Protein AF-A0A849E279-F1 (afdb_monomer_lite)

pLDDT: mean 90.13, std 13.77, range [25.47, 98.94]

Radius of gyration: 28.92 Å; chains: 1; bounding box: 61×51×109 Å

Structure (mmCIF, N/CA/C/O backbone):
data_AF-A0A849E279-F1
#
_entry.id   AF-A0A849E279-F1
#
loop_
_atom_site.group_PDB
_atom_site.id
_atom_site.type_symbol
_atom_site.label_atom_id
_atom_site.label_alt_id
_atom_site.label_comp_id
_atom_site.label_asym_id
_atom_site.label_entity_id
_atom_site.label_seq_id
_atom_site.pdbx_PDB_ins_code
_atom_site.Cartn_x
_atom_site.Cartn_y
_atom_site.Cartn_z
_atom_site.occupancy
_atom_site.B_iso_or_equiv
_atom_site.auth_seq_id
_atom_site.auth_comp_id
_atom_site.auth_asym_id
_atom_site.auth_atom_id
_atom_site.pdbx_PDB_model_num
ATOM 1 N N . MET A 1 1 ? -33.825 -2.143 -83.555 1.00 38.53 1 MET A N 1
ATOM 2 C CA . MET A 1 1 ? -33.248 -3.007 -82.507 1.00 38.53 1 MET A CA 1
ATOM 3 C C . MET A 1 1 ? -32.124 -2.218 -81.867 1.00 38.53 1 MET A C 1
ATOM 5 O O . MET A 1 1 ? -31.105 -2.026 -82.514 1.00 38.53 1 MET A O 1
ATOM 9 N N . SER A 1 2 ? -32.353 -1.675 -80.675 1.00 37.12 2 SER A N 1
ATOM 10 C CA . SER A 1 2 ? -31.328 -0.965 -79.905 1.00 37.12 2 SER A CA 1
ATOM 11 C C . SER A 1 2 ? -30.871 -1.912 -78.801 1.00 37.12 2 SER A C 1
ATOM 13 O O . SER A 1 2 ? -31.699 -2.361 -78.010 1.00 37.12 2 SER A O 1
ATOM 15 N N . SER A 1 3 ? -29.595 -2.295 -78.832 1.00 35.06 3 SER A N 1
ATOM 16 C CA . SER A 1 3 ? -28.972 -3.237 -77.898 1.00 35.06 3 SER A CA 1
ATOM 17 C C . SER A 1 3 ? -29.124 -2.796 -76.436 1.00 35.06 3 SER A C 1
ATOM 19 O O . SER A 1 3 ? -29.027 -1.599 -76.163 1.00 35.06 3 SER A O 1
ATOM 21 N N . PRO A 1 4 ? -29.294 -3.730 -75.483 1.00 41.88 4 PRO A N 1
ATOM 22 C CA . PRO A 1 4 ? -29.216 -3.403 -74.068 1.00 41.88 4 PRO A CA 1
ATOM 23 C C . PRO A 1 4 ? -27.747 -3.134 -73.708 1.00 41.88 4 PRO A C 1
ATOM 25 O O . PRO A 1 4 ? -26.880 -3.984 -73.912 1.00 41.88 4 PRO A O 1
ATOM 28 N N . LEU A 1 5 ? -27.464 -1.931 -73.209 1.00 40.28 5 LEU A N 1
ATOM 29 C CA . LEU A 1 5 ? -26.194 -1.596 -72.565 1.00 40.28 5 LEU A CA 1
ATOM 30 C C . LEU A 1 5 ? -26.021 -2.503 -71.336 1.00 40.28 5 LEU A C 1
ATOM 32 O O . LEU A 1 5 ? -26.836 -2.464 -70.417 1.00 40.28 5 LEU A O 1
ATOM 36 N N . LEU A 1 6 ? -24.974 -3.333 -71.335 1.00 44.47 6 LEU A N 1
ATOM 37 C CA . LEU A 1 6 ? -24.503 -4.028 -70.137 1.00 44.47 6 LEU A CA 1
ATOM 38 C C . LEU A 1 6 ? -24.108 -2.981 -69.082 1.00 44.47 6 LEU A C 1
ATOM 40 O O . LEU A 1 6 ? -23.336 -2.072 -69.385 1.00 44.47 6 LEU A O 1
ATOM 44 N N . ALA A 1 7 ? -24.624 -3.111 -67.857 1.00 49.56 7 ALA A N 1
ATOM 45 C CA . ALA A 1 7 ? -24.150 -2.335 -66.714 1.00 49.56 7 ALA A CA 1
ATOM 46 C C . ALA A 1 7 ? -22.649 -2.607 -66.508 1.00 49.56 7 ALA A C 1
ATOM 48 O O . ALA A 1 7 ? -22.229 -3.765 -66.476 1.00 49.56 7 ALA A O 1
ATOM 49 N N . ALA A 1 8 ? -21.841 -1.549 -66.430 1.00 59.44 8 ALA A N 1
ATOM 50 C CA . ALA A 1 8 ? -20.403 -1.666 -66.222 1.00 59.44 8 ALA A CA 1
ATOM 51 C C . ALA A 1 8 ? -20.102 -2.316 -64.858 1.00 59.44 8 ALA A C 1
ATOM 53 O O . ALA A 1 8 ? -20.745 -1.999 -63.859 1.00 59.44 8 ALA A O 1
ATOM 54 N N . ASP A 1 9 ? -19.126 -3.225 -64.819 1.00 74.00 9 ASP A N 1
ATOM 55 C CA . ASP A 1 9 ? -18.672 -3.871 -63.584 1.00 74.00 9 ASP A CA 1
ATOM 56 C C . ASP A 1 9 ? -18.022 -2.831 -62.653 1.00 74.00 9 ASP A C 1
ATOM 58 O O . ASP A 1 9 ? -16.953 -2.295 -62.955 1.00 74.00 9 ASP A O 1
ATOM 62 N N . ILE A 1 10 ? -18.671 -2.539 -61.518 1.00 82.12 10 ILE A N 1
ATOM 63 C CA . ILE A 1 10 ? -18.225 -1.535 -60.536 1.00 82.12 10 ILE A CA 1
ATOM 64 C C . ILE A 1 10 ? -16.813 -1.847 -60.021 1.00 82.12 10 ILE A C 1
ATOM 66 O O . ILE A 1 10 ? -16.031 -0.924 -59.788 1.00 82.12 10 ILE A O 1
ATOM 70 N N . SER A 1 11 ? -16.441 -3.128 -59.916 1.00 75.69 11 SER A N 1
ATOM 71 C CA . SER A 1 11 ? -15.115 -3.550 -59.441 1.00 75.69 11 SER A CA 1
ATOM 72 C C . SER A 1 11 ? -13.974 -3.189 -60.405 1.00 75.69 11 SER A C 1
ATOM 74 O O . SER A 1 11 ? -12.809 -3.135 -60.009 1.00 75.69 11 SER A O 1
ATOM 76 N N . ALA A 1 12 ? -14.302 -2.884 -61.665 1.00 76.06 12 ALA A N 1
ATOM 77 C CA . ALA A 1 12 ? -13.351 -2.425 -62.672 1.00 76.06 12 ALA A CA 1
ATOM 78 C C . ALA A 1 12 ? -13.217 -0.890 -62.732 1.00 76.06 12 ALA A C 1
ATOM 80 O O . ALA A 1 12 ? -12.340 -0.395 -63.447 1.00 76.06 12 ALA A O 1
ATOM 81 N N . SER A 1 13 ? -14.052 -0.147 -61.995 1.00 87.81 13 SER A N 1
ATOM 82 C CA . SER A 1 13 ? -14.067 1.320 -62.012 1.00 87.81 13 SER A CA 1
ATOM 83 C C . SER A 1 13 ? -12.848 1.934 -61.309 1.00 87.81 13 SER A C 1
ATOM 85 O O . SER A 1 13 ? -12.265 1.350 -60.390 1.00 87.81 13 SER A O 1
ATOM 87 N N . ASP A 1 14 ? -12.459 3.138 -61.733 1.00 88.12 14 ASP A N 1
ATOM 88 C CA . ASP A 1 14 ? -11.352 3.874 -61.109 1.00 88.12 14 ASP A CA 1
ATOM 89 C C . ASP A 1 14 ? -11.673 4.279 -59.664 1.00 88.12 14 ASP A C 1
ATOM 91 O O . ASP A 1 14 ? -10.782 4.294 -58.816 1.00 88.12 14 ASP A O 1
ATOM 95 N N . ASP A 1 15 ? -12.943 4.543 -59.364 1.00 88.56 15 ASP A N 1
ATOM 96 C CA . ASP A 1 15 ? -13.419 4.918 -58.030 1.00 88.56 15 ASP A CA 1
ATOM 97 C C . ASP A 1 15 ? -13.331 3.741 -57.051 1.00 88.56 15 ASP A C 1
ATOM 99 O O . ASP A 1 15 ? -12.878 3.906 -55.917 1.00 88.56 15 ASP A O 1
ATOM 103 N N . TYR A 1 16 ? -13.626 2.520 -57.513 1.00 93.12 16 TYR A N 1
ATOM 104 C CA . TYR A 1 16 ? -13.413 1.299 -56.733 1.00 93.12 16 TYR A CA 1
ATOM 105 C C . TYR A 1 16 ? -11.927 1.070 -56.414 1.00 93.12 16 TYR A C 1
ATOM 107 O O . TYR A 1 16 ? -11.580 0.770 -55.272 1.00 93.12 16 TYR A O 1
ATOM 115 N N . LYS A 1 17 ? -11.029 1.257 -57.392 1.00 92.00 17 LYS A N 1
ATOM 116 C CA . LYS A 1 17 ? -9.575 1.098 -57.187 1.00 92.00 17 LYS A CA 1
ATOM 117 C C . LYS A 1 17 ? -9.004 2.155 -56.240 1.00 92.00 17 LYS A C 1
ATOM 119 O O . LYS A 1 17 ? -8.260 1.818 -55.325 1.00 92.00 17 LYS A O 1
ATOM 124 N N . LYS A 1 18 ? -9.396 3.424 -56.398 1.00 93.69 18 LYS A N 1
ATOM 125 C CA . LYS A 1 18 ? -9.034 4.494 -55.449 1.00 93.69 18 LYS A CA 1
ATOM 126 C C . LYS A 1 18 ? -9.577 4.200 -54.051 1.00 93.69 18 LYS A C 1
ATOM 128 O O . LYS A 1 18 ? -8.883 4.417 -53.060 1.00 93.69 18 LYS A O 1
ATOM 133 N N . GLY A 1 19 ? -10.797 3.672 -53.975 1.00 95.31 19 GLY A N 1
ATOM 134 C CA . GLY A 1 19 ? -11.431 3.232 -52.739 1.00 95.31 19 GLY A CA 1
ATOM 135 C C . GLY A 1 19 ? -10.661 2.125 -52.030 1.00 95.31 19 GLY A C 1
ATOM 136 O O . GLY A 1 19 ? -10.497 2.186 -50.814 1.00 95.31 19 GLY A O 1
ATOM 137 N N . GLN A 1 20 ? -10.128 1.159 -52.781 1.00 94.62 20 GLN A N 1
ATOM 138 C CA . GLN A 1 20 ? -9.276 0.092 -52.256 1.00 94.62 20 GLN A CA 1
ATOM 139 C C . GLN A 1 20 ? -8.006 0.646 -51.598 1.00 94.62 20 GLN A C 1
ATOM 141 O O . GLN A 1 20 ? -7.675 0.265 -50.472 1.00 94.62 20 GLN A O 1
ATOM 146 N N . ASP A 1 21 ? -7.321 1.574 -52.268 1.00 87.31 21 ASP A N 1
ATOM 147 C CA . ASP A 1 21 ? -6.103 2.197 -51.743 1.00 87.31 21 ASP A CA 1
ATOM 148 C C . ASP A 1 21 ? -6.387 3.026 -50.484 1.00 87.31 21 ASP A C 1
ATOM 150 O O . ASP A 1 21 ? -5.648 2.956 -49.499 1.00 87.31 21 ASP A O 1
ATOM 154 N N . LEU A 1 22 ? -7.473 3.803 -50.492 1.00 90.31 22 LEU A N 1
ATOM 155 C CA . LEU A 1 22 ? -7.899 4.601 -49.343 1.00 90.31 22 LEU A CA 1
ATOM 156 C C . LEU A 1 22 ? -8.335 3.713 -48.167 1.00 90.31 22 LEU A C 1
ATOM 158 O O . LEU A 1 22 ? -7.942 3.964 -47.028 1.00 90.31 22 LEU A O 1
ATOM 162 N N . TYR A 1 23 ? -9.062 2.625 -48.424 1.00 92.50 23 TYR A N 1
ATOM 163 C CA . TYR A 1 23 ? -9.405 1.630 -47.406 1.00 92.50 23 TYR A CA 1
ATOM 164 C C . TYR A 1 23 ? -8.148 1.034 -46.758 1.00 92.50 23 TYR A C 1
ATOM 166 O O . TYR A 1 23 ? -8.065 0.934 -45.530 1.00 92.50 23 TYR A O 1
ATOM 174 N N . GLY A 1 24 ? -7.144 0.698 -47.575 1.00 79.94 24 GLY A N 1
ATOM 175 C CA . GLY A 1 24 ? -5.839 0.217 -47.122 1.00 79.94 24 GLY A CA 1
ATOM 176 C C . GLY A 1 24 ? -5.118 1.194 -46.189 1.00 79.94 24 GLY A C 1
ATOM 177 O O . GLY A 1 24 ? -4.415 0.766 -45.280 1.00 79.94 24 GLY A O 1
ATOM 178 N N . LYS A 1 25 ? -5.320 2.501 -46.369 1.00 78.19 25 LYS A N 1
ATOM 179 C CA . LYS A 1 25 ? -4.688 3.544 -45.546 1.00 78.19 25 LYS A CA 1
ATOM 180 C C . LYS A 1 25 ? -5.459 3.859 -44.266 1.00 78.19 25 LYS A C 1
ATOM 182 O O . LYS A 1 25 ? -4.835 4.120 -43.243 1.00 78.19 25 LYS A O 1
ATOM 187 N N . HIS A 1 26 ? -6.791 3.852 -44.317 1.00 86.25 26 HIS A N 1
ATOM 188 C CA . HIS A 1 26 ? -7.620 4.438 -43.254 1.00 86.25 26 HIS A CA 1
ATOM 189 C C . HIS A 1 26 ? -8.450 3.422 -42.462 1.00 86.25 26 HIS A C 1
ATOM 191 O O . HIS A 1 26 ? -8.811 3.688 -41.318 1.00 86.25 26 HIS A O 1
ATOM 197 N N . CYS A 1 27 ? -8.769 2.265 -43.042 1.00 88.19 27 CYS A N 1
ATOM 198 C CA . CYS A 1 27 ? -9.794 1.366 -42.500 1.00 88.19 27 CYS A CA 1
ATOM 199 C C . CYS A 1 27 ? -9.267 -0.044 -42.203 1.00 88.19 27 CYS A C 1
ATOM 201 O O . CYS A 1 27 ? -9.790 -0.726 -41.316 1.00 88.19 27 CYS A O 1
ATOM 203 N N . VAL A 1 28 ? -8.217 -0.479 -42.910 1.00 86.75 28 VAL A N 1
ATOM 204 C CA . VAL A 1 28 ? -7.693 -1.852 -42.840 1.00 86.75 28 VAL A CA 1
ATOM 205 C C . VAL A 1 28 ? -7.216 -2.255 -41.445 1.00 86.75 28 VAL A C 1
ATOM 207 O O . VAL A 1 28 ? -7.332 -3.419 -41.076 1.00 86.75 28 VAL A O 1
ATOM 210 N N . ALA A 1 29 ? -6.723 -1.302 -40.651 1.00 74.25 29 ALA A N 1
ATOM 211 C CA . ALA A 1 29 ? -6.181 -1.571 -39.321 1.00 74.25 29 ALA A CA 1
ATOM 212 C C . ALA A 1 29 ? -7.237 -2.160 -38.367 1.00 74.25 29 ALA A C 1
ATOM 214 O O . ALA A 1 29 ? -6.935 -3.054 -37.578 1.00 74.25 29 ALA A O 1
ATOM 215 N N . CYS A 1 30 ? -8.487 -1.705 -38.482 1.00 83.88 30 CYS A N 1
ATOM 216 C CA . CYS A 1 30 ? -9.595 -2.179 -37.652 1.00 83.88 30 CYS A CA 1
ATOM 217 C C . CYS A 1 30 ? -10.414 -3.261 -38.365 1.00 83.88 30 CYS A C 1
ATOM 219 O O . CYS A 1 30 ? -10.781 -4.265 -37.756 1.00 83.88 30 CYS A O 1
ATOM 221 N N . HIS A 1 31 ? -10.672 -3.085 -39.665 1.00 91.94 31 HIS A N 1
ATOM 222 C CA . HIS A 1 31 ? -11.584 -3.950 -40.419 1.00 91.94 31 HIS A CA 1
ATOM 223 C C . HIS A 1 31 ? -10.898 -5.081 -41.196 1.00 91.94 31 HIS A C 1
ATOM 225 O O . HIS A 1 31 ? -11.586 -5.923 -41.770 1.00 91.94 31 HIS A O 1
ATOM 231 N N . GLN A 1 32 ? -9.563 -5.160 -41.139 1.00 85.88 32 GLN A N 1
ATOM 232 C CA . GLN A 1 32 ? -8.716 -6.154 -41.809 1.00 85.88 32 GLN A CA 1
ATOM 233 C C . GLN A 1 32 ? -8.757 -6.067 -43.345 1.00 85.88 32 GLN A C 1
ATOM 235 O O . GLN A 1 32 ? -9.695 -5.550 -43.951 1.00 85.88 32 GLN A O 1
ATOM 240 N N . ALA A 1 33 ? -7.732 -6.594 -44.019 1.00 86.75 33 ALA A N 1
ATOM 241 C CA . ALA A 1 33 ? -7.645 -6.560 -45.489 1.00 86.75 33 ALA A CA 1
ATOM 242 C C . ALA A 1 33 ? -8.774 -7.344 -46.183 1.00 86.75 33 ALA A C 1
ATOM 244 O O . ALA A 1 33 ? -9.142 -7.046 -47.318 1.00 86.75 33 ALA A O 1
ATOM 245 N N . ASN A 1 34 ? -9.344 -8.330 -45.489 1.00 88.44 34 ASN A N 1
ATOM 246 C CA . ASN A 1 34 ? -10.464 -9.147 -45.952 1.00 88.44 34 ASN A CA 1
ATOM 247 C C . ASN A 1 34 ? -11.837 -8.654 -45.449 1.00 88.44 34 ASN A C 1
ATOM 249 O O . ASN A 1 34 ? -12.826 -9.373 -45.598 1.00 88.44 34 ASN A O 1
ATOM 253 N N . GLY A 1 35 ? -11.894 -7.483 -44.804 1.00 92.12 35 GLY A N 1
ATOM 254 C CA . GLY A 1 35 ? -13.128 -6.890 -44.294 1.00 92.12 35 GLY A CA 1
ATOM 255 C C . GLY A 1 35 ? -13.779 -7.649 -43.136 1.00 92.12 35 GLY A C 1
ATOM 256 O O . GLY A 1 35 ? -14.916 -7.341 -42.794 1.00 92.12 35 GLY A O 1
ATOM 257 N N . GLN A 1 36 ? -13.129 -8.651 -42.538 1.00 92.62 36 GLN A N 1
ATOM 258 C CA . GLN A 1 36 ? -13.735 -9.469 -41.475 1.00 92.62 36 GLN A CA 1
ATOM 259 C C . GLN A 1 36 ? -13.795 -8.766 -40.114 1.00 92.62 36 GLN A C 1
ATOM 261 O O . GLN A 1 36 ? -14.466 -9.249 -39.204 1.00 92.62 36 GLN A O 1
ATOM 266 N N . GLY A 1 37 ? -13.110 -7.633 -39.954 1.00 88.00 37 GLY A N 1
ATOM 267 C CA . GLY A 1 37 ? -12.955 -7.019 -38.642 1.00 88.00 37 GLY A CA 1
ATOM 268 C C . GLY A 1 37 ? -12.288 -7.961 -37.643 1.00 88.00 37 GLY A C 1
ATOM 269 O O . GLY A 1 37 ? -11.521 -8.855 -38.002 1.00 88.00 37 GLY A O 1
ATOM 270 N N . MET A 1 38 ? -12.565 -7.737 -36.366 1.00 79.56 38 MET A N 1
ATOM 271 C CA . MET A 1 38 ? -12.040 -8.529 -35.264 1.00 79.56 38 MET A CA 1
ATOM 272 C C . MET A 1 38 ? -13.148 -8.699 -34.237 1.00 79.56 38 MET A C 1
ATOM 274 O O . MET A 1 38 ? -13.296 -7.860 -33.358 1.00 79.56 38 MET A O 1
ATOM 278 N N . ALA A 1 39 ? -13.952 -9.753 -34.345 1.00 74.06 39 ALA A N 1
ATOM 279 C CA . ALA A 1 39 ? -15.020 -10.000 -33.380 1.00 74.06 39 ALA A CA 1
ATOM 280 C C . ALA A 1 39 ? -14.461 -10.228 -31.959 1.00 74.06 39 ALA A C 1
ATOM 282 O O . ALA A 1 39 ? -13.454 -10.928 -31.817 1.00 74.06 39 ALA A O 1
ATOM 283 N N . PRO A 1 40 ? -15.084 -9.666 -30.902 1.00 78.62 40 PRO A N 1
ATOM 284 C CA . PRO A 1 40 ? -16.236 -8.742 -30.877 1.00 78.62 40 PRO A CA 1
ATOM 285 C C . PRO A 1 40 ? -15.831 -7.245 -30.825 1.00 78.62 40 PRO A C 1
ATOM 287 O O . PRO A 1 40 ? -16.591 -6.386 -30.391 1.00 78.62 40 PRO A O 1
ATOM 290 N N . VAL A 1 41 ? -14.595 -6.918 -31.202 1.00 73.19 41 VAL A N 1
ATOM 291 C CA . VAL A 1 41 ? -13.968 -5.597 -31.026 1.00 73.19 41 VAL A CA 1
ATOM 292 C C . VAL A 1 41 ? -14.229 -4.651 -32.201 1.00 73.19 41 VAL A C 1
ATOM 294 O O . VAL A 1 41 ? -14.567 -3.492 -31.981 1.00 73.19 41 VAL A O 1
ATOM 297 N N . PHE A 1 42 ? -14.083 -5.126 -33.438 1.00 87.00 42 PHE A N 1
ATOM 298 C CA . PHE A 1 42 ? -14.365 -4.368 -34.658 1.00 87.00 42 PHE A CA 1
ATOM 299 C C . PHE A 1 42 ? -15.297 -5.181 -35.555 1.00 87.00 42 PHE A C 1
ATOM 301 O O . PHE A 1 42 ? -14.977 -6.340 -35.842 1.00 87.00 42 PHE A O 1
ATOM 308 N N . PRO A 1 43 ? -16.435 -4.621 -35.993 1.00 92.38 43 PRO A N 1
ATOM 309 C CA . PRO A 1 43 ? -17.397 -5.371 -36.783 1.00 92.38 43 PRO A CA 1
ATOM 310 C C . PRO A 1 43 ? -16.845 -5.740 -38.164 1.00 92.38 43 PRO A C 1
ATOM 312 O O . PRO A 1 43 ? -16.033 -4.988 -38.727 1.00 92.38 43 PRO A O 1
ATOM 315 N N . PRO A 1 44 ? -17.282 -6.877 -38.733 1.00 96.19 44 PRO A N 1
ATOM 316 C CA . PRO A 1 44 ? -17.025 -7.172 -40.129 1.00 96.19 44 PRO A CA 1
ATOM 317 C C . PRO A 1 44 ? -17.708 -6.121 -41.004 1.00 96.19 44 PRO A C 1
ATOM 319 O O . PRO A 1 44 ? -18.834 -5.702 -40.742 1.00 96.19 44 PRO A O 1
ATOM 322 N N . LEU A 1 45 ? -17.020 -5.720 -42.068 1.00 96.75 45 LEU A N 1
ATOM 323 C CA . LEU A 1 45 ? -17.597 -5.017 -43.213 1.00 96.75 45 LEU A CA 1
ATOM 324 C C . LEU A 1 45 ? -17.980 -6.007 -44.320 1.00 96.75 45 LEU A C 1
ATOM 326 O O . LEU A 1 45 ? -18.909 -5.764 -45.084 1.00 96.75 45 LEU A O 1
ATOM 330 N N . ALA A 1 46 ? -17.288 -7.144 -44.395 1.00 95.25 46 ALA A N 1
ATOM 331 C CA . ALA A 1 46 ? -17.604 -8.242 -45.293 1.00 95.25 46 ALA A CA 1
ATOM 332 C C . ALA A 1 46 ? -18.940 -8.889 -44.908 1.00 95.25 46 ALA A C 1
ATOM 334 O O . ALA A 1 46 ? -19.095 -9.365 -43.783 1.00 95.25 46 ALA A O 1
ATOM 335 N N . LYS A 1 47 ? -19.890 -8.937 -45.852 1.00 94.06 47 LYS A N 1
ATOM 336 C CA . LYS A 1 47 ? -21.248 -9.473 -45.651 1.00 94.06 47 LYS A CA 1
ATOM 337 C C . LYS A 1 47 ? -21.939 -8.878 -44.420 1.00 94.06 47 LYS A C 1
ATOM 339 O O . LYS A 1 47 ? -22.594 -9.593 -43.670 1.00 94.06 47 LYS A O 1
ATOM 344 N N . SER A 1 48 ? -21.720 -7.591 -44.176 1.00 94.75 48 SER A N 1
ATOM 345 C CA . SER A 1 48 ? -22.259 -6.887 -43.016 1.00 94.75 48 SER A CA 1
ATOM 346 C C . SER A 1 48 ? -23.698 -6.458 -43.283 1.00 94.75 48 SER A C 1
ATOM 348 O O . SER A 1 48 ? -23.942 -5.611 -44.143 1.00 94.75 48 SER A O 1
ATOM 350 N N . ASP A 1 49 ? -24.647 -7.024 -42.538 1.00 93.56 49 ASP A N 1
ATOM 351 C CA . ASP A 1 49 ? -26.046 -6.584 -42.536 1.00 93.56 49 ASP A CA 1
ATOM 352 C C . ASP A 1 49 ? -26.170 -5.087 -42.205 1.00 93.56 49 ASP A C 1
ATOM 354 O O . ASP A 1 49 ? -26.869 -4.332 -42.883 1.00 93.56 49 ASP A O 1
ATOM 358 N N . TYR A 1 50 ? -25.409 -4.637 -41.213 1.00 93.06 50 TYR A N 1
ATOM 359 C CA . TYR A 1 50 ? -25.438 -3.286 -40.687 1.00 93.06 50 TYR A CA 1
ATOM 360 C C . TYR A 1 50 ? -24.887 -2.259 -41.682 1.00 93.06 50 TYR A C 1
ATOM 362 O O . TYR A 1 50 ? -25.475 -1.191 -41.856 1.00 93.06 50 TYR A O 1
ATOM 370 N N . LEU A 1 51 ? -23.790 -2.570 -42.377 1.00 94.38 51 LEU A N 1
ATOM 371 C CA . LEU A 1 51 ? -23.255 -1.714 -43.440 1.00 94.38 51 LEU A CA 1
ATOM 372 C C . LEU A 1 51 ? -24.229 -1.605 -44.621 1.00 94.38 51 LEU A C 1
ATOM 374 O O . LEU A 1 51 ? -24.405 -0.526 -45.184 1.00 94.38 51 LEU A O 1
ATOM 378 N N . MET A 1 52 ? -24.816 -2.731 -45.031 1.00 94.56 52 MET A N 1
ATOM 379 C CA . MET A 1 52 ? -25.577 -2.809 -46.279 1.00 94.56 52 MET A CA 1
ATOM 380 C C . MET A 1 52 ? -27.015 -2.301 -46.144 1.00 94.56 52 MET A C 1
ATOM 382 O O . MET A 1 52 ? -27.619 -1.953 -47.156 1.00 94.56 52 MET A O 1
ATOM 386 N N . ALA A 1 53 ? -27.552 -2.225 -44.924 1.00 93.25 53 ALA A N 1
ATOM 387 C CA . ALA A 1 53 ? -28.927 -1.801 -44.678 1.00 93.25 53 ALA A CA 1
ATOM 388 C C . ALA A 1 53 ? -29.196 -0.308 -44.947 1.00 93.25 53 ALA A C 1
ATOM 390 O O . ALA A 1 53 ? -30.334 0.042 -45.245 1.00 93.25 53 ALA A O 1
ATOM 391 N N . ASP A 1 54 ? -28.194 0.570 -44.820 1.00 93.00 54 ASP A N 1
ATOM 392 C CA . ASP A 1 54 ? -28.398 2.022 -44.908 1.00 93.00 54 ASP A CA 1
ATOM 393 C C . ASP A 1 54 ? -27.117 2.757 -45.350 1.00 93.00 54 ASP A C 1
ATOM 395 O O . ASP A 1 54 ? -26.129 2.835 -44.611 1.00 93.00 54 ASP A O 1
ATOM 399 N N . THR A 1 55 ? -27.142 3.302 -46.573 1.00 92.19 55 THR A N 1
ATOM 400 C CA . THR A 1 55 ? -26.017 4.043 -47.167 1.00 92.19 55 THR A CA 1
ATOM 401 C C . THR A 1 55 ? -25.775 5.384 -46.478 1.00 92.19 55 THR A C 1
ATOM 403 O O . THR A 1 55 ? -24.618 5.724 -46.236 1.00 92.19 55 THR A O 1
ATOM 406 N N . GLU A 1 56 ? -26.822 6.133 -46.127 1.00 92.75 56 GLU A N 1
ATOM 407 C CA . GLU A 1 56 ? -26.670 7.434 -45.463 1.00 92.75 56 GLU A CA 1
ATOM 408 C C . GLU A 1 56 ? -26.078 7.257 -44.064 1.00 92.75 56 GLU A C 1
ATOM 410 O O . GLU A 1 56 ? -25.173 7.996 -43.672 1.00 92.75 56 GLU A O 1
ATOM 415 N N . ARG A 1 57 ? -26.498 6.212 -43.336 1.00 94.25 57 ARG A N 1
ATOM 416 C CA . ARG A 1 57 ? -25.882 5.832 -42.059 1.00 94.25 57 ARG A CA 1
ATOM 417 C C . ARG A 1 57 ? -24.419 5.441 -42.229 1.00 94.25 57 ARG A C 1
ATOM 419 O O . ARG A 1 57 ? -23.594 5.856 -41.418 1.00 94.25 57 ARG A O 1
ATOM 426 N N . ALA A 1 58 ? -24.079 4.659 -43.254 1.00 94.94 58 ALA A N 1
ATOM 427 C CA . ALA A 1 58 ? -22.692 4.276 -43.515 1.00 94.94 58 ALA A CA 1
ATOM 428 C C . ALA A 1 58 ? -21.808 5.508 -43.788 1.00 94.94 58 ALA A C 1
ATOM 430 O O . ALA A 1 58 ? -20.729 5.629 -43.207 1.00 94.94 58 ALA A O 1
ATOM 431 N N . ILE A 1 59 ? -22.298 6.460 -44.591 1.00 95.75 59 ILE A N 1
ATOM 432 C CA . ILE A 1 59 ? -21.644 7.756 -44.824 1.00 95.75 59 ILE A CA 1
ATOM 433 C C . ILE A 1 59 ? -21.501 8.530 -43.507 1.00 95.75 59 ILE A C 1
ATOM 435 O O . ILE A 1 59 ? -20.408 8.983 -43.161 1.00 95.75 59 ILE A O 1
ATOM 439 N N . GLY A 1 60 ? -22.583 8.632 -42.734 1.00 91.56 60 GLY A N 1
ATOM 440 C CA . GLY A 1 60 ? -22.608 9.329 -41.452 1.00 91.56 60 GLY A CA 1
ATOM 441 C C . GLY A 1 60 ? -21.622 8.756 -40.433 1.00 91.56 60 GLY A C 1
ATOM 442 O O . GLY A 1 60 ? -20.990 9.529 -39.716 1.00 91.56 60 GLY A O 1
ATOM 443 N N . ILE A 1 61 ? -21.441 7.433 -40.402 1.00 93.62 61 ILE A N 1
ATOM 444 C CA . ILE A 1 61 ? -20.473 6.746 -39.535 1.00 93.62 61 ILE A CA 1
ATOM 445 C C . ILE A 1 61 ? -19.034 7.062 -39.947 1.00 93.62 61 ILE A C 1
ATOM 447 O O . ILE A 1 61 ? -18.201 7.319 -39.083 1.00 93.62 61 ILE A O 1
ATOM 451 N N . VAL A 1 62 ? -18.719 7.087 -41.245 1.00 94.62 62 VAL A N 1
ATOM 452 C CA . VAL A 1 62 ? -17.363 7.447 -41.691 1.00 94.62 62 VAL A CA 1
ATOM 453 C C . VAL A 1 62 ? -17.053 8.902 -41.337 1.00 94.62 62 VAL A C 1
ATOM 455 O O . VAL A 1 62 ? -15.969 9.190 -40.838 1.00 94.62 62 VAL A O 1
ATOM 458 N N . ILE A 1 63 ? -18.004 9.822 -41.524 1.00 90.38 63 ILE A N 1
ATOM 459 C CA . ILE A 1 63 ? -17.804 11.246 -41.217 1.00 90.38 63 ILE A CA 1
ATOM 460 C C . ILE A 1 63 ? -17.700 11.476 -39.703 1.00 90.38 63 ILE A C 1
ATOM 462 O O . ILE A 1 63 ? -16.774 12.142 -39.241 1.00 90.38 63 ILE A O 1
ATOM 466 N N . ASN A 1 64 ? -18.636 10.939 -38.921 1.00 84.00 64 ASN A N 1
ATOM 467 C CA . ASN A 1 64 ? -18.829 11.320 -37.517 1.00 84.00 64 ASN A CA 1
ATOM 468 C C . ASN A 1 64 ? -18.290 10.297 -36.511 1.00 84.00 64 ASN A C 1
ATOM 470 O O . ASN A 1 64 ? -18.263 10.572 -35.311 1.00 84.00 64 ASN A O 1
ATOM 474 N N . GLY A 1 65 ? -17.826 9.147 -36.991 1.00 85.81 65 GLY A N 1
ATOM 475 C CA . GLY A 1 65 ? -17.495 8.008 -36.155 1.00 85.81 65 GLY A CA 1
ATOM 476 C C . GLY A 1 65 ? -18.743 7.261 -35.688 1.00 85.81 65 GLY A C 1
ATOM 477 O O . GLY A 1 65 ? -19.881 7.597 -36.019 1.00 85.81 65 GLY A O 1
ATOM 478 N N . LEU A 1 66 ? -18.523 6.229 -34.883 1.00 87.19 66 LEU A N 1
ATOM 479 C CA . LEU A 1 66 ? -19.575 5.427 -34.265 1.00 87.19 66 LEU A CA 1
ATOM 480 C C . LEU A 1 66 ? -19.220 5.210 -32.800 1.00 87.19 66 LEU A C 1
ATOM 482 O O . LEU A 1 66 ? -18.072 4.926 -32.478 1.00 87.19 66 LEU A O 1
ATOM 486 N N . SER A 1 67 ? -20.194 5.336 -31.906 1.00 79.19 67 SER A N 1
ATOM 487 C CA . SER A 1 67 ? -20.036 4.997 -30.492 1.00 79.19 67 SER A CA 1
ATOM 488 C C . SER A 1 67 ? -21.338 4.413 -29.953 1.00 79.19 67 SER A C 1
ATOM 490 O O . SER A 1 67 ? -22.413 4.719 -30.467 1.00 79.19 67 SER A O 1
ATOM 492 N N . GLY A 1 68 ? -21.235 3.574 -28.923 1.00 80.81 68 GLY A N 1
ATOM 493 C CA . GLY A 1 68 ? -22.361 2.813 -28.389 1.00 80.81 68 GLY A CA 1
ATOM 494 C C . GLY A 1 68 ? -22.497 1.423 -29.014 1.00 80.81 68 GLY A C 1
ATOM 495 O O . GLY A 1 68 ? -21.744 1.039 -29.910 1.00 80.81 68 GLY A O 1
ATOM 496 N N . LYS A 1 69 ? -23.459 0.660 -28.491 1.00 85.19 69 LYS A N 1
ATOM 497 C CA . LYS A 1 69 ? -23.703 -0.728 -28.887 1.00 85.19 69 LYS A CA 1
ATOM 498 C C . LYS A 1 69 ? -24.326 -0.800 -30.279 1.00 85.19 69 LYS A C 1
ATOM 500 O O . LYS A 1 69 ? -25.330 -0.138 -30.537 1.00 85.19 69 LYS A O 1
ATOM 505 N N . VAL A 1 70 ? -23.782 -1.661 -31.131 1.00 88.50 70 VAL A N 1
ATOM 506 C CA . VAL A 1 70 ? -24.354 -2.041 -32.424 1.00 88.50 70 VAL A CA 1
ATOM 507 C C . VAL A 1 70 ? -24.352 -3.555 -32.573 1.00 88.50 70 VAL A C 1
ATOM 509 O O . VAL A 1 70 ? -23.454 -4.237 -32.087 1.00 88.50 70 VAL A O 1
ATOM 512 N N . MET A 1 71 ? -25.362 -4.073 -33.261 1.00 92.38 71 MET A N 1
ATOM 513 C CA . MET A 1 71 ? -25.442 -5.480 -33.640 1.00 92.38 71 MET A CA 1
ATOM 514 C C . MET A 1 71 ? -25.054 -5.597 -35.108 1.00 92.38 71 MET A C 1
ATOM 516 O O . MET A 1 71 ? -25.635 -4.903 -35.943 1.00 92.38 71 MET A O 1
ATOM 520 N N . VAL A 1 72 ? -24.070 -6.443 -35.409 1.00 93.56 72 VAL A N 1
ATOM 521 C CA . VAL A 1 72 ? -23.663 -6.754 -36.784 1.00 93.56 72 VAL A CA 1
ATOM 522 C C . VAL A 1 72 ? -23.588 -8.265 -36.917 1.00 93.56 72 VAL A C 1
ATOM 524 O O . VAL A 1 72 ? -22.820 -8.898 -36.193 1.00 93.56 72 VAL A O 1
ATOM 527 N N . ASN A 1 73 ? -24.378 -8.839 -37.824 1.00 93.75 73 ASN A N 1
ATOM 528 C CA . ASN A 1 73 ? -24.476 -10.285 -38.041 1.00 93.75 73 ASN A CA 1
ATOM 529 C C . ASN A 1 73 ? -24.669 -11.066 -36.721 1.00 93.75 73 ASN A C 1
ATOM 531 O O . ASN A 1 73 ? -23.916 -11.994 -36.426 1.00 93.75 73 ASN A O 1
ATOM 535 N N . ASP A 1 74 ? -25.636 -10.634 -35.903 1.00 91.69 74 ASP A N 1
ATOM 536 C CA . ASP A 1 74 ? -25.990 -11.209 -34.591 1.00 91.69 74 ASP A CA 1
ATOM 537 C C . ASP A 1 74 ? -24.895 -11.163 -33.504 1.00 91.69 74 ASP A C 1
ATOM 539 O O . ASP A 1 74 ? -25.053 -11.745 -32.429 1.00 91.69 74 ASP A O 1
ATOM 543 N N . VAL A 1 75 ? -23.804 -10.422 -33.725 1.00 87.12 75 VAL A N 1
ATOM 544 C CA . VAL A 1 75 ? -22.750 -10.186 -32.727 1.00 87.12 75 VAL A CA 1
ATOM 545 C C . VAL A 1 75 ? -22.822 -8.742 -32.224 1.00 87.12 75 VAL A C 1
ATOM 547 O O . VAL A 1 75 ? -22.917 -7.803 -33.016 1.00 87.12 75 VAL A O 1
ATOM 550 N N . GLU A 1 76 ? -22.784 -8.559 -30.899 1.00 89.75 76 GLU A N 1
ATOM 551 C CA . GLU A 1 76 ? -22.742 -7.231 -30.272 1.00 89.75 76 GLU A CA 1
ATOM 552 C C . GLU A 1 76 ? -21.325 -6.645 -30.350 1.00 89.75 76 GLU A C 1
ATOM 554 O O . GLU A 1 76 ? -20.349 -7.276 -29.940 1.00 89.75 76 GLU A O 1
ATOM 559 N N . TYR A 1 77 ? -21.230 -5.404 -30.822 1.00 87.38 77 TYR A N 1
ATOM 560 C CA . TYR A 1 77 ? -20.023 -4.586 -30.830 1.00 87.38 77 TYR A CA 1
ATOM 561 C C . TYR A 1 77 ? -20.292 -3.298 -30.060 1.00 87.38 77 TYR A C 1
ATOM 563 O O . TYR A 1 77 ? -21.312 -2.648 -30.258 1.00 87.38 77 TYR A O 1
ATOM 571 N N . ASN A 1 78 ? -19.370 -2.898 -29.189 1.00 83.69 78 ASN A N 1
ATOM 572 C CA . ASN A 1 78 ? -19.516 -1.687 -28.374 1.00 83.69 78 ASN A CA 1
ATOM 573 C C . ASN A 1 78 ? -18.199 -0.908 -28.302 1.00 83.69 78 ASN A C 1
ATOM 575 O O . ASN A 1 78 ? -17.763 -0.476 -27.236 1.00 83.69 78 ASN A O 1
ATOM 579 N N . ASN A 1 79 ? -17.517 -0.813 -29.440 1.00 74.50 79 ASN A N 1
ATOM 580 C CA . ASN A 1 79 ? -16.259 -0.096 -29.558 1.00 74.50 79 ASN A CA 1
ATOM 581 C C . ASN A 1 79 ? -16.442 1.149 -30.424 1.00 74.50 79 ASN A C 1
ATOM 583 O O . ASN A 1 79 ? -17.297 1.176 -31.310 1.00 74.50 79 ASN A O 1
ATOM 587 N N . ALA A 1 80 ? -15.643 2.180 -30.165 1.00 78.94 80 ALA A N 1
ATOM 588 C CA . ALA A 1 80 ? -15.755 3.430 -30.897 1.00 78.94 80 ALA A CA 1
ATOM 589 C C . ALA A 1 80 ? -15.000 3.360 -32.234 1.00 78.94 80 ALA A C 1
ATOM 591 O O . ALA A 1 80 ? -13.824 2.998 -32.272 1.00 78.94 80 ALA A O 1
ATOM 592 N N . MET A 1 81 ? -15.657 3.754 -33.324 1.00 85.56 81 MET A N 1
ATOM 593 C CA . MET A 1 81 ? -15.002 4.068 -34.593 1.00 85.56 81 MET A CA 1
ATOM 594 C C . MET A 1 81 ? -14.690 5.571 -34.612 1.00 85.56 81 MET A C 1
ATOM 596 O O . MET A 1 81 ? -15.619 6.365 -34.441 1.00 85.56 81 MET A O 1
ATOM 600 N N . PRO A 1 82 ? -13.426 5.990 -34.799 1.00 79.69 82 PRO A N 1
ATOM 601 C CA . PRO A 1 82 ? -13.090 7.407 -34.865 1.00 79.69 82 PRO A CA 1
ATOM 602 C C . PRO A 1 82 ? -13.681 8.068 -36.125 1.00 79.69 82 PRO A C 1
ATOM 604 O O . PRO A 1 82 ? -13.790 7.407 -37.162 1.00 79.69 82 PRO A O 1
ATOM 607 N N . PRO A 1 83 ? -14.035 9.366 -36.064 1.00 84.56 83 PRO A N 1
ATOM 608 C CA . PRO A 1 83 ? -14.475 10.115 -37.236 1.00 84.56 83 PRO A CA 1
ATOM 609 C C . PRO A 1 83 ? -13.342 10.278 -38.253 1.00 84.56 83 PRO A C 1
ATOM 611 O O . PRO A 1 83 ? -12.217 10.625 -37.895 1.00 84.56 83 PRO A O 1
ATOM 614 N N . MET A 1 84 ? -13.668 10.119 -39.534 1.00 86.75 84 MET A N 1
ATOM 615 C CA . MET A 1 84 ? -12.773 10.360 -40.671 1.00 86.75 84 MET A CA 1
ATOM 616 C C . MET A 1 84 ? -13.170 11.634 -41.432 1.00 86.75 84 MET A C 1
ATOM 618 O O . MET A 1 84 ? -13.016 11.727 -42.647 1.00 86.75 84 MET A O 1
ATOM 622 N N . ASN A 1 85 ? -13.686 12.643 -40.720 1.00 84.56 85 ASN A N 1
ATOM 623 C CA . ASN A 1 85 ? -14.160 13.905 -41.305 1.00 84.56 85 ASN A CA 1
ATOM 624 C C . ASN A 1 85 ? -13.081 14.726 -42.036 1.00 84.56 85 ASN A C 1
ATOM 626 O O . ASN A 1 85 ? -13.437 15.645 -42.775 1.00 84.56 85 ASN A O 1
ATOM 630 N N . TYR A 1 86 ? -11.800 14.396 -41.850 1.00 81.88 86 TYR A N 1
ATOM 631 C CA . TYR A 1 86 ? -10.669 14.991 -42.562 1.00 81.88 86 TYR A CA 1
ATOM 632 C C . TYR A 1 86 ? -10.558 14.529 -44.024 1.00 81.88 86 TYR A C 1
ATOM 634 O O . TYR A 1 86 ? -9.869 15.183 -44.804 1.00 81.88 86 TYR A O 1
ATOM 642 N N . LEU A 1 87 ? -11.220 13.428 -44.396 1.00 88.88 87 LEU A N 1
ATOM 643 C CA . LEU A 1 87 ? -11.300 12.959 -45.778 1.00 88.88 87 LEU A CA 1
ATOM 644 C C . LEU A 1 87 ? -12.303 13.794 -46.577 1.00 88.88 87 LEU A C 1
ATOM 646 O O . LEU A 1 87 ? -13.352 14.207 -46.061 1.00 88.88 87 LEU A O 1
ATOM 650 N N . LYS A 1 88 ? -11.984 14.017 -47.851 1.00 94.56 88 LYS A N 1
ATOM 651 C CA . LYS A 1 88 ? -12.853 14.716 -48.801 1.00 94.56 88 LYS A CA 1
ATOM 652 C C . LYS A 1 88 ? -14.055 13.855 -49.192 1.00 94.56 88 LYS A C 1
ATOM 654 O O . LYS A 1 88 ? -14.069 12.641 -48.990 1.00 94.56 88 LYS A O 1
ATOM 659 N N . ASP A 1 89 ? -15.077 14.494 -49.753 1.00 94.81 89 ASP A N 1
ATOM 660 C CA . ASP A 1 89 ? -16.331 13.825 -50.116 1.00 94.81 89 ASP A CA 1
ATOM 661 C C . ASP A 1 89 ? -16.129 12.732 -51.174 1.00 94.81 89 ASP A C 1
ATOM 663 O O . ASP A 1 89 ? -16.685 11.643 -51.047 1.00 94.81 89 ASP A O 1
ATOM 667 N N . ASP A 1 90 ? -15.260 12.975 -52.157 1.00 95.19 90 ASP A N 1
ATOM 668 C CA . ASP A 1 90 ? -14.865 11.993 -53.169 1.00 95.19 90 ASP A CA 1
ATOM 669 C C . ASP A 1 90 ? -14.059 10.827 -52.574 1.00 95.19 90 ASP A C 1
ATOM 671 O O . ASP A 1 90 ? -14.227 9.678 -52.976 1.00 95.19 90 ASP A O 1
ATOM 675 N N . GLU A 1 91 ? -13.220 11.081 -51.570 1.00 94.81 91 GLU A N 1
ATOM 676 C CA . GLU A 1 91 ? -12.446 10.036 -50.890 1.00 94.81 91 GLU A CA 1
ATOM 677 C C . GLU A 1 91 ? -13.346 9.094 -50.077 1.00 94.81 91 GLU A C 1
ATOM 679 O O . GLU A 1 91 ? -13.203 7.872 -50.167 1.00 94.81 91 GLU A O 1
ATOM 684 N N . ILE A 1 92 ? -14.311 9.635 -49.326 1.00 96.81 92 ILE A N 1
ATOM 685 C CA . ILE A 1 92 ? -15.290 8.832 -48.574 1.00 96.81 92 ILE A CA 1
ATOM 686 C C . ILE A 1 92 ? -16.192 8.041 -49.530 1.00 96.81 92 ILE A C 1
ATOM 688 O O . ILE A 1 92 ? -16.438 6.853 -49.299 1.00 96.81 92 ILE A O 1
ATOM 692 N N . ALA A 1 93 ? -16.644 8.672 -50.616 1.00 97.19 93 ALA A N 1
ATOM 693 C CA . ALA A 1 93 ? -17.443 8.033 -51.658 1.00 97.19 93 ALA A CA 1
ATOM 694 C C . ALA A 1 93 ? -16.709 6.831 -52.280 1.00 97.19 93 ALA A C 1
ATOM 696 O O . ALA A 1 93 ? -17.269 5.735 -52.383 1.00 97.19 93 ALA A O 1
ATOM 697 N N . ASN A 1 94 ? -15.421 6.989 -52.592 1.00 97.06 94 ASN A N 1
ATOM 698 C CA . ASN A 1 94 ? -14.581 5.915 -53.119 1.00 97.06 94 ASN A CA 1
ATOM 699 C C . ASN A 1 94 ? -14.404 4.771 -52.105 1.00 97.06 94 ASN A C 1
ATOM 701 O O . ASN A 1 94 ? -14.589 3.604 -52.460 1.00 97.06 94 ASN A O 1
ATOM 705 N N . ILE A 1 95 ? -14.108 5.076 -50.832 1.00 97.62 95 ILE A N 1
ATOM 706 C CA . ILE A 1 95 ? -13.976 4.059 -49.767 1.00 97.62 95 ILE A CA 1
ATOM 707 C C . ILE A 1 95 ? -15.258 3.231 -49.644 1.00 97.62 95 ILE A C 1
ATOM 709 O O . ILE A 1 95 ? -15.201 1.999 -49.623 1.00 97.62 95 ILE A O 1
ATOM 713 N N . LEU A 1 96 ? -16.420 3.884 -49.568 1.00 97.38 96 LEU A N 1
ATOM 714 C CA . LEU A 1 96 ? -17.696 3.189 -49.405 1.00 97.38 96 LEU A CA 1
ATOM 715 C C . LEU A 1 96 ? -18.094 2.413 -50.662 1.00 97.38 96 LEU A C 1
ATOM 717 O O . LEU A 1 96 ? -18.616 1.305 -50.537 1.00 97.38 96 LEU A O 1
ATOM 721 N N . THR A 1 97 ? -17.774 2.924 -51.854 1.00 97.06 97 THR A N 1
ATOM 722 C CA . THR A 1 97 ? -17.947 2.196 -53.120 1.00 97.06 97 THR A CA 1
ATOM 723 C C . THR A 1 97 ? -17.147 0.895 -53.129 1.00 97.06 97 THR A C 1
ATOM 725 O O . THR A 1 97 ? -17.691 -0.149 -53.493 1.00 97.06 97 THR A O 1
ATOM 728 N N . TYR A 1 98 ? -15.893 0.923 -52.667 1.00 97.25 98 TYR A N 1
ATOM 729 C CA . TYR A 1 98 ? -15.061 -0.274 -52.533 1.00 97.25 98 TYR A CA 1
ATOM 730 C C . TYR A 1 98 ? -15.617 -1.251 -51.488 1.00 97.25 98 TYR A C 1
ATOM 732 O O . TYR A 1 98 ? -15.858 -2.421 -51.789 1.00 97.25 98 TYR A O 1
ATOM 740 N N . VAL A 1 99 ? -15.870 -0.780 -50.264 1.00 96.94 99 VAL A N 1
ATOM 741 C CA . VAL A 1 99 ? -16.289 -1.622 -49.132 1.00 96.94 99 VAL A CA 1
ATOM 742 C C . VAL A 1 99 ? -17.655 -2.281 -49.377 1.00 96.94 99 VAL A C 1
ATOM 744 O O . VAL A 1 99 ? -17.828 -3.470 -49.090 1.00 96.94 99 VAL A O 1
ATOM 747 N N . LYS A 1 100 ? -18.620 -1.557 -49.961 1.00 95.94 100 LYS A N 1
ATOM 748 C CA . LYS A 1 100 ? -19.957 -2.090 -50.284 1.00 95.94 100 LYS A CA 1
ATOM 749 C C . LYS A 1 100 ? -19.988 -2.993 -51.525 1.00 95.94 100 LYS A C 1
ATOM 751 O O . LYS A 1 100 ? -21.018 -3.606 -51.790 1.00 95.94 100 LYS A O 1
ATOM 756 N N . ASN A 1 101 ? -18.874 -3.123 -52.248 1.00 95.56 101 ASN A N 1
ATOM 757 C CA . ASN A 1 101 ? -18.727 -4.023 -53.400 1.00 95.56 101 ASN A CA 1
ATOM 758 C C . ASN A 1 101 ? -17.595 -5.053 -53.233 1.00 95.56 101 ASN A C 1
ATOM 760 O O . ASN A 1 101 ? -17.228 -5.738 -54.185 1.00 95.56 101 ASN A O 1
ATOM 764 N N . SER A 1 102 ? -17.056 -5.186 -52.018 1.00 93.62 102 SER A N 1
ATOM 765 C CA . SER A 1 102 ? -15.992 -6.133 -51.673 1.00 93.62 102 SER A CA 1
ATOM 766 C C . SER A 1 102 ? -16.502 -7.295 -50.823 1.00 93.62 102 SER A C 1
ATOM 768 O O . SER A 1 102 ? -17.538 -7.215 -50.168 1.00 93.62 102 SER A O 1
ATOM 770 N N . TRP A 1 103 ? -15.749 -8.398 -50.809 1.00 94.81 103 TRP A N 1
ATOM 771 C CA . TRP A 1 103 ? -15.935 -9.526 -49.877 1.00 94.81 103 TRP A CA 1
ATOM 772 C C . TRP A 1 103 ? -17.344 -10.148 -49.860 1.00 94.81 103 TRP A C 1
ATOM 774 O O . TRP A 1 103 ? -17.797 -10.683 -48.847 1.00 94.81 103 TRP A O 1
ATOM 784 N N . GLY A 1 104 ? -18.028 -10.115 -51.004 1.00 89.25 104 GLY A N 1
ATOM 785 C CA . GLY A 1 104 ? -19.385 -10.640 -51.161 1.00 89.25 104 GLY A CA 1
ATOM 786 C C . GLY A 1 104 ? -20.498 -9.610 -50.958 1.00 89.25 104 GLY A C 1
ATOM 787 O O . GLY A 1 104 ? -21.660 -9.980 -51.099 1.00 89.25 104 GLY A O 1
ATOM 788 N N . ASN A 1 105 ? -20.163 -8.347 -50.682 1.00 93.88 105 ASN A N 1
ATOM 789 C CA . ASN A 1 105 ? -21.100 -7.227 -50.737 1.00 93.88 105 ASN A CA 1
ATOM 790 C C . ASN A 1 105 ? -21.362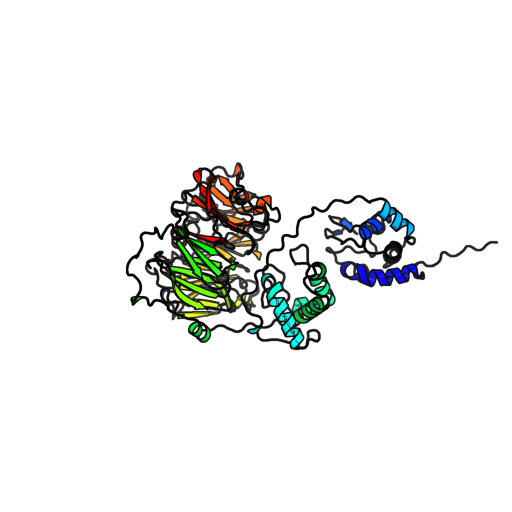 -6.819 -52.197 1.00 93.88 105 ASN A C 1
ATOM 792 O O . ASN A 1 105 ? -20.477 -6.952 -53.045 1.00 93.88 105 ASN A O 1
ATOM 796 N N . LYS A 1 106 ? -22.573 -6.328 -52.488 1.00 92.44 106 LYS A N 1
ATOM 797 C CA . LYS A 1 106 ? -22.956 -5.753 -53.788 1.00 92.44 106 LYS A CA 1
ATOM 798 C C . LYS A 1 106 ? -23.922 -4.591 -53.574 1.00 92.44 106 LYS A C 1
ATOM 800 O O . LYS A 1 106 ? -24.986 -4.801 -52.993 1.00 92.44 106 LYS A O 1
ATOM 805 N N . ALA A 1 107 ? -23.570 -3.401 -54.047 1.00 91.38 107 ALA A N 1
ATOM 806 C CA . ALA A 1 107 ? -24.427 -2.217 -54.030 1.00 91.38 107 ALA A CA 1
ATOM 807 C C . ALA A 1 107 ? -24.025 -1.233 -55.133 1.00 91.38 107 ALA A C 1
ATOM 809 O O . ALA A 1 107 ? -22.923 -1.309 -55.675 1.00 91.38 107 ALA A O 1
ATOM 810 N N . ASP A 1 108 ? -24.891 -0.265 -55.413 1.00 92.19 108 ASP A N 1
ATOM 811 C CA . ASP A 1 108 ? -24.542 0.858 -56.279 1.00 92.19 108 ASP A CA 1
ATOM 812 C C . ASP A 1 108 ? -23.369 1.672 -55.699 1.00 92.19 108 ASP A C 1
ATOM 814 O O . ASP A 1 108 ? -23.094 1.639 -54.491 1.00 92.19 108 ASP A O 1
ATOM 818 N N . ALA A 1 109 ? -22.650 2.375 -56.578 1.00 92.50 109 ALA A N 1
ATOM 819 C CA . ALA A 1 109 ? -21.553 3.248 -56.179 1.00 92.50 109 ALA A CA 1
ATOM 820 C C . ALA A 1 109 ? -22.076 4.419 -55.337 1.00 92.50 109 ALA A C 1
ATOM 822 O O . ALA A 1 109 ? -23.129 4.979 -55.632 1.00 92.50 109 ALA A O 1
ATOM 823 N N . VAL A 1 110 ? -21.317 4.790 -54.308 1.00 95.25 110 VAL A N 1
ATOM 824 C CA . VAL A 1 110 ? -21.586 5.981 -53.499 1.00 95.25 110 VAL A CA 1
ATOM 825 C C . VAL A 1 110 ? -20.945 7.177 -54.190 1.00 95.25 110 VAL A C 1
ATOM 827 O O . VAL A 1 110 ? -19.785 7.111 -54.592 1.00 95.25 110 VAL A O 1
ATOM 830 N N . THR A 1 111 ? -21.690 8.266 -54.327 1.00 95.62 111 THR A N 1
ATOM 831 C CA . THR A 1 111 ? -21.273 9.488 -55.019 1.00 95.62 111 THR A CA 1
ATOM 832 C C . THR A 1 111 ? -20.791 10.562 -54.043 1.00 95.62 111 THR A C 1
ATOM 834 O O . THR A 1 111 ? -21.197 10.609 -52.880 1.00 95.62 111 THR A O 1
ATOM 837 N N . ALA A 1 112 ? -19.932 11.468 -54.516 1.00 94.56 112 ALA A N 1
ATOM 838 C CA . ALA A 1 112 ? -19.471 12.601 -53.711 1.00 94.56 112 ALA A CA 1
ATOM 839 C C . ALA A 1 112 ? -20.631 13.526 -53.292 1.00 94.56 112 ALA A C 1
ATOM 841 O O . ALA A 1 112 ? -20.617 14.047 -52.180 1.00 94.56 112 ALA A O 1
ATOM 842 N N . ASP A 1 113 ? -21.659 13.678 -54.135 1.00 93.88 113 ASP A N 1
ATOM 843 C CA . ASP A 1 113 ? -22.846 14.485 -53.826 1.00 93.88 113 ASP A CA 1
ATOM 844 C C . ASP A 1 113 ? -23.653 13.886 -52.664 1.00 93.88 113 ASP A C 1
ATOM 846 O O . ASP A 1 113 ? -24.081 14.620 -51.774 1.00 93.88 113 ASP A O 1
ATOM 850 N N . GLU A 1 114 ? -23.811 12.558 -52.604 1.00 92.44 114 GLU A N 1
ATOM 851 C CA . GLU A 1 114 ? -24.437 11.880 -51.456 1.00 92.44 114 GLU A CA 1
ATOM 852 C C . GLU A 1 114 ? -23.657 12.133 -50.161 1.00 92.44 114 GLU A C 1
ATOM 854 O O . GLU A 1 114 ? -24.251 12.450 -49.128 1.00 92.44 114 GLU A O 1
ATOM 859 N N . VAL A 1 115 ? -22.323 12.067 -50.215 1.00 94.38 115 VAL A N 1
ATOM 860 C CA . VAL A 1 115 ? -21.473 12.365 -49.053 1.00 94.38 115 VAL A CA 1
ATOM 861 C C . VAL A 1 115 ? -21.602 13.827 -48.636 1.00 94.38 115 VAL A C 1
ATOM 863 O O . VAL A 1 115 ? -21.765 14.113 -47.447 1.00 94.38 115 VAL A O 1
ATOM 866 N N . SER A 1 116 ? -21.589 14.748 -49.599 1.00 93.12 116 SER A N 1
ATOM 867 C CA . SER A 1 116 ? -21.716 16.182 -49.346 1.00 93.12 116 SER A CA 1
ATOM 868 C C . SER A 1 116 ? -23.074 16.541 -48.741 1.00 93.12 116 SER A C 1
ATOM 870 O O . SER A 1 116 ? -23.150 17.339 -47.801 1.00 93.12 116 SER A O 1
ATOM 872 N N . ASN A 1 117 ? -24.147 15.890 -49.200 1.00 91.19 117 ASN A N 1
ATOM 873 C CA . ASN A 1 117 ? -25.495 16.061 -48.662 1.00 91.19 117 ASN A CA 1
ATOM 874 C C . ASN A 1 117 ? -25.583 15.591 -47.205 1.00 91.19 117 ASN A C 1
ATOM 876 O O . ASN A 1 117 ? -26.059 16.343 -46.354 1.00 91.19 117 ASN A O 1
ATOM 880 N N . VAL A 1 118 ? -25.053 14.406 -46.877 1.00 88.75 118 VAL A N 1
ATOM 881 C CA . VAL A 1 118 ? -25.021 13.900 -45.490 1.00 88.75 118 VAL A CA 1
ATOM 882 C C . VAL A 1 118 ? -24.144 14.782 -44.596 1.00 88.75 118 VAL A C 1
ATOM 884 O O . VAL A 1 118 ? -24.514 15.081 -43.457 1.00 88.75 118 VAL A O 1
ATOM 887 N N . ARG A 1 119 ? -23.004 15.256 -45.113 1.00 86.88 119 ARG A N 1
ATOM 888 C CA . ARG A 1 119 ? -22.114 16.185 -44.404 1.00 86.88 119 ARG A CA 1
ATOM 889 C C . ARG A 1 119 ? -22.797 17.522 -44.107 1.00 86.88 119 ARG A C 1
ATOM 891 O O . ARG A 1 119 ? -22.631 18.058 -43.013 1.00 86.88 119 ARG A O 1
ATOM 898 N N . SER A 1 120 ? -23.588 18.038 -45.045 1.00 82.44 120 SER A N 1
ATOM 899 C CA . SER A 1 120 ? -24.304 19.315 -44.911 1.00 82.44 120 SER A CA 1
ATOM 900 C C . SER A 1 120 ? -25.570 19.208 -44.056 1.00 82.44 120 SER A C 1
ATOM 902 O O . SER A 1 120 ? -25.953 20.179 -43.407 1.00 82.44 120 SER A O 1
ATOM 904 N N . ALA A 1 121 ? -26.205 18.033 -44.012 1.00 71.38 121 ALA A N 1
ATOM 905 C CA . ALA A 1 121 ? -27.452 17.797 -43.286 1.00 71.38 121 ALA A CA 1
ATOM 906 C C . ALA A 1 121 ? -27.287 17.694 -41.756 1.00 71.38 121 ALA A C 1
ATOM 908 O O . ALA A 1 121 ? -28.284 17.613 -41.040 1.00 71.38 121 ALA A O 1
ATOM 909 N N . GLY A 1 122 ? -26.055 17.716 -41.228 1.00 58.03 122 GLY A N 1
ATOM 910 C CA . GLY A 1 122 ? -25.809 17.738 -39.782 1.00 58.03 122 GLY A CA 1
ATOM 911 C C . GLY A 1 122 ? -26.358 16.513 -39.040 1.00 58.03 122 GLY A C 1
ATOM 912 O O . GLY A 1 122 ? -26.975 16.667 -37.985 1.00 58.03 122 GLY A O 1
ATOM 913 N N . GLY A 1 123 ? -26.153 15.311 -39.596 1.00 42.94 123 GLY A N 1
ATOM 914 C CA . GLY A 1 123 ? -26.654 14.042 -39.057 1.00 42.94 123 GLY A CA 1
ATOM 915 C C . GLY A 1 123 ? -26.467 13.888 -37.540 1.00 42.94 123 GLY A C 1
ATOM 916 O O . GLY A 1 123 ? -25.390 14.121 -36.991 1.00 42.94 123 GLY A O 1
ATOM 917 N N . THR A 1 124 ? -27.556 13.505 -36.871 1.00 35.00 124 THR A N 1
ATOM 918 C CA . THR A 1 124 ? -27.736 13.381 -35.417 1.00 35.00 124 THR A CA 1
ATOM 919 C C . THR A 1 124 ? -26.569 12.715 -34.695 1.00 35.00 124 THR A C 1
ATOM 921 O O . THR A 1 124 ? -26.365 11.505 -34.748 1.00 35.00 124 THR A O 1
ATOM 924 N N . VAL A 1 125 ? -25.860 13.532 -33.925 1.00 35.88 125 VAL A N 1
ATOM 925 C CA . VAL A 1 125 ? -24.856 13.121 -32.950 1.00 35.88 125 VAL A CA 1
ATOM 926 C C . VAL A 1 125 ? -25.557 12.629 -31.674 1.00 35.88 125 VAL A C 1
ATOM 928 O O . VAL A 1 125 ? -26.189 13.420 -30.969 1.00 35.88 125 VAL A O 1
ATOM 931 N N . VAL A 1 126 ? -25.372 11.356 -31.305 1.00 35.28 126 VAL A N 1
ATOM 932 C CA . VAL A 1 126 ? -25.334 10.981 -29.881 1.00 35.28 126 VAL A CA 1
ATOM 933 C C . VAL A 1 126 ? -24.062 11.618 -29.327 1.00 35.28 126 VAL A C 1
ATOM 935 O O . VAL A 1 126 ? -22.954 11.209 -29.664 1.00 35.28 126 VAL A O 1
ATOM 938 N N . LYS A 1 127 ? -24.214 12.708 -28.566 1.00 26.05 127 LYS A N 1
ATOM 939 C CA . LYS A 1 127 ? -23.087 13.514 -28.074 1.00 26.05 127 LYS A CA 1
ATOM 940 C C . LYS A 1 127 ? -22.224 12.686 -27.122 1.00 26.05 127 LYS A C 1
ATOM 942 O O . LYS A 1 127 ? -22.735 12.272 -26.082 1.00 26.05 127 LYS A O 1
ATOM 947 N N . PRO A 1 128 ? -20.917 12.517 -27.392 1.00 28.20 128 PRO A N 1
ATOM 948 C CA . PRO A 1 128 ? -19.993 12.074 -26.370 1.00 28.20 128 PRO A CA 1
ATOM 949 C C . PRO A 1 128 ? -19.884 13.188 -25.331 1.00 28.20 128 PRO A C 1
ATOM 951 O O . PRO A 1 128 ? -19.636 14.352 -25.666 1.00 28.20 128 PRO A O 1
ATOM 954 N N . ASN A 1 129 ? -20.039 12.826 -24.059 1.00 25.47 129 ASN A N 1
ATOM 955 C CA . ASN A 1 129 ? -19.481 13.626 -22.982 1.00 25.47 129 ASN A CA 1
ATOM 956 C C . ASN A 1 129 ? -18.014 13.894 -23.329 1.00 25.47 129 ASN A C 1
ATOM 958 O O . ASN A 1 129 ? -17.239 12.955 -23.515 1.00 25.47 129 ASN A O 1
ATOM 962 N N . LYS A 1 130 ? -17.627 15.171 -23.390 1.00 26.72 130 LYS A N 1
ATOM 963 C CA . LYS A 1 130 ? -16.222 15.570 -23.290 1.00 26.72 130 LYS A CA 1
ATOM 964 C C . LYS A 1 130 ? -15.752 15.264 -21.867 1.00 26.72 130 LYS A C 1
ATOM 966 O O . LYS A 1 130 ? -15.564 16.166 -21.058 1.00 26.72 130 LYS A O 1
ATOM 971 N N . GLY A 1 131 ? -15.602 13.982 -21.550 1.00 26.72 131 GLY A N 1
ATOM 972 C CA . GLY A 1 131 ? -14.743 13.571 -20.460 1.00 26.72 131 GLY A CA 1
ATOM 973 C C . GLY A 1 131 ? -13.337 13.963 -20.874 1.00 26.72 131 GLY A C 1
ATOM 974 O O . GLY A 1 131 ? -12.821 13.458 -21.870 1.00 26.72 131 GLY A O 1
ATOM 975 N N . LYS A 1 132 ? -12.728 14.907 -20.154 1.00 25.52 132 LYS A N 1
ATOM 976 C CA . LYS A 1 132 ? -11.270 15.010 -20.152 1.00 25.52 132 LYS A CA 1
ATOM 977 C C . LYS A 1 132 ? -10.767 13.602 -19.842 1.00 25.52 132 LYS A C 1
ATOM 979 O O . LYS A 1 132 ? -11.141 13.058 -18.806 1.00 25.52 132 LYS A O 1
ATOM 984 N N . ASN A 1 133 ? -9.981 13.008 -20.740 1.00 29.41 133 ASN A N 1
ATOM 985 C CA . ASN A 1 133 ? -9.219 11.815 -20.403 1.00 29.41 133 ASN A CA 1
ATOM 986 C C . ASN A 1 133 ? -8.426 12.168 -19.149 1.00 29.41 133 ASN A C 1
ATOM 988 O O . ASN A 1 133 ? -7.540 13.024 -19.186 1.00 29.41 133 ASN A O 1
ATOM 992 N N . ILE A 1 134 ? -8.823 11.586 -18.021 1.00 29.83 134 ILE A N 1
ATOM 993 C CA . ILE A 1 134 ? -8.111 11.758 -16.770 1.00 29.83 134 ILE A CA 1
ATOM 994 C C . ILE A 1 134 ? -6.873 10.883 -16.913 1.00 29.83 134 ILE A C 1
ATOM 996 O O . ILE A 1 134 ? -6.899 9.693 -16.609 1.00 29.83 134 ILE A O 1
ATOM 1000 N N . ILE A 1 135 ? -5.819 11.466 -17.478 1.00 32.09 135 ILE A N 1
ATOM 1001 C CA . ILE A 1 135 ? -4.504 10.846 -17.575 1.00 32.09 135 ILE A CA 1
ATOM 1002 C C . ILE A 1 135 ? -4.069 10.574 -16.134 1.00 32.09 135 ILE A C 1
ATOM 1004 O O . ILE A 1 135 ? -3.846 11.500 -15.354 1.00 32.09 135 ILE A O 1
ATOM 1008 N N . TYR A 1 136 ? -4.028 9.299 -15.749 1.00 32.75 136 TYR A N 1
ATOM 1009 C CA . TYR A 1 136 ? -3.289 8.879 -14.568 1.00 32.75 136 TYR A CA 1
ATOM 1010 C C . TYR A 1 136 ? -1.833 9.277 -14.805 1.00 32.75 136 TYR A C 1
ATOM 1012 O O . TYR A 1 136 ? -1.219 8.814 -15.764 1.00 32.75 136 TYR A O 1
ATOM 1020 N N . GLU A 1 137 ? -1.305 10.183 -13.987 1.00 34.97 137 GLU A N 1
ATOM 1021 C CA . GLU A 1 137 ? 0.095 10.580 -14.071 1.00 34.97 137 GLU A CA 1
ATOM 1022 C C . GLU A 1 137 ? 0.952 9.357 -13.714 1.00 34.97 137 GLU A C 1
ATOM 1024 O O . GLU A 1 137 ? 0.900 8.831 -12.597 1.00 34.97 137 GLU A O 1
ATOM 1029 N N . GLU A 1 138 ? 1.651 8.834 -14.721 1.00 43.09 138 GLU A N 1
ATOM 1030 C CA . GLU A 1 138 ? 2.302 7.530 -14.677 1.00 43.09 138 GLU A CA 1
ATOM 1031 C C . GLU A 1 138 ? 3.307 7.431 -13.529 1.00 43.09 138 GLU A C 1
ATOM 1033 O O . GLU A 1 138 ? 4.230 8.236 -13.384 1.00 43.09 138 GLU A O 1
ATOM 1038 N N . THR A 1 139 ? 3.188 6.375 -12.728 1.00 48.56 139 THR A N 1
ATOM 1039 C CA . THR A 1 139 ? 4.269 5.934 -11.852 1.00 48.56 139 THR A CA 1
ATOM 1040 C C . THR A 1 139 ? 5.445 5.499 -12.725 1.00 48.56 139 THR A C 1
ATOM 1042 O O . THR A 1 139 ? 5.465 4.370 -13.219 1.00 48.56 139 THR A O 1
ATOM 1045 N N . LYS A 1 140 ? 6.462 6.357 -12.871 1.00 59.75 140 LYS A N 1
ATOM 1046 C CA . LYS A 1 140 ? 7.758 5.940 -13.429 1.00 59.75 140 LYS A CA 1
ATOM 1047 C C . LYS A 1 140 ? 8.257 4.684 -12.700 1.00 59.75 140 LYS A C 1
ATOM 1049 O O . LYS A 1 140 ? 8.015 4.510 -11.491 1.00 59.75 140 LYS A O 1
ATOM 1054 N N . SER A 1 141 ? 8.916 3.795 -13.444 1.00 68.50 141 SER A N 1
ATOM 1055 C CA . SER A 1 141 ? 9.616 2.659 -12.840 1.00 68.50 141 SER A CA 1
ATOM 1056 C C . SER A 1 141 ? 10.679 3.180 -11.876 1.00 68.50 141 SER A C 1
ATOM 1058 O O . SER A 1 141 ? 11.333 4.183 -12.157 1.00 68.50 141 SER A O 1
ATOM 1060 N N . ALA A 1 142 ? 10.843 2.510 -10.736 1.00 72.38 142 ALA A N 1
ATOM 1061 C CA . ALA A 1 142 ? 11.924 2.833 -9.810 1.00 72.38 142 ALA A CA 1
ATOM 1062 C C . ALA A 1 142 ? 13.279 2.259 -10.276 1.00 72.38 142 ALA A C 1
ATOM 1064 O O . ALA A 1 142 ? 14.335 2.675 -9.803 1.00 72.38 142 ALA A O 1
ATOM 1065 N N . ILE A 1 143 ? 13.251 1.333 -11.239 1.00 77.56 143 ILE A N 1
ATOM 1066 C CA . ILE A 1 143 ? 14.439 0.753 -11.859 1.00 77.56 143 ILE A CA 1
ATOM 1067 C C . ILE A 1 143 ? 14.884 1.654 -13.010 1.00 77.56 143 ILE A C 1
ATOM 1069 O O . ILE A 1 143 ? 14.106 1.921 -13.925 1.00 77.56 143 ILE A O 1
ATOM 1073 N N . SER A 1 144 ? 16.144 2.094 -12.998 1.00 78.62 144 SER A N 1
ATOM 1074 C CA . SER A 1 144 ? 16.714 2.838 -14.125 1.00 78.62 144 SER A CA 1
ATOM 1075 C C . SER A 1 144 ? 16.943 1.914 -15.331 1.00 78.62 144 SER A C 1
ATO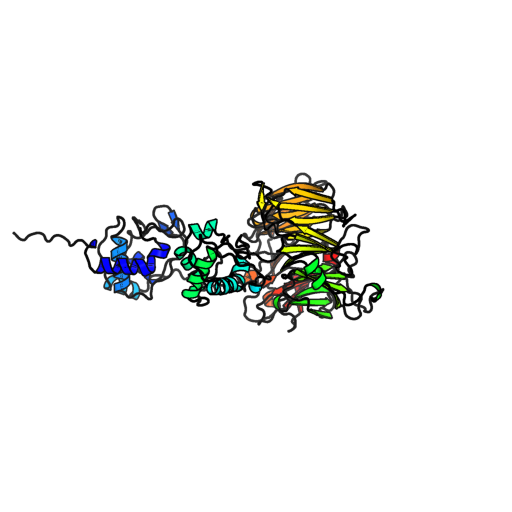M 1077 O O . SER A 1 144 ? 17.483 0.819 -15.158 1.00 78.62 144 SER A O 1
ATOM 1079 N N . PRO A 1 145 ? 16.615 2.332 -16.567 1.00 78.31 145 PRO A N 1
ATOM 1080 C CA . PRO A 1 145 ? 16.965 1.560 -17.757 1.00 78.31 145 PRO A CA 1
ATOM 1081 C C . PRO A 1 145 ? 18.483 1.350 -17.897 1.00 78.31 145 PRO A C 1
ATOM 1083 O O . PRO A 1 145 ? 18.897 0.325 -18.438 1.00 78.31 145 PRO A O 1
ATOM 1086 N N . ASP A 1 146 ? 19.316 2.260 -17.385 1.00 81.44 146 ASP A N 1
ATOM 1087 C CA . ASP A 1 146 ? 20.776 2.223 -17.563 1.00 81.44 146 ASP A CA 1
ATOM 1088 C C . ASP A 1 146 ? 21.461 1.088 -16.791 1.00 81.44 146 ASP A C 1
ATOM 1090 O O . ASP A 1 146 ? 22.551 0.666 -17.166 1.00 81.44 146 ASP A O 1
ATOM 1094 N N . VAL A 1 147 ? 20.820 0.565 -15.739 1.00 77.38 147 VAL A N 1
ATOM 1095 C CA . VAL A 1 147 ? 21.382 -0.535 -14.937 1.00 77.38 147 VAL A CA 1
ATOM 1096 C C . VAL A 1 147 ? 21.006 -1.919 -15.470 1.00 77.38 147 VAL A C 1
ATOM 1098 O O . VAL A 1 147 ? 21.530 -2.919 -14.994 1.00 77.38 147 VAL A O 1
ATOM 1101 N N . THR A 1 148 ? 20.094 -1.997 -16.442 1.00 81.69 148 THR A N 1
ATOM 1102 C CA . THR A 1 148 ? 19.588 -3.268 -16.984 1.00 81.69 148 THR A CA 1
ATOM 1103 C C . THR A 1 148 ? 20.498 -3.856 -18.063 1.00 81.69 148 THR A C 1
ATOM 1105 O O . THR A 1 148 ? 21.133 -3.127 -18.830 1.00 81.69 148 THR A O 1
ATOM 1108 N N . VAL A 1 149 ? 20.506 -5.185 -18.165 1.00 81.44 149 VAL A N 1
ATOM 1109 C CA . VAL A 1 149 ? 21.233 -5.942 -19.189 1.00 81.44 149 VAL A CA 1
ATOM 1110 C C . VAL A 1 149 ? 20.357 -6.104 -20.432 1.00 81.44 149 VAL A C 1
ATOM 1112 O O . VAL A 1 149 ? 19.237 -6.608 -20.346 1.00 81.44 149 VAL A O 1
ATOM 1115 N N . ASP A 1 150 ? 20.866 -5.670 -21.586 1.00 86.38 150 ASP A N 1
ATOM 1116 C CA . ASP A 1 150 ? 20.161 -5.740 -22.870 1.00 86.38 150 ASP A CA 1
ATOM 1117 C C . ASP A 1 150 ? 20.126 -7.168 -23.431 1.00 86.38 150 ASP A C 1
ATOM 1119 O O . ASP A 1 150 ? 21.149 -7.854 -23.450 1.00 86.38 150 ASP A O 1
ATOM 1123 N N . PHE A 1 151 ? 18.978 -7.569 -23.982 1.00 82.19 151 PHE A N 1
ATOM 1124 C CA . PHE A 1 151 ? 18.801 -8.831 -24.698 1.00 82.19 151 PHE A CA 1
ATOM 1125 C C . PHE A 1 151 ? 18.222 -8.550 -26.085 1.00 82.19 151 PHE A C 1
ATOM 1127 O O . PHE A 1 151 ? 17.021 -8.386 -26.263 1.00 82.19 151 PHE A O 1
ATOM 1134 N N . ILE A 1 152 ? 19.098 -8.474 -27.087 1.00 86.31 152 ILE A N 1
ATOM 1135 C CA . ILE A 1 152 ? 18.692 -8.384 -28.493 1.00 86.31 152 ILE A CA 1
ATOM 1136 C C . ILE A 1 152 ? 18.756 -9.797 -29.061 1.00 86.31 152 ILE A C 1
ATOM 1138 O O . ILE A 1 152 ? 19.816 -10.249 -29.495 1.00 86.31 152 ILE A O 1
ATOM 1142 N N . ASP A 1 153 ? 17.640 -10.516 -28.990 1.00 82.19 153 ASP A N 1
ATOM 1143 C CA . ASP A 1 153 ? 17.540 -11.841 -29.600 1.00 82.19 153 ASP A CA 1
ATOM 1144 C C . ASP A 1 153 ? 17.366 -11.766 -31.130 1.00 82.19 153 ASP A C 1
ATOM 1146 O O . ASP A 1 153 ? 16.998 -10.729 -31.688 1.00 82.19 153 ASP A O 1
ATOM 1150 N N . SER A 1 154 ? 17.652 -12.883 -31.803 1.00 84.44 154 SER A N 1
ATOM 1151 C CA . SER A 1 154 ? 17.561 -13.042 -33.259 1.00 84.44 154 SER A CA 1
ATOM 1152 C C . SER A 1 154 ? 16.156 -13.339 -33.788 1.00 84.44 154 SER A C 1
ATOM 1154 O O . SER A 1 154 ? 15.979 -13.391 -35.003 1.00 84.44 154 SER A O 1
ATOM 1156 N N . GLU A 1 155 ? 15.188 -13.605 -32.911 1.00 87.12 155 GLU A N 1
ATOM 1157 C CA . GLU A 1 155 ? 13.811 -13.942 -33.291 1.00 87.12 155 GLU A CA 1
ATOM 1158 C C . GLU A 1 155 ? 12.945 -12.688 -33.473 1.00 87.12 155 GLU A C 1
ATOM 1160 O O . GLU A 1 155 ? 11.971 -12.708 -34.226 1.00 87.12 155 GLU A O 1
ATOM 1165 N N . GLY A 1 156 ? 13.302 -11.591 -32.802 1.00 87.62 156 GLY A N 1
ATOM 1166 C CA . GLY A 1 156 ? 12.667 -10.290 -32.963 1.00 87.62 156 GLY A CA 1
ATOM 1167 C C . GLY A 1 156 ? 13.045 -9.567 -34.271 1.00 87.62 156 GLY A C 1
ATOM 1168 O O . GLY A 1 156 ? 14.041 -9.896 -34.925 1.00 87.62 156 GLY A O 1
ATOM 1169 N N . PRO A 1 157 ? 12.270 -8.541 -34.676 1.00 93.81 157 PRO A N 1
ATOM 1170 C CA . PRO A 1 157 ? 12.602 -7.691 -35.819 1.00 93.81 157 PRO A CA 1
ATOM 1171 C C . PRO A 1 157 ? 13.977 -7.031 -35.668 1.00 93.81 157 PRO A C 1
ATOM 1173 O O . PRO A 1 157 ? 14.406 -6.723 -34.568 1.00 93.81 157 PRO A O 1
ATOM 1176 N N . LYS A 1 158 ? 14.671 -6.719 -36.768 1.00 93.94 158 LYS A N 1
ATOM 1177 C CA . LYS A 1 158 ? 15.992 -6.068 -36.680 1.00 93.94 158 LYS A CA 1
ATOM 1178 C C . LYS A 1 158 ? 15.940 -4.779 -35.845 1.00 93.94 158 LYS A C 1
ATOM 1180 O O . LYS A 1 158 ? 15.146 -3.878 -36.127 1.00 93.94 158 LYS A O 1
ATOM 1185 N N . ILE A 1 159 ? 16.844 -4.674 -34.875 1.00 94.19 159 ILE A N 1
ATOM 1186 C CA . ILE A 1 159 ? 17.057 -3.483 -34.053 1.00 94.19 159 ILE A CA 1
ATOM 1187 C C . ILE A 1 159 ? 18.553 -3.318 -33.775 1.00 94.19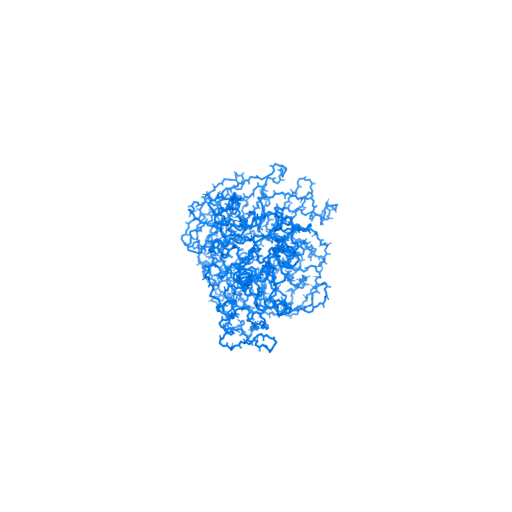 159 ILE A C 1
ATOM 1189 O O . ILE A 1 159 ? 19.262 -4.279 -33.476 1.00 94.19 159 ILE A O 1
ATOM 1193 N N . THR A 1 160 ? 19.066 -2.100 -33.914 1.00 93.88 160 THR A N 1
ATOM 1194 C CA . THR A 1 160 ? 20.444 -1.783 -33.522 1.00 93.88 160 THR A CA 1
ATOM 1195 C C . THR A 1 160 ? 20.541 -1.583 -32.011 1.00 93.88 160 THR A C 1
ATOM 1197 O O . THR A 1 160 ? 19.556 -1.288 -31.337 1.00 93.88 160 THR A O 1
ATOM 1200 N N . LYS A 1 161 ? 21.752 -1.667 -31.450 1.00 89.31 161 LYS A N 1
ATOM 1201 C CA . LYS A 1 161 ? 21.969 -1.421 -30.014 1.00 89.31 161 LYS A CA 1
ATOM 1202 C C . LYS A 1 161 ? 21.544 -0.010 -29.577 1.00 89.31 161 LYS A C 1
ATOM 1204 O O . LYS A 1 161 ? 20.984 0.156 -28.499 1.00 89.31 161 LYS A O 1
ATOM 1209 N N . ALA A 1 162 ? 21.779 1.001 -30.417 1.00 91.31 162 ALA A N 1
ATOM 1210 C CA . ALA A 1 162 ? 21.383 2.381 -30.131 1.00 91.31 162 ALA A CA 1
ATOM 1211 C C . ALA A 1 162 ? 19.854 2.551 -30.129 1.00 91.31 162 ALA A C 1
ATOM 1213 O O . ALA A 1 162 ? 19.295 3.169 -29.223 1.00 91.31 162 ALA A O 1
ATOM 1214 N N . GLU A 1 163 ? 19.176 1.952 -31.109 1.00 94.25 163 GLU A N 1
ATOM 1215 C CA . GLU A 1 163 ? 17.715 1.891 -31.164 1.00 94.25 163 GLU A CA 1
ATOM 1216 C C . GLU A 1 163 ? 17.136 1.166 -29.946 1.00 94.25 163 GLU A C 1
ATOM 1218 O O . GLU A 1 163 ? 16.246 1.701 -29.288 1.00 94.25 163 GLU A O 1
ATOM 1223 N N . TYR A 1 164 ? 17.681 -0.003 -29.594 1.00 92.69 164 TYR A N 1
ATOM 1224 C CA . TYR A 1 164 ? 17.257 -0.762 -28.418 1.00 92.69 164 TYR A CA 1
ATOM 1225 C C . TYR A 1 164 ? 17.387 0.071 -27.140 1.00 92.69 164 TYR A C 1
ATOM 1227 O O . TYR A 1 164 ? 16.444 0.142 -26.357 1.00 92.69 164 TYR A O 1
ATOM 1235 N N . GLY A 1 165 ? 18.512 0.773 -26.956 1.00 88.38 165 GLY A N 1
ATOM 1236 C CA . GLY A 1 165 ? 18.717 1.677 -25.823 1.00 88.38 165 GLY A CA 1
ATOM 1237 C C . GLY A 1 165 ? 17.677 2.803 -25.753 1.00 88.38 165 GLY A C 1
ATOM 1238 O O . GLY A 1 165 ? 17.115 3.053 -24.684 1.00 88.38 165 GLY A O 1
ATOM 1239 N N . LYS A 1 166 ? 17.356 3.442 -26.890 1.00 92.25 166 LYS A N 1
ATOM 1240 C CA . LYS A 1 166 ? 16.310 4.479 -26.959 1.00 92.25 166 LYS A CA 1
ATOM 1241 C C . LYS A 1 166 ? 14.930 3.904 -26.610 1.00 92.25 166 LYS A C 1
ATOM 1243 O O . LYS A 1 166 ? 14.232 4.470 -25.771 1.00 92.25 166 LYS A O 1
ATOM 1248 N N . ALA A 1 167 ? 14.567 2.764 -27.198 1.00 93.44 167 ALA A N 1
ATOM 1249 C CA . ALA A 1 167 ? 13.289 2.095 -26.956 1.00 93.44 167 ALA A CA 1
ATOM 1250 C C . ALA A 1 167 ? 13.138 1.647 -25.496 1.00 93.44 167 ALA A C 1
ATOM 1252 O O . ALA A 1 167 ? 12.092 1.847 -24.882 1.00 93.44 167 ALA A O 1
ATOM 1253 N N . LYS A 1 168 ? 14.212 1.092 -24.923 1.00 92.19 168 LYS A N 1
ATOM 1254 C CA . LYS A 1 168 ? 14.294 0.686 -23.521 1.00 92.19 168 LYS A CA 1
ATOM 1255 C C . LYS A 1 168 ? 14.024 1.859 -22.594 1.00 92.19 168 LYS A C 1
ATOM 1257 O O . LYS A 1 168 ? 13.189 1.743 -21.702 1.00 92.19 168 LYS A O 1
ATOM 1262 N N . LYS A 1 169 ? 14.681 2.998 -22.820 1.00 86.06 169 LYS A N 1
ATOM 1263 C CA . LYS A 1 169 ? 14.451 4.208 -22.027 1.00 86.06 169 LYS A CA 1
ATOM 1264 C C . LYS A 1 169 ? 12.990 4.656 -22.098 1.00 86.06 169 LYS A C 1
ATOM 1266 O O . LYS A 1 169 ? 12.366 4.825 -21.054 1.00 86.06 169 LYS A O 1
ATOM 1271 N N . MET A 1 170 ? 12.425 4.747 -23.304 1.00 89.56 170 MET A N 1
ATOM 1272 C CA . MET A 1 170 ? 11.011 5.094 -23.490 1.00 89.56 170 MET A CA 1
ATOM 1273 C C . MET A 1 170 ? 10.078 4.121 -22.757 1.00 89.56 170 MET A C 1
ATOM 1275 O O . MET A 1 170 ? 9.174 4.554 -22.048 1.00 89.56 170 MET A O 1
ATOM 1279 N N . TYR A 1 171 ? 10.321 2.811 -22.874 1.00 89.62 171 TYR A N 1
ATOM 1280 C CA . TYR A 1 171 ? 9.525 1.790 -22.197 1.00 89.62 171 TYR A CA 1
ATOM 1281 C C . TYR A 1 171 ? 9.586 1.940 -20.674 1.00 89.62 171 TYR A C 1
ATOM 1283 O O . TYR A 1 171 ? 8.556 1.903 -20.008 1.00 89.62 171 TYR A O 1
ATOM 1291 N N . PHE A 1 172 ? 10.773 2.132 -20.100 1.00 83.31 172 PHE A N 1
ATOM 1292 C CA . PHE A 1 172 ? 10.928 2.278 -18.650 1.00 83.31 172 PHE A CA 1
ATOM 1293 C C . PHE A 1 172 ? 10.272 3.557 -18.115 1.00 83.31 172 PHE A C 1
ATOM 1295 O O . PHE A 1 172 ? 9.709 3.547 -17.018 1.00 83.31 172 PHE A O 1
ATOM 1302 N N . GLU A 1 173 ? 10.302 4.635 -18.899 1.00 76.00 173 GLU A N 1
ATOM 1303 C CA . GLU A 1 173 ? 9.712 5.922 -18.535 1.00 76.00 173 GLU A CA 1
ATOM 1304 C C . GLU A 1 173 ? 8.185 5.955 -18.679 1.00 76.00 173 GLU A C 1
ATOM 1306 O O . GLU A 1 173 ? 7.542 6.620 -17.870 1.00 76.00 173 GLU A O 1
ATOM 1311 N N . ARG A 1 174 ? 7.619 5.261 -19.681 1.00 78.62 174 ARG A N 1
ATOM 1312 C CA . ARG A 1 174 ? 6.216 5.425 -20.121 1.00 78.62 174 ARG A CA 1
ATOM 1313 C C . ARG A 1 174 ? 5.372 4.150 -20.142 1.00 78.62 174 ARG A C 1
ATOM 1315 O O . ARG A 1 174 ? 4.194 4.182 -20.457 1.00 78.62 174 ARG A O 1
ATOM 1322 N N . CYS A 1 175 ? 5.960 2.978 -19.911 1.00 81.31 175 CYS A N 1
ATOM 1323 C CA . CYS A 1 175 ? 5.248 1.705 -20.094 1.00 81.31 175 CYS A CA 1
ATOM 1324 C C . CYS A 1 175 ? 5.452 0.737 -18.927 1.00 81.31 175 CYS A C 1
ATOM 1326 O O . CYS A 1 175 ? 4.506 0.069 -18.508 1.00 81.31 175 CYS A O 1
ATOM 1328 N N . ALA A 1 176 ? 6.664 0.665 -18.371 1.00 77.81 176 ALA A N 1
ATOM 1329 C CA . ALA A 1 176 ? 7.029 -0.291 -17.329 1.00 77.81 176 ALA A CA 1
ATOM 1330 C C . ALA A 1 176 ? 6.214 -0.118 -16.038 1.00 77.81 176 ALA A C 1
ATOM 1332 O O . ALA A 1 176 ? 5.976 -1.104 -15.346 1.00 77.81 176 ALA A O 1
ATOM 1333 N N . GLY A 1 177 ? 5.722 1.091 -15.742 1.00 65.44 177 GLY A N 1
ATOM 1334 C CA . GLY A 1 177 ? 4.810 1.321 -14.616 1.00 65.44 177 GLY A CA 1
ATOM 1335 C C . GLY A 1 177 ? 3.519 0.495 -14.707 1.00 65.44 177 GLY A C 1
ATOM 1336 O O . GLY A 1 177 ? 3.057 -0.037 -13.698 1.00 65.44 177 GLY A O 1
ATOM 1337 N N . CYS A 1 178 ? 2.976 0.322 -15.918 1.00 65.75 178 CYS A N 1
ATOM 1338 C CA . CYS A 1 178 ? 1.747 -0.436 -16.171 1.00 65.75 178 CYS A CA 1
ATOM 1339 C C . CYS A 1 178 ? 2.012 -1.887 -16.594 1.00 65.75 178 CYS A C 1
ATOM 1341 O O . CYS A 1 178 ? 1.249 -2.785 -16.240 1.00 65.75 178 CYS A O 1
ATOM 1343 N N . HIS A 1 179 ? 3.082 -2.135 -17.348 1.00 79.75 179 HIS A N 1
ATOM 1344 C CA . HIS A 1 179 ? 3.367 -3.435 -17.963 1.00 79.75 179 HIS A CA 1
ATOM 1345 C C . HIS A 1 179 ? 4.469 -4.238 -17.248 1.00 79.75 179 HIS A C 1
ATOM 1347 O O . HIS A 1 179 ? 4.663 -5.414 -17.553 1.00 79.75 179 HIS A O 1
ATOM 1353 N N . GLY A 1 180 ? 5.150 -3.648 -16.262 1.00 75.75 180 GLY A N 1
ATOM 1354 C CA . GLY A 1 180 ? 6.266 -4.254 -15.532 1.00 75.75 180 GLY A CA 1
ATOM 1355 C C . GLY A 1 180 ? 7.583 -4.208 -16.311 1.00 75.75 180 GLY A C 1
ATOM 1356 O O . GLY A 1 180 ? 7.597 -4.177 -17.542 1.00 75.75 180 GLY A O 1
ATOM 1357 N N . VAL A 1 181 ? 8.713 -4.223 -15.604 1.00 82.12 181 VAL A N 1
ATOM 1358 C CA . VAL A 1 181 ? 10.054 -4.179 -16.221 1.00 82.12 181 VAL A CA 1
ATOM 1359 C C . VAL A 1 181 ? 10.346 -5.418 -17.072 1.00 82.12 181 VAL A C 1
ATOM 1361 O O . VAL A 1 181 ? 10.879 -5.286 -18.171 1.00 82.12 181 VAL A O 1
ATOM 1364 N N . LEU A 1 182 ? 9.874 -6.595 -16.642 1.00 84.06 182 LEU A N 1
ATOM 1365 C CA . LEU A 1 182 ? 9.946 -7.842 -17.416 1.00 84.06 182 LEU A CA 1
ATOM 1366 C C . LEU A 1 182 ? 8.735 -8.067 -18.331 1.00 84.06 182 LEU A C 1
ATOM 1368 O O . LEU A 1 182 ? 8.554 -9.155 -18.877 1.00 84.06 182 LEU A O 1
ATOM 1372 N N . ARG A 1 183 ? 7.877 -7.052 -18.494 1.00 88.44 183 ARG A N 1
ATOM 1373 C CA . ARG A 1 183 ? 6.699 -7.080 -19.373 1.00 88.44 183 ARG A CA 1
ATOM 1374 C C . ARG A 1 183 ? 5.639 -8.130 -19.013 1.00 88.44 183 ARG A C 1
ATOM 1376 O O . ARG A 1 183 ? 4.781 -8.431 -19.836 1.00 88.44 183 ARG A O 1
ATOM 1383 N N . LYS A 1 184 ? 5.639 -8.684 -17.796 1.00 79.81 184 LYS A N 1
ATOM 1384 C CA . LYS A 1 184 ? 4.650 -9.688 -17.341 1.00 79.81 184 LYS A CA 1
ATOM 1385 C C . LYS A 1 184 ? 3.287 -9.097 -16.944 1.00 79.81 184 LYS A C 1
ATOM 1387 O O . LYS A 1 184 ? 2.358 -9.841 -16.641 1.00 79.81 184 LYS A O 1
ATOM 1392 N N . GLY A 1 185 ? 3.139 -7.775 -17.011 1.00 72.19 185 GLY A N 1
ATOM 1393 C CA . GLY A 1 185 ? 1.905 -7.057 -16.707 1.00 72.19 185 GLY A CA 1
ATOM 1394 C C . GLY A 1 185 ? 1.783 -6.655 -15.233 1.00 72.19 185 GLY A C 1
ATOM 1395 O O . GLY A 1 185 ? 2.113 -7.410 -14.317 1.00 72.19 185 GLY A O 1
ATOM 1396 N N . ALA A 1 186 ? 1.268 -5.450 -14.993 1.00 65.00 186 ALA A N 1
ATOM 1397 C CA . ALA A 1 186 ? 0.862 -4.966 -13.676 1.00 65.00 186 ALA A CA 1
ATOM 1398 C C . ALA A 1 186 ? -0.616 -4.551 -13.728 1.00 65.00 186 ALA A C 1
ATOM 1400 O O . ALA A 1 186 ? -1.489 -5.417 -13.627 1.00 65.00 186 ALA A O 1
ATOM 1401 N N . THR A 1 187 ? -0.909 -3.269 -13.937 1.00 58.28 187 THR A N 1
ATOM 1402 C CA . THR A 1 187 ? -2.254 -2.790 -14.302 1.00 58.28 187 THR A CA 1
ATOM 1403 C C . THR A 1 187 ? -2.556 -3.076 -15.777 1.00 58.28 187 THR A C 1
ATOM 1405 O O . THR A 1 187 ? -3.663 -3.488 -16.112 1.00 58.28 187 THR A O 1
ATOM 1408 N N . GLY A 1 188 ? -1.553 -2.939 -16.648 1.00 66.25 188 GLY A N 1
ATOM 1409 C CA . GLY A 1 188 ? -1.603 -3.298 -18.062 1.00 66.25 188 GLY A CA 1
ATOM 1410 C C . GLY A 1 188 ? -1.383 -4.793 -18.315 1.00 66.25 188 GLY A C 1
ATOM 1411 O O . GLY A 1 188 ? -0.832 -5.521 -17.484 1.00 66.25 188 GLY A O 1
ATOM 1412 N N . LYS A 1 189 ? -1.814 -5.255 -19.497 1.00 79.75 189 LYS A N 1
ATOM 1413 C CA . LYS A 1 189 ? -1.649 -6.646 -19.962 1.00 79.75 189 LYS A CA 1
ATOM 1414 C C . LYS A 1 189 ? -0.164 -7.025 -20.120 1.00 79.75 189 LYS A C 1
ATOM 1416 O O . LYS A 1 189 ? 0.654 -6.137 -20.353 1.00 79.75 189 LYS A O 1
ATOM 1421 N N . PRO A 1 190 ? 0.204 -8.313 -20.033 1.00 84.00 190 PRO A N 1
ATOM 1422 C CA . PRO A 1 190 ? 1.557 -8.749 -20.374 1.00 84.00 190 PRO A CA 1
ATOM 1423 C C . PRO A 1 190 ? 1.917 -8.403 -21.831 1.00 84.00 190 PRO A C 1
ATOM 1425 O O . PRO A 1 190 ? 1.078 -8.498 -22.726 1.00 84.00 190 PRO A O 1
ATOM 1428 N N . LEU A 1 191 ? 3.170 -8.000 -22.046 1.00 92.69 191 LEU A N 1
ATOM 1429 C CA . LEU A 1 191 ? 3.800 -7.686 -23.335 1.00 92.69 191 LEU A CA 1
ATOM 1430 C C . LEU A 1 191 ? 5.057 -8.552 -23.547 1.00 92.69 191 LEU A C 1
ATOM 1432 O O . LEU A 1 191 ? 6.086 -8.073 -24.028 1.00 92.69 191 LEU A O 1
ATOM 1436 N N . THR A 1 192 ? 5.004 -9.809 -23.112 1.00 90.62 192 THR A N 1
ATOM 1437 C CA . THR A 1 192 ? 6.085 -10.777 -23.310 1.00 90.62 192 THR A CA 1
ATOM 1438 C C . THR A 1 192 ? 6.141 -11.268 -24.749 1.00 90.62 192 THR A C 1
ATOM 1440 O O . THR A 1 192 ? 5.167 -11.159 -25.496 1.00 90.62 192 THR A O 1
ATOM 1443 N N . THR A 1 193 ? 7.303 -11.777 -25.144 1.00 93.50 193 THR A N 1
ATOM 1444 C CA . THR A 1 193 ? 7.640 -12.120 -26.530 1.00 93.50 193 THR A CA 1
ATOM 1445 C C . THR A 1 193 ? 6.736 -13.190 -27.130 1.00 93.50 193 THR A C 1
ATOM 1447 O O . THR A 1 193 ? 6.379 -13.085 -28.300 1.00 93.50 193 THR A O 1
ATOM 1450 N N . ASP A 1 194 ? 6.262 -14.145 -26.330 1.00 88.06 194 ASP A N 1
ATOM 1451 C CA . ASP A 1 194 ? 5.255 -15.137 -26.722 1.00 88.06 194 ASP A CA 1
ATOM 1452 C C . ASP A 1 194 ? 3.938 -14.495 -27.200 1.00 88.06 194 ASP A C 1
ATOM 1454 O O . ASP A 1 194 ? 3.299 -14.995 -28.125 1.00 88.06 194 ASP A O 1
ATOM 1458 N N . ILE A 1 195 ? 3.567 -13.341 -26.637 1.00 90.88 195 ILE A N 1
ATOM 1459 C CA . ILE A 1 195 ? 2.370 -12.582 -27.020 1.00 90.88 195 ILE A CA 1
ATOM 1460 C C . ILE A 1 195 ? 2.695 -11.611 -28.154 1.00 90.88 195 ILE A C 1
ATOM 1462 O O . ILE A 1 195 ? 1.994 -11.553 -29.166 1.00 90.88 195 ILE A O 1
ATOM 1466 N N . THR A 1 196 ? 3.737 -10.797 -27.987 1.00 94.75 196 THR A N 1
ATOM 1467 C CA . THR A 1 196 ? 4.021 -9.674 -28.889 1.00 94.75 196 THR A CA 1
ATOM 1468 C C . THR A 1 196 ? 4.500 -10.142 -30.258 1.00 94.75 196 THR A C 1
ATOM 1470 O O . THR A 1 196 ? 4.081 -9.553 -31.254 1.00 94.75 196 THR A O 1
ATOM 1473 N N . ARG A 1 197 ? 5.282 -11.229 -30.344 1.00 93.62 197 ARG A N 1
ATOM 1474 C CA . ARG A 1 197 ? 5.697 -11.820 -31.629 1.00 93.62 197 ARG A CA 1
ATOM 1475 C C . ARG A 1 197 ? 4.500 -12.396 -32.391 1.00 93.62 197 ARG A C 1
ATOM 1477 O O . ARG A 1 197 ? 4.409 -12.213 -33.599 1.00 93.62 197 ARG A O 1
ATOM 1484 N N . GLN A 1 198 ? 3.537 -13.013 -31.696 1.00 91.06 198 GLN A N 1
ATOM 1485 C CA . GLN A 1 198 ? 2.306 -13.511 -32.325 1.00 91.06 198 GLN A CA 1
ATOM 1486 C C . GLN A 1 198 ? 1.437 -12.369 -32.874 1.00 91.06 198 GLN A C 1
ATOM 1488 O O . GLN A 1 198 ? 0.804 -12.510 -33.919 1.00 91.06 198 GLN A O 1
ATOM 1493 N N . LYS A 1 199 ? 1.379 -11.237 -32.161 1.00 89.94 199 LYS A N 1
ATOM 1494 C CA . LYS A 1 199 ? 0.626 -10.055 -32.598 1.00 89.94 199 LYS A CA 1
ATOM 1495 C C . LYS A 1 199 ? 1.291 -9.322 -33.765 1.00 89.94 199 LYS A C 1
ATOM 1497 O O . LYS A 1 199 ? 0.580 -8.798 -34.618 1.00 89.94 199 LYS A O 1
ATOM 1502 N N . GLY A 1 200 ? 2.621 -9.303 -33.807 1.00 90.06 200 GLY A N 1
ATOM 1503 C CA . GLY A 1 200 ? 3.403 -8.673 -34.866 1.00 90.06 200 GLY A CA 1
ATOM 1504 C C . GLY A 1 200 ? 3.473 -7.145 -34.771 1.00 90.06 200 GLY A C 1
ATOM 1505 O O . GLY A 1 200 ? 2.693 -6.485 -34.078 1.00 90.06 200 GLY A O 1
ATOM 1506 N N . THR A 1 201 ? 4.438 -6.569 -35.490 1.00 91.75 201 THR A N 1
ATOM 1507 C CA . THR A 1 201 ? 4.799 -5.146 -35.399 1.00 91.75 201 THR A CA 1
ATOM 1508 C C . THR A 1 201 ? 3.637 -4.202 -35.719 1.00 91.75 201 THR A C 1
ATOM 1510 O O . THR A 1 201 ? 3.412 -3.259 -34.967 1.00 91.75 201 THR A O 1
ATOM 1513 N N . ASP A 1 202 ? 2.867 -4.449 -36.781 1.00 86.06 202 ASP A N 1
ATOM 1514 C CA . ASP A 1 202 ? 1.811 -3.521 -37.223 1.00 86.06 202 ASP A CA 1
ATOM 1515 C C . ASP A 1 202 ? 0.654 -3.420 -36.222 1.00 86.06 202 ASP A C 1
ATOM 1517 O O . ASP A 1 202 ? 0.143 -2.328 -35.950 1.00 86.06 202 ASP A O 1
ATOM 1521 N N . TYR A 1 203 ? 0.290 -4.545 -35.598 1.00 85.19 203 TYR A N 1
ATOM 1522 C CA . TYR A 1 203 ? -0.683 -4.555 -34.509 1.00 85.19 203 TYR A CA 1
ATOM 1523 C C . TYR A 1 203 ? -0.178 -3.726 -33.326 1.00 85.19 203 TYR A C 1
ATOM 1525 O O . TYR A 1 203 ? -0.900 -2.878 -32.803 1.00 85.19 203 TYR A O 1
ATOM 1533 N N . LEU A 1 204 ? 1.073 -3.945 -32.907 1.00 90.50 204 LEU A N 1
ATOM 1534 C CA . LEU A 1 204 ? 1.657 -3.235 -31.770 1.00 90.50 204 LEU A CA 1
ATOM 1535 C C . LEU A 1 204 ? 1.748 -1.731 -32.041 1.00 90.50 204 LEU A C 1
ATOM 1537 O O . LEU A 1 204 ? 1.359 -0.947 -31.179 1.00 90.50 204 LEU A O 1
ATOM 1541 N N . LYS A 1 205 ? 2.169 -1.324 -33.245 1.00 90.12 205 LYS A N 1
ATOM 1542 C CA . LYS A 1 205 ? 2.184 0.087 -33.667 1.00 90.12 205 LYS A CA 1
ATOM 1543 C C . LYS A 1 205 ? 0.797 0.711 -33.558 1.00 90.12 205 LYS A C 1
ATOM 1545 O O . LYS A 1 205 ? 0.661 1.789 -32.992 1.00 90.12 205 LYS A O 1
ATOM 1550 N N . THR A 1 206 ? -0.231 0.006 -34.028 1.00 76.50 206 THR A N 1
ATOM 1551 C CA . THR A 1 206 ? -1.627 0.459 -33.944 1.00 76.50 206 THR A CA 1
ATOM 1552 C C . THR A 1 206 ? -2.059 0.656 -32.491 1.00 76.50 206 THR A C 1
ATOM 1554 O O . THR A 1 206 ? -2.566 1.719 -32.134 1.00 76.50 206 THR A O 1
ATOM 1557 N N . MET A 1 207 ? -1.801 -0.332 -31.630 1.00 83.19 207 MET A N 1
ATOM 1558 C CA . MET A 1 207 ? -2.156 -0.252 -30.211 1.00 83.19 207 MET A CA 1
ATOM 1559 C C . MET A 1 207 ? -1.424 0.881 -29.487 1.00 83.19 207 MET A C 1
ATOM 1561 O O . MET A 1 207 ? -2.032 1.578 -28.683 1.00 83.19 207 MET A O 1
ATOM 1565 N N . ILE A 1 208 ? -0.137 1.094 -29.770 1.00 83.88 208 ILE A N 1
ATOM 1566 C CA . ILE A 1 208 ? 0.642 2.187 -29.170 1.00 83.88 208 ILE A CA 1
ATOM 1567 C C . ILE A 1 208 ? 0.133 3.545 -29.676 1.00 83.88 208 ILE A C 1
ATOM 1569 O O . ILE A 1 208 ? -0.005 4.475 -28.889 1.00 83.88 208 ILE A O 1
ATOM 1573 N N . ASN A 1 209 ? -0.196 3.658 -30.965 1.00 73.50 209 ASN A N 1
ATOM 1574 C CA . ASN A 1 209 ? -0.650 4.906 -31.576 1.00 73.50 209 ASN A CA 1
ATOM 1575 C C . ASN A 1 209 ? -2.006 5.386 -31.025 1.00 73.50 209 ASN A C 1
ATOM 1577 O O . ASN A 1 209 ? -2.175 6.564 -30.698 1.00 73.50 209 ASN A O 1
ATOM 1581 N N . TYR A 1 210 ? -2.970 4.469 -30.918 1.00 69.88 210 TYR A N 1
ATOM 1582 C CA . TYR A 1 210 ? -4.362 4.793 -30.590 1.00 69.88 210 TYR A CA 1
ATOM 1583 C C . TYR A 1 210 ? -4.755 4.482 -29.143 1.00 69.88 210 TYR A C 1
ATOM 1585 O O . TYR A 1 210 ? -5.802 4.939 -28.687 1.00 69.88 210 TYR A O 1
ATOM 1593 N N . GLY A 1 211 ? -3.928 3.741 -28.404 1.00 68.31 211 GLY A N 1
ATOM 1594 C CA . GLY A 1 211 ? -4.240 3.322 -27.043 1.00 68.31 211 GLY A CA 1
ATOM 1595 C C . GLY A 1 211 ? -5.406 2.335 -26.988 1.00 68.31 211 GLY A C 1
ATOM 1596 O O . GLY A 1 211 ? -5.709 1.628 -27.950 1.00 68.31 211 GLY A O 1
ATOM 1597 N N . SER A 1 212 ? -6.068 2.255 -25.832 1.00 60.66 212 SER A N 1
ATOM 1598 C CA . SER A 1 212 ? -7.293 1.467 -25.682 1.00 60.66 212 SER A CA 1
ATOM 1599 C C . SER A 1 212 ? -8.238 2.063 -24.633 1.00 60.66 212 SER A C 1
ATOM 1601 O O . SER A 1 212 ? -7.766 2.588 -23.622 1.00 60.66 212 SER A O 1
ATOM 1603 N N . PRO A 1 213 ? -9.567 1.899 -24.791 1.00 41.69 213 PRO A N 1
ATOM 1604 C CA . PRO A 1 213 ? -10.553 2.324 -23.791 1.00 41.69 213 PRO A CA 1
ATOM 1605 C C . PRO A 1 213 ? -10.382 1.668 -22.411 1.00 41.69 213 PRO A C 1
ATOM 1607 O O . PRO A 1 213 ? -10.873 2.193 -21.420 1.00 41.69 213 PRO A O 1
ATOM 1610 N N . ALA A 1 214 ? -9.649 0.552 -22.327 1.00 49.38 214 ALA A N 1
ATOM 1611 C CA . ALA A 1 214 ? -9.298 -0.118 -21.073 1.00 49.38 214 ALA A CA 1
ATOM 1612 C C . ALA A 1 214 ? -8.183 0.601 -20.279 1.00 49.38 214 ALA A C 1
ATOM 1614 O O . ALA A 1 214 ? -7.631 0.029 -19.341 1.00 49.38 214 ALA A O 1
ATOM 1615 N N . GLY A 1 215 ? -7.828 1.833 -20.661 1.00 50.81 215 GLY A N 1
ATOM 1616 C CA . GLY A 1 215 ? -6.886 2.689 -19.937 1.00 50.81 215 GLY A CA 1
ATOM 1617 C C . GLY A 1 215 ? -5.469 2.739 -20.511 1.00 50.81 215 GLY A C 1
ATOM 1618 O O . GLY A 1 215 ? -4.604 3.345 -19.888 1.00 50.81 215 GLY A O 1
ATOM 1619 N N . MET A 1 216 ? -5.206 2.140 -21.682 1.00 66.56 216 MET A N 1
ATOM 1620 C CA . MET A 1 216 ? -3.912 2.319 -22.363 1.00 66.56 216 MET A CA 1
ATOM 1621 C C . MET A 1 216 ? -3.889 3.696 -23.047 1.00 66.56 216 MET A C 1
ATOM 1623 O O . MET A 1 216 ? -4.765 3.938 -23.883 1.00 66.56 216 MET A O 1
ATOM 1627 N N . PRO A 1 217 ? -2.918 4.578 -22.740 1.00 68.38 217 PRO A N 1
ATOM 1628 C CA . PRO A 1 217 ? -2.834 5.895 -23.366 1.00 68.38 217 PRO A CA 1
ATOM 1629 C C . PRO A 1 217 ? -2.616 5.816 -24.880 1.00 68.38 217 PRO A C 1
ATOM 1631 O O . PRO A 1 217 ? -2.036 4.860 -25.397 1.00 68.38 217 PRO A O 1
ATOM 1634 N N . ASN A 1 218 ? -3.087 6.839 -25.586 1.00 66.19 218 ASN A N 1
ATOM 1635 C CA . ASN A 1 218 ? -3.050 6.944 -27.037 1.00 66.19 218 ASN A CA 1
ATOM 1636 C C . ASN A 1 218 ? -1.808 7.710 -27.520 1.00 66.19 218 ASN A C 1
ATOM 1638 O O . ASN A 1 218 ? -1.923 8.811 -28.042 1.00 66.19 218 ASN A O 1
ATOM 1642 N N . TRP A 1 219 ? -0.625 7.120 -27.338 1.00 71.81 219 TRP A N 1
ATOM 1643 C CA . TRP A 1 219 ? 0.672 7.808 -27.414 1.00 71.81 219 TRP A CA 1
ATOM 1644 C C . TRP A 1 219 ? 0.982 8.540 -28.719 1.00 71.81 219 TRP A C 1
ATOM 1646 O O . TRP A 1 219 ? 1.673 9.554 -28.705 1.00 71.81 219 TRP A O 1
ATOM 1656 N N . GLY A 1 220 ? 0.524 8.025 -29.857 1.00 60.75 220 GLY A N 1
ATOM 1657 C CA . GLY A 1 220 ? 0.780 8.687 -31.136 1.00 60.75 220 GLY A CA 1
ATOM 1658 C C . GLY A 1 220 ? -0.262 9.746 -31.461 1.00 60.75 220 GLY A C 1
ATOM 1659 O O . GLY A 1 220 ? 0.075 10.878 -31.791 1.00 60.75 220 GLY A O 1
ATOM 1660 N N . THR A 1 221 ? -1.543 9.430 -31.269 1.00 52.59 221 THR A N 1
ATOM 1661 C CA . THR A 1 221 ? -2.626 10.403 -31.502 1.00 52.59 221 THR A CA 1
ATOM 1662 C C . THR A 1 221 ? -2.691 11.524 -30.462 1.00 52.59 221 THR A C 1
ATOM 1664 O O . THR A 1 221 ? -3.268 12.571 -30.751 1.00 52.59 221 THR A O 1
ATOM 1667 N N . SER A 1 222 ? -2.086 11.354 -29.283 1.00 55.44 222 SER A N 1
ATOM 1668 C CA . SER A 1 222 ? -1.837 12.438 -28.324 1.00 55.44 222 SER A CA 1
ATOM 1669 C C . SER A 1 222 ? -0.651 13.327 -28.719 1.00 55.44 222 SER A C 1
ATOM 1671 O O . SER A 1 222 ? -0.530 14.436 -28.201 1.00 55.44 222 SER A O 1
ATOM 1673 N N . GLY A 1 223 ? 0.202 12.868 -29.641 1.00 66.00 223 GLY A N 1
ATOM 1674 C CA . GLY A 1 223 ? 1.443 13.531 -30.040 1.00 66.00 223 GLY A CA 1
ATOM 1675 C C . GLY A 1 223 ? 2.629 13.273 -29.106 1.00 66.00 223 GLY A C 1
ATOM 1676 O O . GLY A 1 223 ? 3.669 13.904 -29.280 1.00 66.00 223 GLY A O 1
ATOM 1677 N N . ASP A 1 224 ? 2.500 12.367 -28.130 1.00 66.44 224 ASP A N 1
ATOM 1678 C CA . ASP A 1 224 ? 3.567 12.062 -27.169 1.00 66.44 224 ASP A CA 1
ATOM 1679 C C . ASP A 1 224 ? 4.730 11.277 -27.798 1.00 66.44 224 ASP A C 1
ATOM 1681 O O . ASP A 1 224 ? 5.879 11.456 -27.390 1.00 66.44 224 ASP A O 1
ATOM 1685 N N . PHE A 1 225 ? 4.452 10.427 -28.794 1.00 82.25 225 PHE A N 1
ATOM 1686 C CA . PHE A 1 225 ? 5.451 9.703 -29.585 1.00 82.25 225 PHE A CA 1
ATOM 1687 C C . PHE A 1 225 ? 5.298 9.976 -31.081 1.00 82.25 225 PHE A C 1
ATOM 1689 O O . PHE A 1 225 ? 4.194 9.998 -31.620 1.00 82.25 225 PHE A O 1
ATOM 1696 N N . SER A 1 226 ? 6.430 10.105 -31.774 1.00 90.31 226 SER A N 1
ATOM 1697 C CA . SER A 1 226 ? 6.464 10.108 -33.241 1.00 90.31 226 SER A CA 1
ATOM 1698 C C . SER A 1 226 ? 6.220 8.711 -33.830 1.00 90.31 226 SER A C 1
ATOM 1700 O O . SER A 1 226 ? 6.478 7.696 -33.181 1.00 90.31 226 SER A O 1
ATOM 1702 N N . ASP A 1 227 ? 5.845 8.628 -35.111 1.00 88.50 227 ASP A N 1
ATOM 1703 C CA . ASP A 1 227 ? 5.698 7.346 -35.826 1.00 88.50 227 ASP A CA 1
ATOM 1704 C C . ASP A 1 227 ? 6.964 6.476 -35.759 1.00 88.50 227 ASP A C 1
ATOM 1706 O O . ASP A 1 227 ? 6.895 5.251 -35.637 1.00 88.50 227 ASP A O 1
ATOM 1710 N N . SER A 1 228 ? 8.138 7.117 -35.798 1.00 94.25 228 SER A N 1
ATOM 1711 C CA . SER A 1 228 ? 9.437 6.441 -35.691 1.00 94.25 228 SER A CA 1
ATOM 1712 C C . SER A 1 228 ? 9.673 5.833 -34.305 1.00 94.25 228 SER A C 1
ATOM 1714 O O . SER A 1 228 ? 10.271 4.768 -34.177 1.00 94.25 228 SER A O 1
ATOM 1716 N N . GLU A 1 229 ? 9.175 6.494 -33.263 1.00 93.81 229 GLU A N 1
ATOM 1717 C CA . GLU A 1 229 ? 9.255 6.047 -31.876 1.00 93.81 229 GLU A CA 1
ATOM 1718 C C . GLU A 1 229 ? 8.261 4.925 -31.592 1.00 93.81 229 GLU A C 1
ATOM 1720 O O . GLU A 1 229 ? 8.602 3.968 -30.898 1.00 93.81 229 GLU A O 1
ATOM 1725 N N . ILE A 1 230 ? 7.074 4.993 -32.193 1.00 92.06 230 ILE A N 1
ATOM 1726 C CA . ILE A 1 230 ? 6.066 3.932 -32.145 1.00 92.06 230 ILE A CA 1
ATOM 1727 C C . ILE A 1 230 ? 6.577 2.666 -32.837 1.00 92.06 230 ILE A C 1
ATOM 1729 O O . ILE A 1 230 ? 6.478 1.576 -32.272 1.00 92.06 230 ILE A O 1
ATOM 1733 N N . ASP A 1 231 ? 7.163 2.798 -34.031 1.00 96.25 231 ASP A N 1
ATOM 1734 C CA . ASP A 1 231 ? 7.801 1.684 -34.740 1.00 96.25 231 ASP A CA 1
ATOM 1735 C C . ASP A 1 231 ? 8.918 1.047 -33.909 1.00 96.25 231 ASP A C 1
ATOM 1737 O O . ASP A 1 231 ? 8.963 -0.171 -33.722 1.00 96.25 231 ASP A O 1
ATOM 1741 N N . LEU A 1 232 ? 9.786 1.892 -33.355 1.00 96.81 232 LEU A N 1
ATOM 1742 C CA . LEU A 1 232 ? 10.896 1.464 -32.526 1.00 96.81 232 LEU A CA 1
ATOM 1743 C C . LEU A 1 232 ? 10.422 0.698 -31.280 1.00 96.81 232 LEU A C 1
ATOM 1745 O O . LEU A 1 232 ? 10.956 -0.371 -30.975 1.00 96.81 232 LEU A O 1
ATOM 1749 N N . LEU A 1 233 ? 9.407 1.210 -30.579 1.00 96.06 233 LEU A N 1
ATOM 1750 C CA . LEU A 1 233 ? 8.845 0.559 -29.399 1.00 96.06 233 LEU A CA 1
ATOM 1751 C C . LEU A 1 233 ? 8.167 -0.769 -29.769 1.00 96.06 233 LEU A C 1
ATOM 1753 O O . LEU A 1 233 ? 8.375 -1.769 -29.086 1.00 96.06 233 LEU A O 1
ATOM 1757 N N . ALA A 1 234 ? 7.430 -0.821 -30.881 1.00 96.44 234 ALA A N 1
ATOM 1758 C CA . ALA A 1 234 ? 6.807 -2.049 -31.376 1.00 96.44 234 ALA A CA 1
ATOM 1759 C C . ALA A 1 234 ? 7.832 -3.143 -31.721 1.00 96.44 234 ALA A C 1
ATOM 1761 O O . ALA A 1 234 ? 7.601 -4.315 -31.413 1.00 96.44 234 ALA A O 1
ATOM 1762 N N . ARG A 1 235 ? 8.979 -2.786 -32.320 1.00 96.62 235 ARG A N 1
ATOM 1763 C CA . ARG A 1 235 ? 10.088 -3.729 -32.555 1.00 96.62 235 ARG A CA 1
ATOM 1764 C C . ARG A 1 235 ? 10.736 -4.172 -31.245 1.00 96.62 235 ARG A C 1
ATOM 1766 O O . ARG A 1 235 ? 10.873 -5.367 -31.009 1.00 96.62 235 ARG A O 1
ATOM 1773 N N . PHE A 1 236 ? 11.056 -3.231 -30.356 1.00 96.31 236 PHE A N 1
ATOM 1774 C CA . PHE A 1 236 ? 11.630 -3.520 -29.036 1.00 96.31 236 PHE A CA 1
ATOM 1775 C C . PHE A 1 236 ? 10.773 -4.485 -28.207 1.00 96.31 236 PHE A C 1
ATOM 1777 O O . PHE A 1 236 ? 11.315 -5.372 -27.545 1.00 96.31 236 PHE A O 1
ATOM 1784 N N . LEU A 1 237 ? 9.444 -4.345 -28.263 1.00 96.00 237 LEU A N 1
ATOM 1785 C CA . LEU A 1 237 ? 8.502 -5.204 -27.542 1.00 96.00 237 LEU A CA 1
ATOM 1786 C C . LEU A 1 237 ? 8.537 -6.678 -27.986 1.00 96.00 237 LEU A C 1
ATOM 1788 O O . LEU A 1 237 ? 8.020 -7.532 -27.267 1.00 96.00 237 LEU A O 1
ATOM 1792 N N . GLN A 1 238 ? 9.147 -6.980 -29.132 1.00 95.62 238 GLN A N 1
ATOM 1793 C CA . GLN A 1 238 ? 9.277 -8.329 -29.692 1.00 95.62 238 GLN A CA 1
ATOM 1794 C C . GLN A 1 238 ? 10.647 -8.978 -29.425 1.00 95.62 238 GLN A C 1
ATOM 1796 O O . GLN A 1 238 ? 10.844 -10.132 -29.806 1.00 95.62 238 GLN A O 1
ATOM 1801 N N . HIS A 1 239 ? 11.557 -8.275 -28.744 1.00 94.12 239 HIS A N 1
ATOM 1802 C CA . HIS A 1 239 ? 12.765 -8.865 -28.159 1.00 94.12 239 HIS A CA 1
ATOM 1803 C C . HIS A 1 239 ? 12.559 -9.206 -26.686 1.00 94.12 239 HIS A C 1
ATOM 1805 O O . HIS A 1 239 ? 11.733 -8.569 -26.020 1.00 94.12 239 HIS A O 1
ATOM 1811 N N . GLU A 1 240 ? 13.327 -10.168 -26.175 1.00 90.50 240 GLU A N 1
ATOM 1812 C CA . GLU A 1 240 ? 13.347 -10.500 -24.750 1.00 90.50 240 GLU A CA 1
ATOM 1813 C C . GLU A 1 240 ? 13.577 -9.243 -23.892 1.00 90.50 240 GLU A C 1
ATOM 1815 O O . GLU A 1 240 ? 14.380 -8.374 -24.245 1.00 90.50 240 GLU A O 1
ATOM 1820 N N . PRO A 1 241 ? 12.843 -9.085 -22.777 1.00 88.81 241 PRO A N 1
ATOM 1821 C CA . PRO A 1 241 ? 12.937 -7.879 -21.975 1.00 88.81 241 PRO A CA 1
ATOM 1822 C C . PRO A 1 241 ? 14.333 -7.747 -21.348 1.00 88.81 241 PRO A C 1
ATOM 1824 O O . PRO A 1 241 ? 14.913 -8.749 -20.914 1.00 88.81 241 PRO A O 1
ATOM 1827 N N . PRO A 1 242 ? 14.864 -6.515 -21.237 1.00 85.69 242 PRO A N 1
ATOM 1828 C CA . PRO A 1 242 ? 16.120 -6.298 -20.540 1.00 85.69 242 PRO A CA 1
ATOM 1829 C C . PRO A 1 242 ? 15.972 -6.708 -19.070 1.00 85.69 242 PRO A C 1
ATOM 1831 O O . PRO A 1 242 ? 14.976 -6.375 -18.425 1.00 85.69 242 PRO A O 1
ATOM 1834 N N . GLN A 1 243 ? 16.960 -7.429 -18.543 1.00 82.25 243 GLN A N 1
ATOM 1835 C CA . GLN A 1 243 ? 16.919 -7.936 -17.171 1.00 82.25 243 GLN A CA 1
ATOM 1836 C C . GLN A 1 243 ? 17.543 -6.911 -16.223 1.00 82.25 243 GLN A C 1
ATOM 1838 O O . GLN A 1 243 ? 18.684 -6.495 -16.453 1.00 82.25 243 GLN A O 1
ATOM 1843 N N . PRO A 1 244 ? 16.846 -6.473 -15.164 1.00 83.81 244 PRO A N 1
ATOM 1844 C CA . PRO A 1 244 ? 17.490 -5.670 -14.142 1.00 83.81 244 PRO A CA 1
ATOM 1845 C C . PRO A 1 244 ? 18.518 -6.502 -13.352 1.00 83.81 244 PRO A C 1
ATOM 1847 O O . PRO A 1 244 ? 18.409 -7.727 -13.299 1.00 83.81 244 PRO A O 1
ATOM 1850 N N . PRO A 1 245 ? 19.538 -5.866 -12.758 1.00 85.19 245 PRO A N 1
ATOM 1851 C CA . PRO A 1 245 ? 20.563 -6.579 -12.011 1.00 85.19 245 PRO A CA 1
ATOM 1852 C C . PRO A 1 245 ? 19.994 -7.123 -10.697 1.00 85.19 245 PRO A C 1
ATOM 1854 O O . PRO A 1 245 ? 19.007 -6.605 -10.167 1.00 85.19 245 PRO A O 1
ATOM 1857 N N . GLU A 1 246 ? 20.629 -8.162 -10.162 1.00 90.31 246 GLU A N 1
ATOM 1858 C CA . GLU A 1 246 ? 20.374 -8.608 -8.791 1.00 90.31 246 GLU A CA 1
ATOM 1859 C C . GLU A 1 246 ? 20.833 -7.547 -7.774 1.00 90.31 246 GLU A C 1
ATOM 1861 O O . GLU A 1 246 ? 21.581 -6.625 -8.104 1.00 90.31 246 GLU A O 1
ATOM 1866 N N . TRP A 1 247 ? 20.377 -7.677 -6.529 1.00 91.94 247 TRP A N 1
ATOM 1867 C CA . TRP A 1 247 ? 20.728 -6.782 -5.427 1.00 91.94 247 TRP A CA 1
ATOM 1868 C C . TRP A 1 247 ? 20.958 -7.601 -4.159 1.00 91.94 247 TRP A C 1
ATOM 1870 O O . TRP A 1 247 ? 20.024 -7.901 -3.410 1.00 91.94 247 TRP A O 1
ATOM 1880 N N . GLY A 1 248 ? 22.203 -8.027 -3.967 1.00 91.94 248 GLY A N 1
ATOM 1881 C CA . GLY A 1 248 ? 22.608 -8.892 -2.871 1.00 91.94 248 GLY A CA 1
ATOM 1882 C C . GLY A 1 248 ? 23.177 -8.116 -1.688 1.00 91.94 248 GLY A C 1
ATOM 1883 O O . GLY A 1 248 ? 23.114 -6.889 -1.601 1.00 91.94 248 GLY A O 1
ATOM 1884 N N . ARG A 1 249 ? 23.777 -8.857 -0.750 1.00 96.44 249 ARG A N 1
ATOM 1885 C CA . ARG A 1 249 ? 24.363 -8.281 0.470 1.00 96.44 249 ARG A CA 1
ATOM 1886 C C . ARG A 1 249 ? 25.437 -7.234 0.163 1.00 96.44 249 ARG A C 1
ATOM 1888 O O . ARG A 1 249 ? 25.522 -6.241 0.875 1.00 96.44 249 ARG A O 1
ATOM 1895 N N . ALA A 1 250 ? 26.248 -7.444 -0.875 1.00 97.19 250 ALA A N 1
ATOM 1896 C CA . ALA A 1 250 ? 27.315 -6.516 -1.242 1.00 97.19 250 ALA A CA 1
ATOM 1897 C C . ALA A 1 250 ? 26.756 -5.136 -1.621 1.00 97.19 250 ALA A C 1
ATOM 1899 O O . ALA A 1 250 ? 27.236 -4.124 -1.116 1.00 97.19 250 ALA 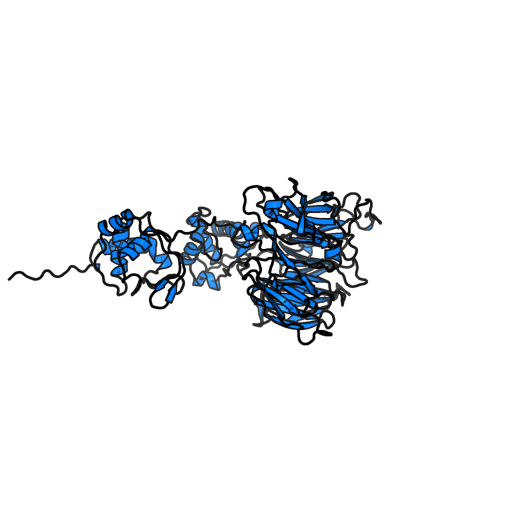A O 1
ATOM 1900 N N . GLU A 1 251 ? 25.709 -5.094 -2.447 1.00 95.56 251 GLU A N 1
ATOM 1901 C CA . GLU A 1 251 ? 25.048 -3.857 -2.867 1.00 95.56 251 GLU A CA 1
ATOM 1902 C C . GLU A 1 251 ? 24.307 -3.194 -1.696 1.00 95.56 251 GLU A C 1
ATOM 1904 O O . GLU A 1 251 ? 24.401 -1.980 -1.511 1.00 95.56 251 GLU A O 1
ATOM 1909 N N . MET A 1 252 ? 23.637 -3.984 -0.846 1.00 98.25 252 MET A N 1
ATOM 1910 C CA . MET A 1 252 ? 22.998 -3.473 0.373 1.00 98.25 252 MET A CA 1
ATOM 1911 C C . MET A 1 252 ? 24.011 -2.769 1.282 1.00 98.25 252 MET A C 1
ATOM 1913 O O . MET A 1 252 ? 23.808 -1.606 1.630 1.00 98.25 252 MET A O 1
ATOM 1917 N N . LEU A 1 253 ? 25.135 -3.425 1.597 1.00 98.19 253 LEU A N 1
ATOM 1918 C CA . LEU A 1 253 ? 26.183 -2.875 2.465 1.00 98.19 253 LEU A CA 1
ATOM 1919 C C . LEU A 1 253 ? 26.852 -1.619 1.886 1.00 98.19 253 LEU A C 1
ATOM 1921 O O . LEU A 1 253 ? 27.280 -0.763 2.650 1.00 98.19 253 LEU A O 1
ATOM 1925 N N . GLN A 1 254 ? 26.914 -1.467 0.559 1.00 97.69 254 GLN A N 1
ATOM 1926 C CA . GLN A 1 254 ? 27.414 -0.236 -0.074 1.00 97.69 254 GLN A CA 1
ATOM 1927 C C . GLN A 1 254 ? 26.487 0.967 0.143 1.00 97.69 254 GLN A C 1
ATOM 1929 O O . GLN A 1 254 ? 26.940 2.111 0.122 1.00 97.69 254 GLN A O 1
ATOM 1934 N N . THR A 1 255 ? 25.188 0.719 0.320 1.00 97.00 255 THR A N 1
ATOM 1935 C CA . THR A 1 255 ? 24.184 1.771 0.548 1.00 97.00 255 THR A CA 1
ATOM 1936 C C . THR A 1 255 ? 23.835 1.974 2.015 1.00 97.00 255 THR A C 1
ATOM 1938 O O . THR A 1 255 ? 23.233 2.992 2.350 1.00 97.00 255 THR A O 1
ATOM 1941 N N . TRP A 1 256 ? 24.201 1.022 2.870 1.00 98.62 256 TRP A N 1
ATOM 1942 C CA . TRP A 1 256 ? 23.903 1.040 4.290 1.00 98.62 256 TRP A CA 1
ATOM 1943 C C . TRP A 1 256 ? 24.666 2.156 5.002 1.00 98.62 256 TRP A C 1
ATOM 1945 O O . TRP A 1 256 ? 25.891 2.256 4.905 1.00 98.62 256 TRP A O 1
ATOM 1955 N N . LYS A 1 257 ? 23.938 3.002 5.732 1.00 98.62 257 LYS A N 1
ATOM 1956 C CA . LYS A 1 257 ? 24.514 4.074 6.543 1.00 98.62 257 LYS A CA 1
ATOM 1957 C C . LYS A 1 257 ? 23.796 4.164 7.876 1.00 98.62 257 LYS A C 1
ATOM 1959 O O . LYS A 1 257 ? 22.573 4.233 7.930 1.00 98.62 257 LYS A O 1
ATOM 1964 N N . VAL A 1 258 ? 24.580 4.263 8.943 1.00 98.75 258 VAL A N 1
ATOM 1965 C CA . VAL A 1 258 ? 24.102 4.608 10.283 1.00 98.75 258 VAL A CA 1
ATOM 1966 C C . VAL A 1 258 ? 24.574 6.027 10.583 1.00 98.75 258 VAL A C 1
ATOM 1968 O O . VAL A 1 258 ? 25.773 6.267 10.715 1.00 98.75 258 VAL A O 1
ATOM 1971 N N . TYR A 1 259 ? 23.638 6.972 10.645 1.00 98.56 259 TYR A N 1
ATOM 1972 C CA . TYR A 1 259 ? 23.918 8.385 10.913 1.00 98.56 259 TYR A CA 1
ATOM 1973 C C . TYR A 1 259 ? 24.110 8.658 12.402 1.00 98.56 259 TYR A C 1
ATOM 1975 O O . TYR A 1 259 ? 25.002 9.412 12.782 1.00 98.56 259 TYR A O 1
ATOM 1983 N N . VAL A 1 260 ? 23.277 8.029 13.235 1.00 98.62 260 VAL A N 1
ATOM 1984 C CA . VAL A 1 260 ? 23.338 8.122 14.697 1.00 98.62 260 VAL A CA 1
ATOM 1985 C C . VAL A 1 260 ? 23.323 6.706 15.249 1.00 98.62 260 VAL A C 1
ATOM 1987 O O . VAL A 1 260 ? 22.332 5.978 15.096 1.00 98.62 260 VAL A O 1
ATOM 1990 N N . LYS A 1 261 ? 24.434 6.295 15.860 1.00 98.19 261 LYS A N 1
ATOM 1991 C CA . LYS A 1 261 ? 24.565 4.949 16.418 1.00 98.19 261 LYS A CA 1
ATOM 1992 C C . LYS A 1 261 ? 23.633 4.765 17.617 1.00 98.19 261 LYS A C 1
ATOM 1994 O O . LYS A 1 261 ? 23.383 5.751 18.307 1.00 98.19 261 LYS A O 1
ATOM 1999 N N . PRO A 1 262 ? 23.122 3.550 17.881 1.00 98.00 262 PRO A N 1
ATOM 2000 C CA . PRO A 1 262 ? 22.209 3.304 18.996 1.00 98.00 262 PRO A CA 1
ATOM 2001 C C . PRO A 1 262 ? 22.705 3.832 20.347 1.00 98.00 262 PRO A C 1
ATOM 2003 O O . PRO A 1 262 ? 21.937 4.464 21.069 1.00 98.00 262 PRO A O 1
ATOM 2006 N N . GLU A 1 263 ? 23.993 3.663 20.654 1.00 97.75 263 GLU A N 1
ATOM 2007 C CA . GLU A 1 263 ? 24.619 4.140 21.892 1.00 97.75 263 GLU A CA 1
ATOM 2008 C C . GLU A 1 263 ? 24.642 5.672 22.044 1.00 97.75 263 GLU A C 1
ATOM 2010 O O . GLU A 1 263 ? 24.724 6.170 23.167 1.00 97.75 263 GLU A O 1
ATOM 2015 N N . ASP A 1 264 ? 24.522 6.411 20.937 1.00 98.25 264 ASP A N 1
ATOM 2016 C CA . ASP A 1 264 ? 24.499 7.877 20.899 1.00 98.25 264 ASP A CA 1
ATOM 2017 C C . ASP A 1 264 ? 23.064 8.443 20.866 1.00 98.25 264 ASP A C 1
ATOM 2019 O O . ASP A 1 264 ? 22.866 9.662 20.880 1.00 98.25 264 ASP A O 1
ATOM 2023 N N . ARG A 1 265 ? 22.039 7.581 20.794 1.00 98.38 265 ARG A N 1
ATOM 2024 C CA . ARG A 1 265 ? 20.634 8.008 20.739 1.00 98.38 265 ARG A CA 1
ATOM 2025 C C . ARG A 1 265 ? 20.102 8.365 22.128 1.00 98.38 265 ARG A C 1
ATOM 2027 O O . ARG A 1 265 ? 20.569 7.839 23.139 1.00 98.38 265 ARG A O 1
ATOM 2034 N N . PRO A 1 266 ? 19.059 9.210 22.209 1.00 98.38 266 PRO A N 1
ATOM 2035 C CA . PRO A 1 266 ? 18.420 9.519 23.480 1.00 98.38 266 PRO A CA 1
ATOM 2036 C C . PRO A 1 266 ? 17.875 8.259 24.160 1.00 98.38 266 PRO A C 1
ATOM 2038 O O . PRO A 1 266 ? 17.317 7.374 23.513 1.00 98.38 266 PRO A O 1
ATOM 2041 N N . THR A 1 267 ? 17.982 8.195 25.485 1.00 97.62 267 THR A N 1
ATOM 2042 C CA . THR A 1 267 ? 17.391 7.119 26.304 1.00 97.62 267 THR A CA 1
ATOM 2043 C C . THR A 1 267 ? 15.958 7.426 26.750 1.00 97.62 267 THR A C 1
ATOM 2045 O O . THR A 1 267 ? 15.322 6.610 27.413 1.00 97.62 267 THR A O 1
ATOM 2048 N N . LYS A 1 268 ? 15.456 8.613 26.399 1.00 97.62 268 LYS A N 1
ATOM 2049 C CA . LYS A 1 268 ? 14.087 9.094 26.599 1.00 97.62 268 LYS A CA 1
ATOM 2050 C C . LYS A 1 268 ? 13.777 10.185 25.563 1.00 97.62 268 LYS A C 1
ATOM 2052 O O . LYS A 1 268 ? 14.732 10.789 25.066 1.00 97.62 268 LYS A O 1
ATOM 2057 N N . PRO A 1 269 ? 12.497 10.492 25.284 1.00 98.06 269 PRO A N 1
ATOM 2058 C CA . PRO A 1 269 ? 12.135 11.619 24.427 1.00 98.06 269 PRO A CA 1
ATOM 2059 C C . PRO A 1 269 ? 12.785 12.932 24.889 1.00 98.06 269 PRO A C 1
ATOM 2061 O O . PRO A 1 269 ? 12.771 13.254 26.081 1.00 98.06 269 PRO A O 1
ATOM 2064 N N . MET A 1 270 ? 13.355 13.686 23.948 1.00 98.31 270 MET A N 1
ATOM 2065 C CA . MET A 1 270 ? 13.955 15.009 24.185 1.00 98.31 270 MET A CA 1
ATOM 2066 C C . MET A 1 270 ? 12.973 16.173 23.981 1.00 98.31 270 MET A C 1
ATOM 2068 O O . MET A 1 270 ? 13.336 17.320 24.219 1.00 98.31 270 MET A O 1
ATOM 2072 N N . HIS A 1 271 ? 11.736 15.876 23.588 1.00 97.44 271 HIS A N 1
ATOM 2073 C CA . HIS A 1 271 ? 10.654 16.829 23.337 1.00 97.44 271 HIS A CA 1
ATOM 2074 C C . HIS A 1 271 ? 9.368 16.414 24.069 1.00 97.44 271 HIS A C 1
ATOM 2076 O O . HIS A 1 271 ? 9.302 15.348 24.684 1.00 97.44 271 HIS A O 1
ATOM 2082 N N . ASP A 1 272 ? 8.313 17.218 23.941 1.00 96.88 272 ASP A N 1
ATOM 2083 C CA . ASP A 1 272 ? 7.005 17.019 24.575 1.00 96.88 272 ASP A CA 1
ATOM 2084 C C . ASP A 1 272 ? 5.877 16.594 23.610 1.00 96.88 272 ASP A C 1
ATOM 2086 O O . ASP A 1 272 ? 4.718 16.535 24.023 1.00 96.88 272 ASP A O 1
ATOM 2090 N N . TYR A 1 273 ? 6.187 16.274 22.345 1.00 97.31 273 TYR A N 1
ATOM 2091 C CA . TYR A 1 273 ? 5.192 15.767 21.390 1.00 97.31 273 TYR A CA 1
ATOM 2092 C C . TYR A 1 273 ? 4.512 14.478 21.879 1.00 97.31 273 TYR A C 1
ATOM 2094 O O . TYR A 1 273 ? 5.167 13.579 22.412 1.00 97.31 273 TYR A O 1
ATOM 2102 N N . ASP A 1 274 ? 3.208 14.352 21.616 1.00 97.94 274 ASP A N 1
ATOM 2103 C CA . ASP A 1 274 ? 2.471 13.095 21.786 1.00 97.94 274 ASP A CA 1
ATOM 2104 C C . ASP A 1 274 ? 2.755 12.183 20.588 1.00 97.94 274 ASP A C 1
ATOM 2106 O O . ASP A 1 274 ? 2.039 12.218 19.588 1.00 97.94 274 ASP A O 1
ATOM 2110 N N . ILE A 1 275 ? 3.847 11.412 20.673 1.00 98.31 275 ILE A N 1
ATOM 2111 C CA . ILE A 1 275 ? 4.332 10.552 19.580 1.00 98.31 275 ILE A CA 1
ATOM 2112 C C . ILE A 1 275 ? 3.219 9.642 19.055 1.00 98.31 275 ILE A C 1
ATOM 2114 O O . ILE A 1 275 ? 3.056 9.514 17.846 1.00 98.31 275 ILE A O 1
ATOM 2118 N N . ASP A 1 276 ? 2.414 9.067 19.944 1.00 98.50 276 ASP A N 1
ATOM 2119 C CA . ASP A 1 276 ? 1.334 8.152 19.579 1.00 98.50 276 ASP A CA 1
ATOM 2120 C C . ASP A 1 276 ? 0.294 8.793 18.646 1.00 98.50 276 ASP A C 1
ATOM 2122 O O . ASP A 1 276 ? -0.278 8.110 17.795 1.00 98.50 276 ASP A O 1
ATOM 2126 N N . ASP A 1 277 ? 0.043 10.098 18.787 1.00 98.69 277 ASP A N 1
ATOM 2127 C CA . ASP A 1 277 ? -0.922 10.827 17.960 1.00 98.69 277 ASP A CA 1
ATOM 2128 C C . ASP A 1 277 ? -0.278 11.542 16.759 1.00 98.69 277 ASP A C 1
ATOM 2130 O O . ASP A 1 277 ? -0.943 12.276 16.029 1.00 98.69 277 ASP A O 1
ATOM 2134 N N . ILE A 1 278 ? 1.014 11.325 16.493 1.00 98.81 278 ILE A N 1
ATOM 2135 C CA . ILE A 1 278 ? 1.654 11.834 15.277 1.00 98.81 278 ILE A CA 1
ATOM 2136 C C . ILE A 1 278 ? 1.172 11.040 14.059 1.00 98.81 278 ILE A C 1
ATOM 2138 O O . ILE A 1 278 ? 1.085 9.811 14.061 1.00 98.81 278 ILE A O 1
ATOM 2142 N N . PHE A 1 279 ? 0.915 11.765 12.974 1.00 98.94 279 PHE A N 1
ATOM 2143 C CA . PHE A 1 279 ? 0.707 11.214 11.644 1.00 98.94 279 PHE A CA 1
ATOM 2144 C C . PHE A 1 279 ? 1.986 11.313 10.823 1.00 98.94 279 PHE A C 1
ATOM 2146 O O . PHE A 1 279 ? 2.549 12.395 10.647 1.00 98.94 279 PHE A O 1
ATOM 2153 N N . VAL A 1 280 ? 2.398 10.186 10.251 1.00 98.81 280 VAL A N 1
ATOM 2154 C CA . VAL A 1 280 ? 3.452 10.123 9.240 1.00 98.81 280 VAL A CA 1
ATOM 2155 C C . VAL A 1 280 ? 2.779 10.146 7.873 1.00 98.81 280 VAL A C 1
ATOM 2157 O O . VAL A 1 280 ? 2.085 9.200 7.497 1.00 98.81 280 VAL A O 1
ATOM 2160 N N . VAL A 1 281 ? 2.941 11.247 7.143 1.00 98.88 281 VAL A N 1
ATOM 2161 C CA . VAL A 1 281 ? 2.255 11.493 5.870 1.00 98.88 281 VAL A CA 1
ATOM 2162 C C . VAL A 1 281 ? 3.247 11.458 4.718 1.00 98.88 281 VAL A C 1
ATOM 2164 O O . VAL A 1 281 ? 4.187 12.246 4.666 1.00 98.88 281 VAL A O 1
ATOM 2167 N N . THR A 1 282 ? 3.011 10.572 3.761 1.00 97.94 282 THR A N 1
ATOM 2168 C CA . THR A 1 282 ? 3.781 10.468 2.522 1.00 97.94 282 THR A CA 1
ATOM 2169 C C . THR A 1 282 ? 3.562 11.691 1.640 1.00 97.94 282 THR A C 1
ATOM 2171 O O . THR A 1 282 ? 2.436 11.943 1.211 1.00 97.94 282 THR A O 1
ATOM 2174 N N . LEU A 1 283 ? 4.650 12.376 1.286 1.00 94.31 283 LEU A N 1
ATOM 2175 C CA . LEU A 1 283 ? 4.705 13.415 0.257 1.00 94.31 283 LEU A CA 1
ATOM 2176 C C . LEU A 1 283 ? 5.351 12.811 -0.993 1.00 94.31 283 LEU A C 1
ATOM 2178 O O . LEU A 1 283 ? 6.571 12.848 -1.178 1.00 94.31 283 LEU A O 1
ATOM 2182 N N . ARG A 1 284 ? 4.519 12.155 -1.805 1.00 81.81 284 ARG A N 1
ATOM 2183 C CA . ARG A 1 284 ? 4.944 11.134 -2.772 1.00 81.81 284 ARG A CA 1
ATOM 2184 C C . ARG A 1 284 ? 5.983 11.655 -3.764 1.00 81.81 284 ARG A C 1
ATOM 2186 O O . ARG A 1 284 ? 7.102 11.157 -3.807 1.00 81.81 284 ARG A O 1
ATOM 2193 N N . ASP A 1 285 ? 5.645 12.676 -4.533 1.00 77.81 285 ASP A N 1
ATOM 2194 C CA . ASP A 1 285 ? 6.478 13.131 -5.650 1.00 77.81 285 ASP A CA 1
ATOM 2195 C C . ASP A 1 285 ? 7.634 14.023 -5.183 1.00 77.81 285 ASP A C 1
ATOM 2197 O O . ASP A 1 285 ? 8.603 14.227 -5.912 1.00 77.81 285 ASP A O 1
ATOM 2201 N N . ALA A 1 286 ? 7.556 14.524 -3.946 1.00 82.94 286 ALA A N 1
ATOM 2202 C CA . ALA A 1 286 ? 8.651 15.220 -3.283 1.00 82.94 286 ALA A CA 1
ATOM 2203 C C . ALA A 1 286 ? 9.681 14.265 -2.666 1.00 82.94 286 ALA A C 1
ATOM 2205 O O . ALA A 1 286 ? 10.760 14.718 -2.291 1.00 82.94 286 ALA A O 1
ATOM 2206 N N . GLY A 1 287 ? 9.373 12.966 -2.554 1.00 85.00 287 GLY A N 1
ATOM 2207 C CA . GLY A 1 287 ? 10.325 12.021 -1.983 1.00 85.00 287 GLY A CA 1
ATOM 2208 C C . GLY A 1 287 ? 10.532 12.198 -0.479 1.00 85.00 287 GLY A C 1
ATOM 2209 O O . GLY A 1 287 ? 11.645 12.062 0.034 1.00 85.00 287 GLY A O 1
ATOM 2210 N N . GLN A 1 288 ? 9.463 12.589 0.211 1.00 95.56 288 GLN A N 1
ATOM 2211 C CA . GLN A 1 288 ? 9.504 13.045 1.594 1.00 95.56 288 GLN A CA 1
ATOM 2212 C C . GLN A 1 288 ? 8.407 12.392 2.438 1.00 95.56 288 GLN A C 1
ATOM 2214 O O . GLN A 1 288 ? 7.402 11.892 1.921 1.00 95.56 288 GLN A O 1
ATOM 2219 N N . VAL A 1 289 ? 8.563 12.479 3.757 1.00 98.31 289 VAL A N 1
ATOM 2220 C CA . VAL A 1 289 ? 7.464 12.313 4.716 1.00 98.31 289 VAL A CA 1
ATOM 2221 C C . VAL A 1 289 ? 7.318 13.556 5.581 1.00 98.31 289 VAL A C 1
ATOM 2223 O O . VAL A 1 289 ? 8.312 14.156 5.986 1.00 98.31 289 VAL A O 1
ATOM 2226 N N . ALA A 1 290 ? 6.081 13.940 5.881 1.00 98.75 290 ALA A N 1
ATOM 2227 C CA . ALA A 1 290 ? 5.763 14.945 6.884 1.00 98.75 290 ALA A CA 1
ATOM 2228 C C . ALA A 1 290 ? 5.343 14.261 8.188 1.00 98.75 290 ALA A C 1
ATOM 2230 O O . ALA A 1 290 ? 4.475 13.390 8.178 1.00 98.75 290 ALA A O 1
ATOM 2231 N N . LEU A 1 291 ? 5.932 14.686 9.303 1.00 98.81 291 LEU A N 1
ATOM 2232 C CA . LEU A 1 291 ? 5.479 14.343 10.647 1.00 98.81 291 LEU A CA 1
ATOM 2233 C C . LEU A 1 291 ? 4.523 15.439 11.103 1.00 98.81 291 LEU A C 1
ATOM 2235 O O . LEU A 1 291 ? 4.914 16.606 11.177 1.00 98.81 291 LEU A O 1
ATOM 2239 N N . ILE A 1 292 ? 3.266 15.090 11.355 1.00 98.88 292 ILE A N 1
ATOM 2240 C CA . ILE A 1 292 ? 2.211 16.050 11.679 1.00 98.88 292 ILE A CA 1
ATOM 2241 C C . ILE A 1 292 ? 1.608 15.688 13.027 1.00 98.88 292 ILE A C 1
ATOM 2243 O O . ILE A 1 292 ? 1.150 14.569 13.226 1.00 98.88 292 ILE A O 1
ATOM 2247 N N . ASP A 1 293 ? 1.590 16.650 13.941 1.00 98.69 293 ASP A N 1
ATOM 2248 C CA . ASP A 1 293 ? 0.989 16.494 15.260 1.00 98.69 293 ASP A CA 1
ATOM 2249 C C . ASP A 1 293 ? -0.538 16.341 15.139 1.00 98.69 293 ASP A C 1
ATOM 2251 O O . ASP A 1 293 ? -1.219 17.245 14.634 1.00 98.69 293 ASP A O 1
ATOM 2255 N N . GLY A 1 294 ? -1.083 15.211 15.600 1.00 98.38 294 GLY A N 1
ATOM 2256 C CA . GLY A 1 294 ? -2.504 14.881 15.470 1.00 98.38 294 GLY A CA 1
ATOM 2257 C C . GLY A 1 294 ? -3.426 15.840 16.210 1.00 98.38 294 GLY A C 1
ATOM 2258 O O . GLY A 1 294 ? -4.526 16.116 15.737 1.00 98.38 294 GLY A O 1
ATOM 2259 N N . LYS A 1 295 ? -2.971 16.464 17.303 1.00 96.69 295 LYS A N 1
ATOM 2260 C CA . LYS A 1 295 ? -3.779 17.391 18.107 1.00 96.69 295 LYS A CA 1
ATOM 2261 C C . LYS A 1 295 ? -3.812 18.808 17.538 1.00 96.69 295 LYS A C 1
ATOM 2263 O O . LYS A 1 295 ? -4.888 19.362 17.300 1.00 96.69 295 LYS A O 1
ATOM 2268 N N . SER A 1 296 ? -2.646 19.410 17.329 1.00 97.88 296 SER A N 1
ATOM 2269 C CA . SER A 1 296 ? -2.468 20.797 16.882 1.00 97.88 296 SER A CA 1
ATOM 2270 C C . SER A 1 296 ? -2.538 20.964 15.365 1.00 97.88 296 SER A C 1
ATOM 2272 O O . SER A 1 296 ? -2.708 22.092 14.891 1.00 97.88 296 SER A O 1
ATOM 2274 N N . LYS A 1 297 ? -2.432 19.860 14.608 1.00 98.38 297 LYS A N 1
ATOM 2275 C CA . LYS A 1 297 ? -2.421 19.813 13.136 1.00 98.38 297 LYS A CA 1
ATOM 2276 C C . LYS A 1 297 ? -1.230 20.571 12.536 1.00 98.38 297 LYS A C 1
ATOM 2278 O O . LYS A 1 297 ? -1.279 21.022 11.391 1.00 98.38 297 LYS A O 1
ATOM 2283 N N . LYS A 1 298 ? -0.160 20.752 13.317 1.00 98.25 298 LYS A N 1
ATOM 2284 C CA . LYS A 1 298 ? 1.076 21.407 12.878 1.00 98.25 298 LYS A CA 1
ATOM 2285 C C . LYS A 1 298 ? 2.053 20.373 12.334 1.00 98.25 298 LYS A C 1
ATOM 2287 O O . LYS A 1 298 ? 2.229 19.307 12.913 1.00 98.25 298 LYS A O 1
ATOM 2292 N N . ILE A 1 299 ? 2.719 20.725 11.239 1.00 98.62 299 ILE A N 1
ATOM 2293 C CA . ILE A 1 299 ? 3.852 19.958 10.718 1.00 98.62 299 ILE A CA 1
ATOM 2294 C C . ILE A 1 299 ? 5.029 20.155 11.682 1.00 98.62 299 ILE A C 1
ATOM 2296 O O . ILE A 1 299 ? 5.505 21.281 11.830 1.00 98.62 299 ILE A O 1
ATOM 2300 N N . ILE A 1 300 ? 5.467 19.069 12.317 1.00 98.38 300 ILE A N 1
ATOM 2301 C CA . ILE A 1 300 ? 6.625 19.004 13.216 1.00 98.38 300 ILE A CA 1
ATOM 2302 C C . ILE A 1 300 ? 7.906 19.057 12.386 1.00 98.38 300 ILE A C 1
ATOM 2304 O O . ILE A 1 300 ? 8.741 19.936 12.573 1.00 98.38 300 ILE A O 1
ATOM 2308 N N . ASN A 1 301 ? 8.039 18.134 11.431 1.00 98.38 301 ASN A N 1
ATOM 2309 C CA . ASN A 1 301 ? 9.209 18.031 10.569 1.00 98.38 301 ASN A CA 1
ATOM 2310 C C . ASN A 1 301 ? 8.832 17.483 9.185 1.00 98.38 301 ASN A C 1
ATOM 2312 O O . ASN A 1 301 ? 7.791 16.844 9.025 1.00 98.38 301 ASN A O 1
ATOM 2316 N N . ILE A 1 302 ? 9.685 17.724 8.190 1.00 98.38 302 ILE A N 1
ATOM 2317 C CA . ILE A 1 302 ? 9.616 17.087 6.873 1.00 98.38 302 ILE A CA 1
ATOM 2318 C C . ILE A 1 302 ? 10.977 16.473 6.576 1.00 98.38 302 ILE A C 1
ATOM 2320 O O . ILE A 1 302 ? 11.992 17.166 6.583 1.00 98.38 302 ILE A O 1
ATOM 2324 N N . LEU A 1 303 ? 10.982 15.171 6.315 1.00 98.06 303 LEU A N 1
ATOM 2325 C CA . LEU A 1 303 ? 12.189 14.370 6.162 1.00 98.06 303 LEU A CA 1
ATOM 2326 C C . LEU A 1 303 ? 12.334 13.914 4.712 1.00 98.06 303 LEU A C 1
ATOM 2328 O O . LEU A 1 303 ? 11.373 13.434 4.113 1.00 98.06 303 LEU A O 1
ATOM 2332 N N . ASN A 1 304 ? 13.542 14.061 4.165 1.00 96.00 304 ASN A N 1
ATOM 2333 C CA . ASN A 1 304 ? 13.899 13.575 2.834 1.00 96.00 304 ASN A CA 1
ATOM 2334 C C . ASN A 1 304 ? 14.262 12.094 2.918 1.00 96.00 304 ASN A C 1
ATOM 2336 O O . ASN A 1 304 ? 15.340 11.747 3.391 1.00 96.00 304 ASN A O 1
ATOM 2340 N N . THR A 1 305 ? 13.377 11.241 2.431 1.00 89.94 305 THR A N 1
ATOM 2341 C CA . THR A 1 305 ? 13.511 9.778 2.476 1.00 89.94 305 THR A CA 1
ATOM 2342 C C . THR A 1 305 ? 13.870 9.189 1.108 1.00 89.94 305 THR A C 1
ATOM 2344 O O . THR A 1 305 ? 14.117 8.000 0.970 1.00 89.94 305 THR A O 1
ATOM 2347 N N . GLY A 1 306 ? 13.968 10.011 0.060 1.00 79.00 306 GLY A N 1
ATOM 2348 C CA . GLY A 1 306 ? 14.452 9.578 -1.254 1.00 79.00 306 GLY A CA 1
ATOM 2349 C C . GLY A 1 306 ? 13.345 9.561 -2.295 1.00 79.00 306 GLY A C 1
ATOM 2350 O O . GLY A 1 306 ? 12.793 10.607 -2.595 1.00 79.00 306 GLY A O 1
ATOM 2351 N N . TYR A 1 307 ? 13.047 8.422 -2.921 1.00 77.62 307 TYR A N 1
ATOM 2352 C CA . TYR A 1 307 ? 12.099 8.367 -4.038 1.00 77.62 307 TYR A CA 1
ATOM 2353 C C . TYR A 1 307 ? 10.744 7.786 -3.617 1.00 77.62 307 TYR A C 1
ATOM 2355 O O . TYR A 1 307 ? 10.642 6.607 -3.280 1.00 77.62 307 TYR A O 1
ATOM 2363 N N . ALA A 1 308 ? 9.690 8.605 -3.716 1.00 77.44 308 ALA A N 1
ATOM 2364 C CA . ALA A 1 308 ? 8.287 8.204 -3.601 1.00 77.44 308 ALA A CA 1
ATOM 2365 C C . ALA A 1 308 ? 8.014 7.157 -2.514 1.00 77.44 308 ALA A C 1
ATOM 2367 O O . ALA A 1 308 ? 7.770 5.988 -2.824 1.00 77.44 308 ALA A O 1
ATOM 2368 N N . VAL A 1 309 ? 8.040 7.587 -1.247 1.00 87.81 309 VAL A N 1
ATOM 2369 C CA . VAL A 1 309 ? 7.665 6.735 -0.106 1.00 87.81 309 VAL A CA 1
ATOM 2370 C C . VAL A 1 309 ? 6.325 6.072 -0.375 1.00 87.81 309 VAL A C 1
ATOM 2372 O O . VAL A 1 309 ? 5.387 6.717 -0.838 1.00 87.81 309 VAL A O 1
ATOM 2375 N N . HIS A 1 310 ? 6.248 4.773 -0.115 1.00 91.25 310 HIS A N 1
ATOM 2376 C CA . HIS A 1 310 ? 5.028 4.010 -0.307 1.00 91.25 310 HIS A CA 1
ATOM 2377 C C . HIS A 1 310 ? 4.234 3.881 0.990 1.00 91.25 310 HIS A C 1
ATOM 2379 O O . HIS A 1 310 ? 3.037 4.159 1.001 1.00 91.25 310 HIS A O 1
ATOM 2385 N N . ILE A 1 311 ? 4.901 3.486 2.079 1.00 97.25 311 ILE A N 1
ATOM 2386 C CA . ILE A 1 311 ? 4.287 3.314 3.397 1.00 97.25 311 ILE A CA 1
ATOM 2387 C C . ILE A 1 311 ? 5.255 3.701 4.518 1.00 97.25 311 ILE A C 1
ATOM 2389 O O . ILE A 1 311 ? 6.475 3.672 4.333 1.00 97.25 311 ILE A O 1
ATOM 2393 N N . SER A 1 312 ? 4.680 3.986 5.685 1.00 98.56 312 SER A N 1
ATOM 2394 C CA . SER A 1 312 ? 5.394 4.117 6.954 1.00 98.56 312 SER A CA 1
ATOM 2395 C C . SER A 1 312 ? 4.890 3.067 7.947 1.00 98.56 312 SER A C 1
ATOM 2397 O O . SER A 1 312 ? 3.690 2.768 7.977 1.00 98.56 312 SER A O 1
ATOM 2399 N N . ARG A 1 313 ? 5.786 2.500 8.756 1.00 98.62 313 ARG A N 1
ATOM 2400 C CA . ARG A 1 313 ? 5.465 1.564 9.841 1.00 98.62 313 ARG A CA 1
ATOM 2401 C C . ARG A 1 313 ? 6.208 1.952 11.113 1.00 98.62 313 ARG A C 1
ATOM 2403 O O . ARG A 1 313 ? 7.433 2.013 11.074 1.00 98.62 313 ARG A O 1
ATOM 2410 N N . PRO A 1 314 ? 5.510 2.256 12.215 1.00 98.44 314 PRO A N 1
ATOM 2411 C CA . PRO A 1 314 ? 6.150 2.378 13.509 1.00 98.44 314 PRO A CA 1
ATOM 2412 C C . PRO A 1 314 ? 6.537 0.994 14.030 1.00 98.44 314 PRO A C 1
ATOM 2414 O O . PRO A 1 314 ? 5.883 -0.003 13.724 1.00 98.44 314 PRO A O 1
ATOM 2417 N N . SER A 1 315 ? 7.580 0.964 14.844 1.00 98.44 315 SER A N 1
ATOM 2418 C CA . SER A 1 315 ? 7.956 -0.197 15.630 1.00 98.44 315 SER A CA 1
ATOM 2419 C C . SER A 1 315 ? 6.933 -0.486 16.728 1.00 98.44 315 SER A C 1
ATOM 2421 O O . SER A 1 315 ? 6.104 0.368 17.050 1.00 98.44 315 SER A O 1
ATOM 2423 N N . ALA A 1 316 ? 6.992 -1.673 17.336 1.00 97.56 316 ALA A N 1
ATOM 2424 C CA . ALA A 1 316 ? 6.055 -2.077 18.389 1.00 97.56 316 ALA A CA 1
ATOM 2425 C C . ALA A 1 316 ? 6.118 -1.207 19.661 1.00 97.56 316 ALA A C 1
ATOM 2427 O O . ALA A 1 316 ? 5.198 -1.250 20.473 1.00 97.56 316 ALA A O 1
ATOM 2428 N N . THR A 1 317 ? 7.180 -0.415 19.841 1.00 97.12 317 THR A N 1
ATOM 2429 C CA . THR A 1 317 ? 7.300 0.568 20.932 1.00 97.12 317 THR A CA 1
ATOM 2430 C C . THR A 1 317 ? 6.865 1.979 20.530 1.00 97.12 317 THR A C 1
ATOM 2432 O O . THR A 1 317 ? 6.813 2.867 21.380 1.00 97.12 317 THR A O 1
ATOM 2435 N N . GLY A 1 318 ? 6.626 2.221 19.237 1.00 96.88 318 GLY A N 1
ATOM 2436 C CA . GLY A 1 318 ? 6.327 3.540 18.680 1.00 96.88 318 GLY A CA 1
ATOM 2437 C C . GLY A 1 318 ? 7.541 4.470 18.586 1.00 96.88 318 GLY A C 1
ATOM 2438 O O . GLY A 1 318 ? 7.430 5.562 18.029 1.00 96.88 318 GLY A O 1
ATOM 2439 N N . ARG A 1 319 ? 8.712 4.056 19.094 1.00 98.06 319 ARG A N 1
ATOM 2440 C CA . ARG A 1 319 ? 9.931 4.875 19.088 1.00 98.06 319 ARG A CA 1
ATOM 2441 C C . ARG A 1 319 ? 10.490 5.067 17.684 1.00 98.06 319 ARG A C 1
ATOM 2443 O O . ARG A 1 319 ? 10.913 6.169 17.345 1.00 98.06 319 ARG A O 1
ATOM 2450 N N . TYR A 1 320 ? 10.544 4.002 16.893 1.00 98.75 320 TYR A N 1
ATOM 2451 C CA . TYR A 1 320 ? 11.132 4.044 15.559 1.00 98.75 320 TYR A CA 1
ATOM 2452 C C . TYR A 1 320 ? 10.047 4.030 14.495 1.00 98.75 320 TYR A C 1
ATOM 2454 O O . TYR A 1 320 ? 9.100 3.257 14.590 1.00 98.75 320 TYR A O 1
ATOM 2462 N N . VAL A 1 321 ? 10.197 4.845 13.452 1.00 98.75 321 VAL A N 1
ATOM 2463 C CA . VAL A 1 321 ? 9.344 4.790 12.257 1.00 98.75 321 VAL A CA 1
ATOM 2464 C C . VAL A 1 321 ? 10.188 4.412 11.050 1.00 98.75 321 VAL A C 1
ATOM 2466 O O . VAL A 1 321 ? 11.160 5.087 10.726 1.00 98.75 321 VAL A O 1
ATOM 2469 N N . TYR A 1 322 ? 9.770 3.360 10.358 1.00 98.75 322 TYR A N 1
ATOM 2470 C CA . TYR A 1 322 ? 10.382 2.843 9.144 1.00 98.75 322 TYR A CA 1
ATOM 2471 C C . TYR A 1 322 ? 9.595 3.358 7.951 1.00 98.75 322 TYR A C 1
ATOM 2473 O O . TYR A 1 322 ? 8.374 3.202 7.894 1.00 98.75 322 TYR A O 1
ATOM 2481 N N . THR A 1 323 ? 10.279 3.947 6.980 1.00 98.44 323 THR A N 1
ATOM 2482 C CA . THR A 1 323 ? 9.674 4.300 5.691 1.00 98.44 323 THR A CA 1
ATOM 2483 C C . THR A 1 323 ? 10.304 3.460 4.594 1.00 98.44 323 THR A C 1
ATOM 2485 O O . THR A 1 323 ? 11.492 3.171 4.667 1.00 98.44 323 THR A O 1
ATOM 2488 N N . ILE A 1 324 ? 9.519 3.049 3.596 1.00 98.06 324 ILE A N 1
ATOM 2489 C CA . ILE A 1 324 ? 10.014 2.334 2.409 1.00 98.06 324 ILE A CA 1
ATOM 2490 C C . ILE A 1 324 ? 9.656 3.124 1.151 1.00 98.06 324 ILE A C 1
ATOM 2492 O O . ILE A 1 324 ? 8.483 3.377 0.858 1.00 98.06 324 ILE A O 1
ATOM 2496 N N . GLY A 1 325 ? 10.679 3.525 0.404 1.00 89.31 325 GLY A N 1
ATOM 2497 C CA . GLY A 1 325 ? 10.582 4.120 -0.922 1.00 89.31 325 GLY A CA 1
ATOM 2498 C C . GLY A 1 325 ? 10.196 3.095 -1.982 1.00 89.31 325 GLY A C 1
ATOM 2499 O O . GLY A 1 325 ? 10.519 1.907 -1.884 1.00 89.31 325 GLY A O 1
ATOM 2500 N N . ARG A 1 326 ? 9.536 3.545 -3.055 1.00 85.06 326 ARG A N 1
ATOM 2501 C CA . ARG A 1 326 ? 9.253 2.676 -4.213 1.00 85.06 326 ARG A CA 1
ATOM 2502 C C . ARG A 1 326 ? 10.522 2.144 -4.876 1.00 85.06 326 ARG A C 1
ATOM 2504 O O . ARG A 1 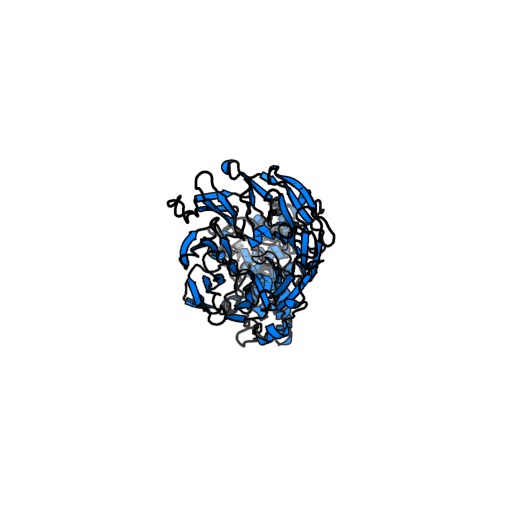326 ? 10.451 1.118 -5.549 1.00 85.06 326 ARG A O 1
ATOM 2511 N N . ASP A 1 327 ? 11.643 2.823 -4.673 1.00 84.06 327 ASP A N 1
ATOM 2512 C CA . ASP A 1 327 ? 12.991 2.426 -5.067 1.00 84.06 327 ASP A CA 1
ATOM 2513 C C . ASP A 1 327 ? 13.660 1.467 -4.078 1.00 84.06 327 ASP A C 1
ATOM 2515 O O . ASP A 1 327 ? 14.845 1.198 -4.214 1.00 84.06 327 ASP A O 1
ATOM 2519 N N . ALA A 1 328 ? 12.943 0.929 -3.094 1.00 94.25 328 ALA A N 1
ATOM 2520 C CA . ALA A 1 328 ? 13.489 0.021 -2.091 1.00 94.25 328 ALA A CA 1
ATOM 2521 C C . ALA A 1 328 ? 14.542 0.622 -1.155 1.00 94.25 328 ALA A C 1
ATOM 2523 O O . ALA A 1 328 ? 15.309 -0.123 -0.540 1.00 94.25 328 ALA A O 1
ATOM 2524 N N . LYS A 1 329 ? 14.572 1.950 -1.020 1.00 96.25 329 LYS A N 1
ATOM 2525 C CA . LYS A 1 329 ? 15.275 2.599 0.082 1.00 96.25 329 LYS A CA 1
ATOM 2526 C C . LYS A 1 329 ? 14.425 2.547 1.354 1.00 96.25 329 LYS A C 1
ATOM 2528 O O . LYS A 1 329 ? 13.227 2.811 1.300 1.00 96.25 329 LYS A O 1
ATOM 2533 N N . ILE A 1 330 ? 15.052 2.212 2.474 1.00 98.25 330 ILE A N 1
ATOM 2534 C CA . ILE A 1 330 ? 14.474 2.233 3.815 1.00 98.25 330 ILE A CA 1
ATOM 2535 C C . ILE A 1 330 ? 15.178 3.307 4.627 1.00 98.25 330 ILE A C 1
ATOM 2537 O O . ILE A 1 330 ? 16.406 3.383 4.604 1.00 98.25 330 ILE A O 1
ATOM 2541 N N . ASP A 1 331 ? 14.400 4.074 5.382 1.00 98.62 331 ASP A N 1
ATOM 2542 C CA . ASP A 1 331 ? 14.896 5.007 6.391 1.00 98.62 331 ASP A CA 1
ATOM 2543 C C . ASP A 1 331 ? 14.271 4.674 7.750 1.00 98.62 331 ASP A C 1
ATOM 2545 O O . ASP A 1 331 ? 13.068 4.401 7.821 1.00 98.62 331 ASP A O 1
ATOM 2549 N N . VAL A 1 332 ? 15.070 4.742 8.819 1.00 98.69 332 VAL A N 1
ATOM 2550 C CA . VAL A 1 332 ? 14.607 4.670 10.215 1.00 98.69 332 VAL A CA 1
ATOM 2551 C C . VAL A 1 332 ? 14.657 6.052 10.828 1.00 98.69 332 VAL A C 1
ATOM 2553 O O . VAL A 1 332 ? 15.710 6.686 10.851 1.00 98.69 332 VAL A O 1
ATOM 2556 N N . ILE A 1 333 ? 13.526 6.499 11.357 1.00 98.81 333 ILE A N 1
ATOM 2557 C CA . ILE A 1 333 ? 13.361 7.773 12.051 1.00 98.81 333 ILE A CA 1
ATOM 2558 C C . ILE A 1 333 ? 13.291 7.485 13.552 1.00 98.81 333 ILE A C 1
ATOM 2560 O O . ILE A 1 333 ? 12.433 6.710 13.973 1.00 98.81 333 ILE A O 1
ATOM 2564 N N . ASP A 1 334 ? 14.167 8.094 14.357 1.00 98.75 334 ASP A N 1
ATOM 2565 C CA . ASP A 1 334 ? 14.067 8.032 15.824 1.00 98.75 334 ASP A CA 1
ATOM 2566 C C . ASP A 1 334 ? 13.166 9.168 16.320 1.00 98.75 334 ASP A C 1
ATOM 2568 O O . ASP A 1 334 ? 13.515 10.350 16.232 1.00 98.75 334 ASP A O 1
ATOM 2572 N N . MET A 1 335 ? 11.995 8.795 16.835 1.00 98.69 335 MET A N 1
ATOM 2573 C CA . MET A 1 335 ? 10.981 9.720 17.333 1.00 98.69 335 MET A CA 1
ATOM 2574 C C . MET A 1 335 ? 11.322 10.301 18.708 1.00 98.69 335 MET A C 1
ATOM 2576 O O . MET A 1 335 ? 10.527 11.070 19.225 1.00 98.69 335 MET A O 1
ATOM 2580 N N . TRP A 1 336 ? 12.443 9.936 19.341 1.00 98.62 336 TRP A N 1
ATOM 2581 C CA . TRP A 1 336 ? 12.853 10.492 20.641 1.00 98.62 336 TRP A CA 1
ATOM 2582 C C . TRP A 1 336 ? 13.864 11.636 20.543 1.00 98.62 336 TRP A C 1
ATOM 2584 O O . TRP A 1 336 ? 14.152 12.284 21.554 1.00 98.62 336 TRP A O 1
ATOM 2594 N N . MET A 1 337 ? 14.425 11.892 19.362 1.00 98.44 337 MET A N 1
ATOM 2595 C CA . MET A 1 337 ? 15.343 13.014 19.146 1.00 98.44 337 MET A CA 1
ATOM 2596 C C . MET A 1 337 ? 14.606 14.354 19.239 1.00 98.44 337 MET A C 1
ATOM 2598 O O . MET A 1 337 ? 13.455 14.422 18.837 1.00 98.44 337 MET A O 1
ATOM 2602 N N . ASP A 1 338 ? 15.277 15.414 19.718 1.00 96.00 338 ASP A N 1
ATOM 2603 C CA . ASP A 1 338 ? 14.692 16.758 19.950 1.00 96.00 338 ASP A CA 1
ATOM 2604 C C . ASP A 1 338 ? 13.812 17.239 18.783 1.00 96.00 338 ASP A C 1
ATOM 2606 O O . ASP A 1 338 ? 12.653 17.612 18.959 1.00 96.00 338 ASP A O 1
ATOM 2610 N N . LEU A 1 339 ? 14.333 17.085 17.565 1.00 97.44 339 LEU A N 1
ATOM 2611 C CA . LEU A 1 339 ? 13.530 17.019 16.355 1.00 97.44 339 LEU A CA 1
ATOM 2612 C C . LEU A 1 339 ? 13.669 15.605 15.765 1.00 97.44 339 LEU A C 1
ATOM 2614 O O . LEU A 1 339 ? 14.797 15.219 15.431 1.00 97.44 339 LEU A O 1
ATOM 2618 N N . PRO A 1 340 ? 12.571 14.837 15.606 1.00 98.50 340 PRO A N 1
ATOM 2619 C CA . PRO A 1 340 ? 12.634 13.505 15.016 1.00 98.50 340 PRO A CA 1
ATOM 2620 C C . PRO A 1 340 ? 13.315 13.521 13.647 1.00 98.50 340 PRO A C 1
ATOM 2622 O O . PRO A 1 340 ? 12.978 14.343 12.784 1.00 98.50 340 PRO A O 1
ATOM 2625 N N . GLN A 1 341 ? 14.281 12.625 13.449 1.00 98.25 341 GLN A N 1
ATOM 2626 C CA . GLN A 1 341 ? 15.138 12.602 12.262 1.00 98.25 341 GLN A CA 1
ATOM 2627 C C . GLN A 1 341 ? 15.582 11.187 11.890 1.00 98.25 341 GLN A C 1
ATOM 2629 O O . GLN A 1 341 ? 15.493 10.258 12.693 1.00 98.25 341 GLN A O 1
ATOM 2634 N N . ILE A 1 342 ? 16.061 11.041 10.653 1.00 98.69 342 ILE A N 1
ATOM 2635 C CA . ILE A 1 342 ? 16.570 9.775 10.121 1.00 98.69 342 ILE A CA 1
ATOM 2636 C C . ILE A 1 342 ? 17.896 9.431 10.813 1.00 98.69 342 ILE A C 1
ATOM 2638 O O . ILE A 1 342 ? 18.835 10.224 10.789 1.00 98.69 342 ILE A O 1
ATOM 2642 N N . VAL A 1 343 ? 17.977 8.240 11.405 1.00 98.75 343 VAL A N 1
ATOM 2643 C CA . VAL A 1 343 ? 19.158 7.738 12.129 1.00 98.75 343 VAL A CA 1
ATOM 2644 C C . VAL A 1 343 ? 19.897 6.626 11.388 1.00 98.75 343 VAL A C 1
ATOM 2646 O O . VAL A 1 343 ? 21.078 6.405 11.660 1.00 98.75 343 VAL A O 1
ATOM 2649 N N . ALA A 1 344 ? 19.246 5.956 10.435 1.00 98.81 344 ALA A N 1
ATOM 2650 C CA . ALA A 1 344 ? 19.860 4.965 9.556 1.00 98.81 344 ALA A CA 1
ATOM 2651 C C . ALA A 1 344 ? 19.109 4.859 8.219 1.00 98.81 344 ALA A C 1
ATOM 2653 O O . ALA A 1 344 ? 17.899 5.086 8.171 1.00 98.81 344 ALA A O 1
ATOM 2654 N N . GLU A 1 345 ? 19.825 4.488 7.157 1.00 98.50 345 GLU A N 1
ATOM 2655 C CA . GLU A 1 345 ? 19.264 4.188 5.836 1.00 98.50 345 GLU A CA 1
ATOM 2656 C C . GLU A 1 345 ? 19.922 2.954 5.198 1.00 98.50 345 GLU A C 1
ATOM 2658 O O . GLU A 1 345 ? 21.096 2.661 5.435 1.00 98.50 345 GLU A O 1
ATOM 2663 N N . ILE A 1 346 ? 19.175 2.237 4.357 1.00 98.62 346 ILE A N 1
ATOM 2664 C CA . ILE A 1 346 ? 19.693 1.156 3.503 1.00 98.62 346 ILE A CA 1
ATOM 2665 C C . ILE A 1 346 ? 18.837 1.012 2.243 1.00 98.62 346 ILE A C 1
ATOM 2667 O O . ILE A 1 346 ? 17.651 1.324 2.256 1.00 98.62 346 ILE A O 1
ATOM 2671 N N . LYS A 1 347 ? 19.400 0.502 1.146 1.00 97.75 347 LYS A N 1
ATOM 2672 C CA . LYS A 1 347 ? 18.638 0.077 -0.034 1.00 97.75 347 LYS A CA 1
ATOM 2673 C C . LYS A 1 347 ? 18.641 -1.448 -0.132 1.00 97.75 347 LYS A C 1
ATOM 2675 O O . LYS A 1 347 ? 19.708 -2.056 -0.174 1.00 97.75 347 LYS A O 1
ATOM 2680 N N . ILE A 1 348 ? 17.459 -2.066 -0.191 1.00 98.00 348 ILE A N 1
ATOM 2681 C CA . ILE A 1 348 ? 17.285 -3.538 -0.168 1.00 98.00 348 ILE A CA 1
ATOM 2682 C C . ILE A 1 348 ? 16.992 -4.158 -1.540 1.00 98.00 348 ILE A C 1
ATOM 2684 O O . ILE A 1 348 ? 16.847 -5.374 -1.667 1.00 98.00 348 ILE A O 1
ATOM 2688 N N . GLY A 1 349 ? 16.876 -3.332 -2.575 1.00 93.81 349 GLY A N 1
ATOM 2689 C CA . GLY A 1 349 ? 16.532 -3.761 -3.924 1.00 93.81 349 GLY A CA 1
ATOM 2690 C C . GLY A 1 349 ? 16.465 -2.585 -4.890 1.00 93.81 349 GLY A C 1
ATOM 2691 O O . GLY A 1 349 ? 16.944 -1.488 -4.607 1.00 93.81 349 GLY A O 1
ATOM 2692 N N . LEU A 1 350 ? 15.833 -2.804 -6.037 1.00 87.38 350 LEU A N 1
ATOM 2693 C CA . LEU A 1 350 ? 15.579 -1.768 -7.040 1.00 87.38 350 LEU A CA 1
ATOM 2694 C C . LEU A 1 350 ? 14.126 -1.288 -7.020 1.00 87.38 350 LEU A C 1
ATOM 2696 O O . LEU A 1 350 ? 13.849 -0.157 -7.413 1.00 87.38 350 LEU A O 1
ATOM 2700 N N . GLU A 1 351 ? 13.205 -2.131 -6.554 1.00 86.94 351 GLU A N 1
ATOM 2701 C CA . GLU A 1 351 ? 11.794 -1.789 -6.424 1.00 86.94 351 GLU A CA 1
ATOM 2702 C C . GLU A 1 351 ? 11.172 -2.516 -5.226 1.00 86.94 351 GLU A C 1
ATOM 2704 O O . GLU A 1 351 ? 11.299 -3.732 -5.122 1.00 86.94 351 GLU A O 1
ATOM 2709 N N . ALA A 1 352 ? 10.478 -1.801 -4.336 1.00 92.12 352 ALA A N 1
ATOM 2710 C CA . ALA A 1 352 ? 9.833 -2.378 -3.148 1.00 92.12 352 ALA A CA 1
ATOM 2711 C C . ALA A 1 352 ? 8.563 -1.623 -2.759 1.00 92.12 352 ALA A C 1
ATOM 2713 O O . ALA A 1 352 ? 8.333 -0.503 -3.218 1.00 92.12 352 ALA A O 1
ATOM 2714 N N . ARG A 1 353 ? 7.720 -2.244 -1.930 1.00 92.62 353 ARG A N 1
ATOM 2715 C CA . ARG A 1 353 ? 6.457 -1.647 -1.457 1.00 92.62 353 ARG A CA 1
ATOM 2716 C C . ARG A 1 353 ? 6.165 -1.914 0.014 1.00 92.62 353 ARG A C 1
ATOM 2718 O O . ARG A 1 353 ? 5.323 -1.227 0.578 1.00 92.62 353 ARG A O 1
ATOM 2725 N N . SER A 1 354 ? 6.826 -2.880 0.638 1.00 97.81 354 SER A N 1
ATOM 2726 C CA . SER A 1 354 ? 6.504 -3.299 1.998 1.00 97.81 354 SER A CA 1
ATOM 2727 C C . SER A 1 354 ? 7.716 -3.243 2.912 1.00 97.81 354 SER A C 1
ATOM 2729 O O . SER A 1 354 ? 8.833 -3.591 2.536 1.00 97.81 354 SER A O 1
ATOM 2731 N N . VAL A 1 355 ? 7.448 -2.794 4.130 1.00 98.62 355 VAL A N 1
ATOM 2732 C CA . VAL A 1 355 ? 8.302 -2.868 5.307 1.00 98.62 355 VAL A CA 1
ATOM 2733 C C . VAL A 1 355 ? 7.376 -3.160 6.479 1.00 98.62 355 VAL A C 1
ATOM 2735 O O . VAL A 1 355 ? 6.226 -2.718 6.450 1.00 98.62 355 VAL A O 1
ATOM 2738 N N . GLU A 1 356 ? 7.839 -3.921 7.460 1.00 98.75 356 GLU A N 1
ATOM 2739 C CA . GLU A 1 356 ? 7.117 -4.182 8.703 1.00 98.75 356 GLU A CA 1
ATOM 2740 C C . GLU A 1 356 ? 8.107 -4.453 9.843 1.00 98.75 356 GLU A C 1
ATOM 2742 O O . GLU A 1 356 ? 9.281 -4.753 9.608 1.00 98.75 356 GLU A O 1
ATOM 2747 N N . THR A 1 357 ? 7.639 -4.332 11.081 1.00 98.00 357 THR A N 1
ATOM 2748 C CA . THR A 1 357 ? 8.434 -4.570 12.297 1.00 98.00 357 THR A CA 1
ATOM 2749 C C . THR A 1 357 ? 7.852 -5.697 13.133 1.00 98.00 357 THR A C 1
ATOM 2751 O O . THR A 1 357 ? 6.650 -5.946 13.059 1.00 98.00 357 THR A O 1
ATOM 2754 N N . SER A 1 358 ? 8.674 -6.369 13.937 1.00 98.25 358 SER A N 1
ATOM 2755 C CA . SER A 1 358 ? 8.198 -7.404 14.855 1.00 98.25 358 SER A CA 1
ATOM 2756 C C . SER A 1 358 ? 7.241 -6.841 15.907 1.00 98.25 358 SER A C 1
ATOM 2758 O O . SER A 1 358 ? 7.577 -5.898 16.622 1.00 98.25 358 SER A O 1
ATOM 2760 N N . LYS A 1 359 ? 6.058 -7.456 16.012 1.00 98.31 359 LYS A N 1
ATOM 2761 C CA . LYS A 1 359 ? 4.987 -7.089 16.955 1.00 98.31 359 LYS A CA 1
ATOM 2762 C C . LYS A 1 359 ? 4.636 -8.186 17.955 1.00 98.31 359 LYS A C 1
ATOM 2764 O O . LYS A 1 359 ? 3.932 -7.920 18.924 1.00 98.31 359 LYS A O 1
ATOM 2769 N N . TYR A 1 360 ? 5.142 -9.404 17.759 1.00 98.19 360 TYR A N 1
ATOM 2770 C CA . TYR A 1 360 ? 4.964 -10.467 18.740 1.00 98.19 360 TYR A CA 1
ATOM 2771 C C . TYR A 1 360 ? 5.562 -10.070 20.094 1.00 98.19 360 TYR A C 1
ATOM 2773 O O . TYR A 1 360 ? 6.682 -9.556 20.172 1.00 98.19 360 TYR A O 1
ATOM 2781 N N . LYS A 1 361 ? 4.819 -10.341 21.166 1.00 97.12 361 LYS A N 1
ATOM 2782 C CA . LYS A 1 361 ? 5.197 -9.961 22.527 1.00 97.12 361 LYS A CA 1
ATOM 2783 C C . LYS A 1 361 ? 6.577 -10.510 22.908 1.00 97.12 361 LYS A C 1
ATOM 2785 O O . LYS A 1 361 ? 6.828 -11.709 22.792 1.00 97.12 361 LYS A O 1
ATOM 2790 N N . GLY A 1 362 ? 7.448 -9.644 23.423 1.00 97.44 362 GLY A N 1
ATOM 2791 C CA . GLY A 1 362 ? 8.838 -9.962 23.774 1.00 97.44 362 GLY A CA 1
ATOM 2792 C C . GLY A 1 362 ? 9.838 -9.796 22.624 1.00 97.44 362 GLY A C 1
ATOM 2793 O O . GLY A 1 362 ? 11.038 -9.988 22.833 1.00 97.44 362 GLY A O 1
ATOM 2794 N N . TYR A 1 363 ? 9.361 -9.440 21.428 1.00 97.62 363 TYR A N 1
ATOM 2795 C CA . TYR A 1 363 ? 10.174 -9.131 20.250 1.00 97.62 363 TYR A CA 1
ATOM 2796 C C . TYR A 1 363 ? 10.043 -7.662 19.827 1.00 97.62 363 TYR A C 1
ATOM 2798 O O . TYR A 1 363 ? 10.321 -7.316 18.678 1.00 97.62 363 TYR A O 1
ATOM 2806 N N . GLU A 1 364 ? 9.638 -6.780 20.737 1.00 97.62 364 GLU A N 1
ATOM 2807 C CA . GLU A 1 364 ? 9.542 -5.352 20.461 1.00 97.62 364 GLU A CA 1
ATOM 2808 C C . GLU A 1 364 ? 10.925 -4.803 20.078 1.00 97.62 364 GLU A C 1
ATOM 2810 O O . GLU A 1 364 ? 11.918 -5.033 20.774 1.00 97.62 364 GLU A O 1
ATOM 2815 N N . ASP A 1 365 ? 10.991 -4.112 18.937 1.00 96.19 365 ASP A N 1
ATOM 2816 C CA . ASP A 1 365 ? 12.223 -3.552 18.367 1.00 96.19 365 ASP A CA 1
ATOM 2817 C C . ASP A 1 365 ? 13.361 -4.585 18.231 1.00 96.19 365 ASP A C 1
ATOM 2819 O O . ASP A 1 365 ? 14.529 -4.264 18.453 1.00 96.19 365 ASP A O 1
ATOM 2823 N N . LYS A 1 366 ? 13.040 -5.843 17.881 1.00 97.12 366 LYS A N 1
ATOM 2824 C CA . LYS A 1 366 ? 14.040 -6.915 17.685 1.00 97.12 366 LYS A CA 1
ATOM 2825 C C . LYS A 1 366 ? 14.348 -7.256 16.241 1.00 97.12 366 LYS A C 1
ATOM 2827 O O . LYS A 1 366 ? 15.459 -7.696 15.972 1.00 97.12 366 LYS A O 1
ATOM 2832 N N . ILE A 1 367 ? 13.410 -7.066 15.318 1.00 98.25 367 ILE A N 1
ATOM 2833 C CA . ILE A 1 367 ? 13.659 -7.344 13.905 1.00 98.25 367 ILE A CA 1
ATOM 2834 C C . ILE A 1 367 ? 12.737 -6.531 12.998 1.00 98.25 367 ILE A C 1
ATOM 2836 O O . ILE A 1 367 ? 11.566 -6.297 13.304 1.00 98.25 367 ILE A O 1
ATOM 2840 N N . ALA A 1 368 ? 13.274 -6.105 11.860 1.00 98.62 368 ALA A N 1
ATOM 2841 C CA . ALA A 1 368 ? 12.518 -5.490 10.779 1.00 98.62 368 ALA A CA 1
ATOM 2842 C C . ALA A 1 368 ? 12.601 -6.358 9.519 1.00 98.62 368 ALA A C 1
ATOM 2844 O O . ALA A 1 368 ? 13.566 -7.097 9.314 1.00 98.62 368 ALA A O 1
ATOM 2845 N N . ILE A 1 369 ? 11.597 -6.251 8.653 1.00 98.88 369 ILE A N 1
ATOM 2846 C CA . ILE A 1 369 ? 11.555 -6.938 7.362 1.00 98.88 369 ILE A CA 1
ATOM 2847 C C . ILE A 1 369 ? 11.155 -5.967 6.259 1.00 98.88 369 ILE A C 1
ATOM 2849 O O . ILE A 1 369 ? 10.309 -5.101 6.467 1.00 98.88 369 ILE A O 1
ATOM 2853 N N . ALA A 1 370 ? 11.717 -6.136 5.065 1.00 98.81 370 ALA A N 1
ATOM 2854 C CA . ALA A 1 370 ? 11.262 -5.442 3.866 1.00 98.81 370 ALA A CA 1
ATOM 2855 C C . ALA A 1 370 ? 11.095 -6.389 2.679 1.00 98.81 370 ALA A C 1
ATOM 2857 O O . ALA A 1 370 ? 11.854 -7.344 2.520 1.00 98.81 370 ALA A O 1
ATOM 2858 N N . GLY A 1 371 ? 10.097 -6.104 1.844 1.00 98.62 371 GLY A N 1
ATOM 2859 C CA . GLY A 1 371 ? 9.717 -6.897 0.681 1.00 98.62 371 GLY A CA 1
ATOM 2860 C C . GLY A 1 371 ? 9.940 -6.153 -0.628 1.00 98.62 371 GLY A C 1
ATOM 2861 O O . GLY A 1 371 ? 9.416 -5.052 -0.833 1.00 98.62 371 GLY A O 1
ATOM 2862 N N . ALA A 1 372 ? 10.686 -6.776 -1.538 1.00 96.19 372 ALA A N 1
ATOM 2863 C CA . ALA A 1 372 ? 10.986 -6.237 -2.853 1.00 96.19 372 ALA A CA 1
ATOM 2864 C C . ALA A 1 372 ? 10.112 -6.859 -3.954 1.00 96.19 372 ALA A C 1
ATOM 2866 O O . ALA A 1 372 ? 9.726 -8.032 -3.935 1.00 96.19 372 ALA A O 1
ATOM 2867 N N . TYR A 1 373 ? 9.815 -6.036 -4.953 1.00 90.31 373 TYR A N 1
ATOM 2868 C CA . TYR A 1 373 ? 9.358 -6.485 -6.262 1.00 90.31 373 TYR A CA 1
ATOM 2869 C C . TYR A 1 373 ? 10.552 -6.946 -7.094 1.00 90.31 373 TYR A C 1
ATOM 2871 O O . TYR A 1 373 ? 10.495 -8.021 -7.689 1.00 90.31 373 TYR A O 1
ATOM 2879 N N . TRP A 1 374 ? 11.629 -6.150 -7.102 1.00 87.56 374 TRP A N 1
ATOM 2880 C CA . TRP A 1 374 ? 12.876 -6.517 -7.757 1.00 87.56 374 TRP A CA 1
ATOM 2881 C C . TRP A 1 374 ? 14.117 -6.225 -6.890 1.00 87.56 374 TRP A C 1
ATOM 2883 O O . TRP A 1 374 ? 14.284 -5.083 -6.448 1.00 87.56 374 TRP A O 1
ATOM 2893 N N . PRO A 1 375 ? 15.027 -7.203 -6.727 1.00 94.19 375 PRO A N 1
ATOM 2894 C CA . PRO A 1 375 ? 14.813 -8.613 -7.056 1.00 94.19 375 PRO A CA 1
ATOM 2895 C C . PRO A 1 375 ? 13.607 -9.192 -6.299 1.00 94.19 375 PRO A C 1
ATOM 2897 O O . PRO A 1 375 ? 13.196 -8.611 -5.294 1.00 94.19 375 PRO A O 1
ATOM 2900 N N . PRO A 1 376 ? 13.008 -10.305 -6.751 1.00 95.50 376 PRO A N 1
ATOM 2901 C CA . PRO A 1 376 ? 11.958 -10.984 -5.998 1.00 95.50 376 PRO A CA 1
ATOM 2902 C C . PRO A 1 376 ? 12.567 -11.599 -4.730 1.00 95.50 376 PRO A C 1
ATOM 2904 O O . PRO A 1 376 ? 13.114 -12.710 -4.757 1.00 95.50 376 PRO A O 1
ATOM 2907 N N . GLN A 1 377 ? 12.546 -10.828 -3.642 1.00 98.44 377 GLN A N 1
ATOM 2908 C CA . GLN A 1 377 ? 13.162 -11.174 -2.365 1.00 98.44 377 GLN A CA 1
ATOM 2909 C C . GLN A 1 377 ? 12.530 -10.417 -1.193 1.00 98.44 377 GLN A C 1
ATOM 2911 O O . GLN A 1 377 ? 11.898 -9.373 -1.372 1.00 98.44 377 GLN A O 1
ATOM 2916 N N . TYR A 1 378 ? 12.763 -10.912 0.018 1.00 98.81 378 TYR A N 1
ATOM 2917 C CA . TYR A 1 378 ? 12.599 -10.148 1.251 1.00 98.81 378 TYR A CA 1
ATOM 2918 C C . TYR A 1 378 ? 13.895 -10.158 2.066 1.00 98.81 378 TYR A C 1
ATOM 2920 O O . TYR A 1 378 ? 14.744 -11.038 1.901 1.00 98.81 378 TYR A O 1
ATOM 2928 N N . VAL A 1 379 ? 14.050 -9.160 2.934 1.00 98.88 379 VAL A N 1
ATOM 2929 C CA . VAL A 1 379 ? 15.259 -8.946 3.738 1.00 98.88 379 VAL A CA 1
ATOM 2930 C C . VAL A 1 379 ? 14.876 -8.752 5.194 1.00 98.88 379 VAL A C 1
ATOM 2932 O O . VAL A 1 379 ? 14.045 -7.897 5.490 1.00 98.88 379 VAL A O 1
ATOM 2935 N N . LEU A 1 380 ? 15.493 -9.530 6.080 1.00 98.81 380 LEU A N 1
ATOM 2936 C CA . LEU A 1 380 ? 15.446 -9.334 7.527 1.00 98.81 380 LEU A CA 1
ATOM 2937 C C . LEU A 1 380 ? 16.611 -8.448 7.956 1.00 98.81 380 LEU A C 1
ATOM 2939 O O . LEU A 1 380 ? 17.735 -8.641 7.486 1.00 98.81 380 LEU A O 1
ATOM 2943 N N . MET A 1 381 ? 16.349 -7.489 8.838 1.00 98.75 381 MET A N 1
ATOM 2944 C CA . MET A 1 381 ? 17.317 -6.475 9.248 1.00 98.75 381 MET A CA 1
ATOM 2945 C C . MET A 1 381 ? 17.282 -6.240 10.753 1.00 98.75 381 MET A C 1
ATOM 2947 O O . MET A 1 381 ? 16.228 -6.354 11.385 1.00 98.75 381 MET A O 1
ATOM 2951 N N . GLU A 1 382 ? 18.428 -5.832 11.291 1.00 98.19 382 GLU A N 1
ATOM 2952 C CA . GLU A 1 382 ? 18.503 -5.253 12.627 1.00 98.19 382 GLU A CA 1
ATOM 2953 C C . GLU A 1 382 ? 17.688 -3.952 12.651 1.00 98.19 382 GLU A C 1
ATOM 2955 O O . GLU A 1 382 ? 17.915 -3.072 11.818 1.00 98.19 382 GLU A O 1
ATOM 2960 N N . PRO A 1 383 ? 16.726 -3.795 13.568 1.00 96.00 383 PRO A N 1
ATOM 2961 C CA . PRO A 1 383 ? 15.742 -2.717 13.502 1.00 96.00 383 PRO A CA 1
ATOM 2962 C C . PRO A 1 383 ? 16.377 -1.341 13.730 1.00 96.00 383 PRO A C 1
ATOM 2964 O O . PRO A 1 383 ? 16.115 -0.388 12.999 1.00 96.00 383 PRO A O 1
ATOM 2967 N N . GLU A 1 384 ? 17.277 -1.232 14.708 1.00 95.81 384 GLU A N 1
ATOM 2968 C CA . GLU A 1 384 ? 17.867 0.053 15.075 1.00 95.81 384 GLU A CA 1
ATOM 2969 C C . GLU A 1 384 ? 18.874 0.565 14.044 1.00 95.81 384 GLU A C 1
ATOM 2971 O O . GLU A 1 384 ? 19.003 1.779 13.871 1.00 95.81 384 GLU A O 1
ATOM 2976 N N . THR A 1 385 ? 19.611 -0.328 13.385 1.00 98.06 385 THR A N 1
ATOM 2977 C CA . THR A 1 385 ? 20.718 0.038 12.490 1.00 98.06 385 THR A CA 1
ATOM 2978 C C . THR A 1 385 ? 20.407 -0.199 11.020 1.00 98.06 385 THR A C 1
ATOM 2980 O O . THR A 1 385 ? 21.087 0.391 10.189 1.00 98.06 385 THR A O 1
ATOM 2983 N N . LEU A 1 386 ? 19.399 -1.009 10.689 1.00 98.62 386 LEU A N 1
ATOM 2984 C CA . LEU A 1 386 ? 19.126 -1.565 9.358 1.00 98.62 386 LEU A CA 1
ATOM 2985 C C . LEU A 1 386 ? 20.218 -2.492 8.809 1.00 98.62 386 LEU A C 1
ATOM 2987 O O . LEU A 1 386 ? 20.271 -2.721 7.600 1.00 98.62 386 LEU A O 1
ATOM 2991 N N . GLU A 1 387 ? 21.089 -3.043 9.659 1.00 98.56 387 GLU A N 1
ATOM 2992 C CA . GLU A 1 387 ? 22.067 -4.026 9.191 1.00 98.56 387 GLU A CA 1
ATOM 2993 C C . GLU A 1 387 ? 21.344 -5.240 8.576 1.00 98.56 387 GLU A C 1
ATOM 2995 O O . GLU A 1 387 ? 20.477 -5.824 9.231 1.00 98.56 387 GLU A O 1
ATOM 3000 N N . PRO A 1 388 ? 21.663 -5.649 7.332 1.00 98.31 388 PRO A N 1
ATOM 3001 C CA . PRO A 1 388 ? 20.996 -6.779 6.701 1.00 98.31 388 PRO A CA 1
ATOM 3002 C C . PRO A 1 388 ? 21.453 -8.100 7.338 1.00 98.31 388 PRO A C 1
A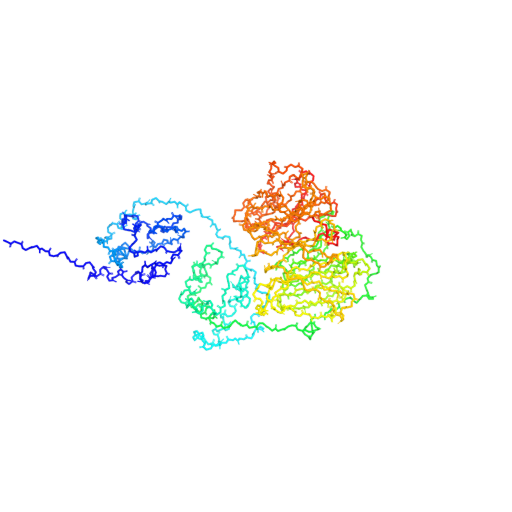TOM 3004 O O . PRO A 1 388 ? 22.618 -8.498 7.229 1.00 98.31 388 PRO A O 1
ATOM 3007 N N . ILE A 1 389 ? 20.512 -8.813 7.959 1.00 98.00 389 ILE A N 1
ATOM 3008 C CA . ILE A 1 389 ? 20.743 -10.097 8.630 1.00 98.00 389 ILE A CA 1
ATOM 3009 C C . ILE A 1 389 ? 20.666 -11.232 7.609 1.00 98.00 389 ILE A C 1
ATOM 3011 O O . ILE A 1 389 ? 21.632 -11.977 7.429 1.00 98.00 389 ILE A O 1
ATOM 3015 N N . ASN A 1 390 ? 19.531 -11.339 6.911 1.00 97.94 390 ASN A N 1
ATOM 3016 C CA . ASN A 1 390 ? 19.233 -12.446 6.005 1.00 97.94 390 ASN A CA 1
ATOM 3017 C C . ASN A 1 390 ? 18.455 -11.969 4.771 1.00 97.94 390 ASN A C 1
ATOM 3019 O O . ASN A 1 390 ? 17.607 -11.083 4.875 1.00 97.94 390 ASN A O 1
ATOM 3023 N N . ILE A 1 391 ? 18.741 -12.557 3.608 1.00 98.44 391 ILE A N 1
ATOM 3024 C CA . ILE A 1 391 ? 18.131 -12.216 2.315 1.00 98.44 391 ILE A CA 1
ATOM 3025 C C . ILE A 1 391 ? 17.571 -13.502 1.722 1.00 98.44 391 ILE A C 1
ATOM 3027 O O . ILE A 1 391 ? 18.317 -14.455 1.494 1.00 98.44 391 ILE A O 1
ATOM 3031 N N . VAL A 1 392 ? 16.271 -13.527 1.440 1.00 98.62 392 VAL A N 1
ATOM 3032 C CA . VAL A 1 392 ? 15.594 -14.727 0.941 1.00 98.62 392 VAL A CA 1
ATOM 3033 C C . VAL A 1 392 ? 14.889 -14.417 -0.370 1.00 98.62 392 VAL A C 1
ATOM 3035 O O . VAL A 1 392 ? 14.065 -13.507 -0.444 1.00 98.62 392 VAL A O 1
ATOM 3038 N N . SER A 1 393 ? 15.198 -15.190 -1.413 1.00 98.50 393 SER A N 1
ATOM 3039 C CA . SER A 1 393 ? 14.514 -15.075 -2.703 1.00 98.50 393 SER A CA 1
ATOM 3040 C C . SER A 1 393 ? 13.100 -15.646 -2.634 1.00 98.50 393 SER A C 1
ATOM 3042 O O . SER A 1 393 ? 12.854 -16.666 -1.996 1.00 98.50 393 SER A O 1
ATOM 3044 N N . THR A 1 394 ? 12.178 -15.024 -3.363 1.00 98.31 394 THR A N 1
ATOM 3045 C CA . THR A 1 394 ? 10.794 -15.486 -3.520 1.00 98.31 394 THR A CA 1
ATOM 3046 C C . THR A 1 394 ? 10.523 -16.155 -4.866 1.00 98.31 394 THR A C 1
ATOM 3048 O O . THR A 1 394 ? 9.390 -16.564 -5.127 1.00 98.31 394 THR A O 1
ATOM 3051 N N . ARG A 1 395 ? 11.542 -16.310 -5.724 1.00 96.00 395 ARG A N 1
ATOM 3052 C CA . ARG A 1 395 ? 11.452 -17.107 -6.959 1.00 96.00 395 ARG A CA 1
ATOM 3053 C C . ARG A 1 395 ? 11.003 -18.531 -6.646 1.00 96.00 395 ARG A C 1
ATOM 3055 O O . ARG A 1 395 ? 11.471 -19.145 -5.692 1.00 96.00 395 ARG A O 1
ATOM 3062 N N . GLY A 1 396 ? 10.117 -19.083 -7.467 1.00 95.56 396 GLY A N 1
ATOM 3063 C CA . GLY A 1 396 ? 9.603 -20.427 -7.228 1.00 95.56 396 GLY A CA 1
ATOM 3064 C C . GLY A 1 396 ? 8.363 -20.747 -8.044 1.00 95.56 396 GLY A C 1
ATOM 3065 O O . GLY A 1 396 ? 8.031 -20.048 -8.991 1.00 95.56 396 GLY A O 1
ATOM 3066 N N . TYR A 1 397 ? 7.684 -21.825 -7.672 1.00 95.81 397 TYR A N 1
ATOM 3067 C CA . TYR A 1 397 ? 6.574 -22.376 -8.450 1.00 95.81 397 TYR A CA 1
ATOM 3068 C C . TYR A 1 397 ? 5.224 -21.758 -8.078 1.00 95.81 397 TYR A C 1
ATOM 3070 O O . TYR A 1 397 ? 5.000 -21.456 -6.899 1.00 95.81 397 TYR A O 1
ATOM 3078 N N . THR A 1 398 ? 4.338 -21.579 -9.056 1.00 91.81 398 THR A N 1
ATOM 3079 C CA . THR A 1 398 ? 2.950 -21.144 -8.845 1.00 91.81 398 THR A CA 1
ATOM 3080 C C . THR A 1 398 ? 2.134 -22.197 -8.090 1.00 91.81 398 THR A C 1
ATOM 3082 O O . THR A 1 398 ? 2.414 -23.390 -8.175 1.00 91.81 398 THR A O 1
ATOM 3085 N N . VAL A 1 399 ? 1.144 -21.756 -7.309 1.00 94.62 399 VAL A N 1
ATOM 3086 C CA . VAL A 1 399 ? 0.273 -22.642 -6.514 1.00 94.62 399 VAL A CA 1
ATOM 3087 C C . VAL A 1 399 ? -0.661 -23.510 -7.365 1.00 94.62 399 VAL A C 1
ATOM 3089 O O . VAL A 1 399 ? -1.020 -24.608 -6.958 1.00 94.62 399 VAL A O 1
ATOM 3092 N N . ASP A 1 400 ? -1.057 -23.026 -8.539 1.00 88.31 400 ASP A N 1
ATOM 3093 C CA . ASP A 1 400 ? -2.022 -23.664 -9.433 1.00 88.31 400 ASP A CA 1
ATOM 3094 C C . ASP A 1 400 ? -1.339 -24.635 -10.409 1.00 88.31 400 ASP A C 1
ATOM 3096 O O . ASP A 1 400 ? -1.522 -25.849 -10.333 1.00 88.31 400 ASP A O 1
ATOM 3100 N N . THR A 1 401 ? -0.520 -24.107 -11.318 1.00 92.31 401 THR A N 1
ATOM 3101 C CA . THR A 1 401 ? 0.088 -24.853 -12.424 1.00 92.31 401 THR A CA 1
ATOM 3102 C C . THR A 1 401 ? 1.398 -25.522 -12.036 1.00 92.31 401 THR A C 1
ATOM 3104 O O . THR A 1 401 ? 1.885 -26.364 -12.784 1.00 92.31 401 THR A O 1
ATOM 3107 N N . HIS A 1 402 ? 1.963 -25.188 -10.868 1.00 92.31 402 HIS A N 1
ATOM 3108 C CA . HIS A 1 402 ? 3.286 -25.646 -10.438 1.00 92.31 402 HIS A CA 1
ATOM 3109 C C . HIS A 1 402 ? 4.388 -25.301 -11.450 1.00 92.31 402 HIS A C 1
ATOM 3111 O O . HIS A 1 402 ? 5.402 -25.990 -11.546 1.00 92.31 402 HIS A O 1
ATOM 3117 N N . GLU A 1 403 ? 4.214 -24.206 -12.189 1.00 90.38 403 GLU A N 1
ATOM 3118 C CA . GLU A 1 403 ? 5.199 -23.704 -13.139 1.00 90.38 403 GLU A CA 1
ATOM 3119 C C . GLU A 1 403 ? 6.155 -22.742 -12.446 1.00 90.38 403 GLU A C 1
ATOM 3121 O O . GLU A 1 403 ? 5.764 -21.953 -11.580 1.00 90.38 403 GLU A O 1
ATOM 3126 N N . TYR A 1 404 ? 7.430 -22.798 -12.827 1.00 90.75 404 TYR A N 1
ATOM 3127 C CA . TYR A 1 404 ? 8.428 -21.884 -12.293 1.00 90.75 404 TYR A CA 1
ATOM 3128 C C . TYR A 1 404 ? 8.115 -20.442 -12.708 1.00 90.75 404 TYR A C 1
ATOM 3130 O O . TYR A 1 404 ? 7.983 -20.133 -13.892 1.00 90.75 404 TYR A O 1
ATOM 3138 N N . HIS A 1 405 ? 8.052 -19.546 -11.726 1.00 83.25 405 HIS A N 1
ATOM 3139 C CA . HIS A 1 405 ? 7.840 -18.123 -11.923 1.00 83.25 405 HIS A CA 1
ATOM 3140 C C . HIS A 1 405 ? 9.097 -17.333 -11.498 1.00 83.25 405 HIS A C 1
ATOM 3142 O O . HIS A 1 405 ? 9.470 -17.360 -10.319 1.00 83.25 405 HIS A O 1
ATOM 3148 N N . PRO A 1 406 ? 9.750 -16.599 -12.423 1.00 83.31 406 PRO A N 1
ATOM 3149 C CA . PRO A 1 406 ? 11.031 -15.928 -12.170 1.00 83.31 406 PRO A CA 1
ATOM 3150 C C . PRO A 1 406 ? 10.904 -14.576 -11.452 1.00 83.31 406 PRO A C 1
ATOM 3152 O O . PRO A 1 406 ? 11.910 -14.051 -10.975 1.00 83.31 406 PRO A O 1
ATOM 3155 N N . GLU A 1 407 ? 9.691 -14.014 -11.370 1.00 87.31 407 GLU A N 1
ATOM 3156 C CA . GLU A 1 407 ? 9.423 -12.709 -10.745 1.00 87.31 407 GLU A CA 1
ATOM 3157 C C . GLU A 1 407 ? 8.255 -12.713 -9.725 1.00 87.31 407 GLU A C 1
ATOM 3159 O O . GLU A 1 407 ? 7.274 -12.002 -9.931 1.00 87.31 407 GLU A O 1
ATOM 3164 N N . PRO A 1 408 ? 8.256 -13.542 -8.657 1.00 92.38 408 PRO A N 1
ATOM 3165 C CA . PRO A 1 408 ? 7.180 -13.527 -7.662 1.00 92.38 408 PRO A CA 1
ATOM 3166 C C . PRO A 1 408 ? 7.385 -12.397 -6.650 1.00 92.38 408 PRO A C 1
ATOM 3168 O O . PRO A 1 408 ? 8.146 -12.523 -5.692 1.00 92.38 408 PRO A O 1
ATOM 3171 N N . ARG A 1 409 ? 6.718 -11.270 -6.870 1.00 93.75 409 ARG A N 1
ATOM 3172 C CA . ARG A 1 409 ? 6.896 -10.037 -6.100 1.00 93.75 409 ARG A CA 1
ATOM 3173 C C . ARG A 1 409 ? 6.362 -10.183 -4.678 1.00 93.75 409 ARG A C 1
ATOM 3175 O O . ARG A 1 409 ? 5.276 -10.734 -4.478 1.00 93.75 409 ARG A O 1
ATOM 3182 N N . VAL A 1 410 ? 7.071 -9.621 -3.700 1.00 97.94 410 VAL A N 1
ATOM 3183 C CA . VAL A 1 410 ? 6.545 -9.498 -2.335 1.00 97.94 410 VAL A CA 1
ATOM 3184 C C . VAL A 1 410 ? 5.540 -8.353 -2.288 1.00 97.94 410 VAL A C 1
ATOM 3186 O O . VAL A 1 410 ? 5.894 -7.213 -2.574 1.00 97.94 410 VAL A O 1
ATOM 3189 N N . ALA A 1 411 ? 4.285 -8.651 -1.955 1.00 94.94 411 ALA A N 1
ATOM 3190 C CA . ALA A 1 411 ? 3.221 -7.658 -1.846 1.00 94.94 411 ALA A CA 1
ATOM 3191 C C . ALA A 1 411 ? 3.153 -7.076 -0.424 1.00 94.94 411 ALA A C 1
ATOM 3193 O O . ALA A 1 411 ? 4.022 -6.286 -0.054 1.00 94.94 411 ALA A O 1
ATOM 3194 N N . ALA A 1 412 ? 2.143 -7.440 0.369 1.00 96.31 412 ALA A N 1
ATOM 3195 C CA . ALA A 1 412 ? 2.056 -7.053 1.773 1.00 96.31 412 ALA A CA 1
ATOM 3196 C C . ALA A 1 412 ? 2.913 -7.941 2.684 1.00 96.31 412 ALA A C 1
ATOM 3198 O O . ALA A 1 412 ? 3.119 -9.128 2.417 1.00 96.31 412 ALA A O 1
ATOM 3199 N N . ILE A 1 413 ? 3.369 -7.337 3.780 1.00 98.81 413 ILE A N 1
ATOM 3200 C CA . ILE A 1 413 ? 3.954 -8.020 4.928 1.00 98.81 413 ILE A CA 1
ATOM 3201 C C . ILE A 1 413 ? 3.212 -7.527 6.168 1.00 98.81 413 ILE A C 1
ATOM 3203 O O . ILE A 1 413 ? 2.989 -6.322 6.289 1.00 98.81 413 ILE A O 1
ATOM 3207 N N . VAL A 1 414 ? 2.829 -8.445 7.054 1.00 98.62 414 VAL A N 1
ATOM 3208 C CA . VAL A 1 414 ? 2.296 -8.141 8.392 1.00 98.62 414 VAL A CA 1
ATOM 3209 C C . VAL A 1 414 ? 3.082 -8.921 9.448 1.00 98.62 414 VAL A C 1
ATOM 3211 O O . VAL A 1 414 ? 3.707 -9.934 9.131 1.00 98.62 414 VAL A O 1
ATOM 3214 N N . SER A 1 415 ? 3.071 -8.464 10.699 1.00 98.56 415 SER A N 1
ATOM 3215 C CA . SER A 1 415 ? 3.678 -9.193 11.821 1.00 98.56 415 SER A CA 1
ATOM 3216 C C . SER A 1 415 ? 2.604 -9.915 12.622 1.00 98.56 415 SER A C 1
ATOM 3218 O O . SER A 1 415 ? 1.571 -9.327 12.942 1.00 98.56 415 SER A O 1
ATOM 3220 N N . SER A 1 416 ? 2.840 -11.199 12.889 1.00 98.62 416 SER A N 1
ATOM 3221 C CA . SER A 1 416 ? 1.960 -12.045 13.690 1.00 98.62 416 SER A CA 1
ATOM 3222 C C . SER A 1 416 ? 1.924 -11.582 15.145 1.00 98.62 416 SER A C 1
ATOM 3224 O O . SER A 1 416 ? 2.942 -11.190 15.719 1.00 98.62 416 SER A O 1
ATOM 3226 N N . HIS A 1 417 ? 0.737 -11.673 15.741 1.00 98.44 417 HIS A N 1
ATOM 3227 C CA . HIS A 1 417 ? 0.515 -11.471 17.174 1.00 98.44 417 HIS A CA 1
ATOM 3228 C C . HIS A 1 417 ? 0.490 -12.801 17.946 1.00 98.44 417 HIS A C 1
ATOM 3230 O O . HIS A 1 417 ? 0.555 -12.802 19.173 1.00 98.44 417 HIS A O 1
ATOM 3236 N N . GLU A 1 418 ? 0.455 -13.935 17.236 1.00 98.56 418 GLU A N 1
ATOM 3237 C CA . GLU A 1 418 ? 0.324 -15.286 17.807 1.00 98.56 418 GLU A CA 1
ATOM 3238 C C . GLU A 1 418 ? 1.658 -16.050 17.863 1.00 98.56 418 GLU A C 1
ATOM 3240 O O . GLU A 1 418 ? 1.823 -16.942 18.692 1.00 98.56 418 GLU A O 1
ATOM 3245 N N . HIS A 1 419 ? 2.628 -15.680 17.018 1.00 98.62 419 HIS A N 1
ATOM 3246 C CA . HIS A 1 419 ? 3.977 -16.264 16.971 1.00 98.62 419 HIS A CA 1
ATOM 3247 C C . HIS A 1 419 ? 5.017 -15.196 16.617 1.00 98.62 419 HIS A C 1
ATOM 3249 O O . HIS A 1 419 ? 4.647 -14.182 16.021 1.00 98.62 419 HIS A O 1
ATOM 3255 N N . PRO A 1 420 ? 6.319 -15.414 16.897 1.00 98.44 420 PRO A N 1
ATOM 3256 C CA . PRO A 1 420 ? 7.397 -14.557 16.406 1.00 98.44 420 PRO A CA 1
ATOM 3257 C C . PRO A 1 420 ? 7.610 -14.733 14.889 1.00 98.44 420 PRO A C 1
ATOM 3259 O O . PRO A 1 420 ? 8.640 -15.235 14.441 1.00 98.44 420 PRO A O 1
ATOM 3262 N N . GLU A 1 421 ? 6.616 -14.337 14.093 1.00 98.81 421 GLU A N 1
ATOM 3263 C CA . GLU A 1 421 ? 6.586 -14.520 12.643 1.00 98.81 421 GLU A CA 1
ATOM 3264 C C . GLU A 1 421 ? 6.205 -13.253 11.876 1.00 98.81 421 GLU A C 1
ATOM 3266 O O . GLU A 1 421 ? 5.344 -12.468 12.286 1.00 98.81 421 GLU A O 1
ATOM 3271 N N . PHE A 1 422 ? 6.794 -13.100 10.693 1.00 98.88 422 PHE A N 1
ATOM 3272 C CA . PHE A 1 422 ? 6.238 -12.256 9.640 1.00 98.88 422 PHE A CA 1
ATOM 3273 C C . PHE A 1 422 ? 5.393 -13.098 8.690 1.00 98.88 422 PHE A C 1
ATOM 3275 O O . PHE A 1 422 ? 5.786 -14.201 8.316 1.00 98.88 422 PHE A O 1
ATOM 3282 N N . ILE A 1 423 ? 4.260 -12.558 8.249 1.00 98.81 423 ILE A N 1
ATOM 3283 C CA . ILE A 1 423 ? 3.432 -13.145 7.196 1.00 98.81 423 ILE A CA 1
ATOM 3284 C C . ILE A 1 423 ? 3.662 -12.354 5.911 1.00 98.81 423 ILE A C 1
ATOM 3286 O O . ILE A 1 423 ? 3.370 -11.160 5.845 1.00 98.81 423 ILE A O 1
ATOM 3290 N N . VAL A 1 424 ? 4.202 -13.021 4.893 1.00 98.88 424 VAL A N 1
ATOM 3291 C CA . VAL A 1 424 ? 4.668 -12.417 3.639 1.00 98.88 424 VAL A CA 1
ATOM 3292 C C . VAL A 1 424 ? 3.831 -12.926 2.470 1.00 98.88 424 VAL A C 1
ATOM 3294 O O . VAL A 1 424 ? 3.848 -14.116 2.151 1.00 98.88 424 VAL A O 1
ATOM 3297 N N . ASN A 1 425 ? 3.144 -12.020 1.776 1.00 98.75 425 ASN A N 1
ATOM 3298 C CA . ASN A 1 425 ? 2.423 -12.345 0.548 1.00 98.75 425 ASN A CA 1
ATOM 3299 C C . ASN A 1 425 ? 3.360 -12.371 -0.661 1.00 98.75 425 ASN A C 1
ATOM 3301 O O . ASN A 1 425 ? 3.956 -11.351 -1.012 1.00 98.75 425 ASN A O 1
ATOM 3305 N N . VAL A 1 426 ? 3.405 -13.498 -1.373 1.00 98.31 426 VAL A N 1
ATOM 3306 C CA . VAL A 1 426 ? 4.131 -13.641 -2.641 1.00 98.31 426 VAL A CA 1
ATOM 3307 C C . VAL A 1 426 ? 3.133 -13.677 -3.797 1.00 98.31 426 VAL A C 1
ATOM 3309 O O . VAL A 1 426 ? 2.410 -14.656 -4.005 1.00 98.31 426 VAL A O 1
ATOM 3312 N N . LYS A 1 427 ? 3.078 -12.569 -4.543 1.00 93.88 427 LYS A N 1
ATOM 3313 C CA . LYS A 1 427 ? 1.979 -12.208 -5.446 1.00 93.88 427 LYS A CA 1
ATOM 3314 C C . LYS A 1 427 ? 1.734 -13.243 -6.543 1.00 93.88 427 LYS A C 1
ATOM 3316 O O . LYS A 1 427 ? 0.677 -13.864 -6.568 1.00 93.88 427 LYS A O 1
ATOM 3321 N N . GLU A 1 428 ? 2.659 -13.416 -7.481 1.00 89.88 428 GLU A N 1
ATOM 3322 C CA . GLU A 1 428 ? 2.405 -14.179 -8.712 1.00 89.88 428 GLU A CA 1
ATOM 3323 C C . GLU A 1 428 ? 2.296 -15.682 -8.471 1.00 89.88 428 GLU A C 1
ATOM 3325 O O . GLU A 1 428 ? 1.539 -16.354 -9.176 1.00 89.88 428 GLU A O 1
ATOM 3330 N N . THR A 1 429 ? 3.024 -16.200 -7.478 1.00 95.19 429 THR A N 1
ATOM 3331 C CA . THR A 1 429 ? 2.994 -17.621 -7.113 1.00 95.19 429 THR A CA 1
ATOM 3332 C C . THR A 1 429 ? 1.817 -17.975 -6.217 1.00 95.19 429 THR A C 1
ATOM 3334 O O . THR A 1 429 ? 1.480 -19.152 -6.140 1.00 95.19 429 THR A O 1
ATOM 3337 N N . GLY A 1 430 ? 1.168 -16.993 -5.582 1.00 96.94 430 GLY A N 1
ATOM 3338 C CA . GLY A 1 430 ? 0.010 -17.223 -4.720 1.00 96.94 430 GLY A CA 1
ATOM 3339 C C . GLY A 1 430 ? 0.354 -17.965 -3.433 1.00 96.94 430 GLY A C 1
ATOM 3340 O O . GLY A 1 430 ? -0.405 -18.827 -2.991 1.00 96.94 430 GLY A O 1
ATOM 3341 N N . LYS A 1 431 ? 1.527 -17.667 -2.867 1.00 98.44 431 LYS A N 1
ATOM 3342 C CA . LYS A 1 431 ? 2.041 -18.280 -1.639 1.00 98.44 431 LYS A CA 1
ATOM 3343 C C . LYS A 1 431 ? 2.085 -17.253 -0.519 1.00 98.44 431 LYS A C 1
ATOM 3345 O O . LYS A 1 431 ? 2.512 -16.122 -0.740 1.00 98.44 431 LYS A O 1
ATOM 3350 N N . ILE A 1 432 ? 1.695 -17.676 0.675 1.00 98.81 432 ILE A N 1
ATOM 3351 C CA . ILE A 1 432 ? 1.847 -16.909 1.909 1.00 98.81 432 ILE A CA 1
ATOM 3352 C C . ILE A 1 432 ? 2.947 -17.580 2.723 1.00 98.81 432 ILE A C 1
ATOM 3354 O O . ILE A 1 432 ? 2.888 -18.784 2.969 1.00 98.81 432 ILE A O 1
ATOM 3358 N N . LEU A 1 433 ? 3.980 -16.828 3.090 1.00 98.88 433 LEU A N 1
ATOM 3359 C CA . LEU A 1 433 ? 5.110 -17.341 3.860 1.00 98.88 433 LEU A CA 1
ATOM 3360 C C . LEU A 1 433 ? 4.980 -16.881 5.305 1.00 98.88 433 LEU A C 1
ATOM 3362 O O . LEU A 1 433 ? 4.845 -15.687 5.551 1.00 98.88 433 LEU A O 1
ATOM 3366 N N . LEU A 1 434 ? 5.044 -17.817 6.240 1.00 98.81 434 LEU A N 1
ATOM 3367 C CA . LEU A 1 434 ? 5.130 -17.545 7.668 1.00 98.81 434 LEU A CA 1
ATOM 3368 C C . LEU A 1 434 ? 6.603 -17.710 8.039 1.00 98.81 434 LEU A C 1
ATOM 3370 O O . LEU A 1 434 ? 7.123 -18.829 8.066 1.00 98.81 434 LEU A O 1
ATOM 3374 N N . VAL A 1 435 ? 7.286 -16.578 8.175 1.00 98.81 435 VAL A N 1
ATOM 3375 C CA . VAL A 1 435 ? 8.734 -16.471 8.356 1.00 98.81 435 VAL A CA 1
ATOM 3376 C C . VAL A 1 435 ? 9.017 -16.310 9.842 1.00 98.81 435 VAL A C 1
ATOM 3378 O O . VAL A 1 435 ? 8.819 -15.225 10.388 1.00 98.81 435 VAL A O 1
ATOM 3381 N N . ASP A 1 436 ? 9.471 -17.386 10.480 1.00 98.62 436 ASP A N 1
ATOM 3382 C CA . ASP A 1 436 ? 9.827 -17.411 11.897 1.00 98.62 436 ASP A CA 1
ATOM 3383 C C . ASP A 1 436 ? 11.152 -16.684 12.118 1.00 98.62 436 ASP A C 1
ATOM 3385 O O . ASP A 1 436 ? 12.188 -17.054 11.559 1.00 98.62 436 ASP A O 1
ATOM 3389 N N . TYR A 1 437 ? 11.104 -15.628 12.923 1.00 98.00 437 TYR A N 1
ATOM 3390 C CA . TYR A 1 437 ? 12.251 -14.785 13.226 1.00 98.00 437 TYR A CA 1
ATOM 3391 C C . TYR A 1 437 ? 12.816 -15.014 14.631 1.00 98.00 437 TYR A C 1
ATOM 3393 O O . TYR A 1 437 ? 13.654 -14.236 15.087 1.00 98.00 437 TYR A O 1
ATOM 3401 N N . SER A 1 438 ? 12.401 -16.075 15.331 1.00 97.44 438 SER A N 1
ATOM 3402 C CA . SER A 1 438 ? 12.995 -16.445 16.623 1.00 97.44 438 SER A CA 1
ATOM 3403 C C . SER A 1 438 ? 14.493 -16.759 16.515 1.00 97.44 438 SER A C 1
ATOM 3405 O O . SER A 1 438 ? 15.243 -16.482 17.451 1.00 97.44 438 SER A O 1
ATOM 3407 N N . ASN A 1 439 ? 14.934 -17.262 15.356 1.00 96.25 439 ASN A N 1
ATOM 3408 C CA . ASN A 1 439 ? 16.334 -17.356 14.954 1.00 96.25 439 ASN A CA 1
ATOM 3409 C C . ASN A 1 439 ? 16.488 -16.878 13.492 1.00 96.25 439 ASN A C 1
ATOM 3411 O O . ASN A 1 439 ? 16.314 -17.668 12.563 1.00 96.25 439 ASN A O 1
ATOM 3415 N N . PRO A 1 440 ? 16.819 -15.596 13.249 1.00 93.44 440 PRO A N 1
ATOM 3416 C CA . PRO A 1 440 ? 16.815 -15.026 11.901 1.00 93.44 440 PRO A CA 1
ATOM 3417 C C . PRO A 1 440 ? 17.966 -15.516 11.001 1.00 93.44 440 PRO A C 1
ATOM 3419 O O . PRO A 1 440 ? 17.964 -15.246 9.796 1.00 93.44 440 PRO A O 1
ATOM 3422 N N . LEU A 1 441 ? 18.947 -16.239 11.555 1.00 92.81 441 LEU A N 1
ATOM 3423 C CA . LEU A 1 441 ? 20.027 -16.876 10.795 1.00 92.81 441 LEU A CA 1
ATOM 3424 C C . LEU A 1 441 ? 19.663 -18.308 10.373 1.00 92.81 441 LEU A C 1
ATOM 3426 O O . LEU A 1 441 ? 19.968 -18.708 9.251 1.00 92.81 441 LEU A O 1
ATOM 3430 N N . GLU A 1 442 ? 18.963 -19.052 11.231 1.00 94.75 442 GLU A N 1
ATOM 3431 C CA . GLU A 1 442 ? 18.459 -20.406 10.958 1.00 94.75 442 GLU A CA 1
ATOM 3432 C C . GLU A 1 442 ? 16.947 -20.368 10.699 1.00 94.75 442 GLU A C 1
ATOM 3434 O O . GLU A 1 442 ? 16.137 -20.845 11.494 1.00 94.75 442 GLU A O 1
ATOM 3439 N N . LEU A 1 443 ? 16.563 -19.752 9.579 1.00 94.69 443 LEU A N 1
ATOM 3440 C CA . LEU A 1 443 ? 15.160 -19.469 9.281 1.00 94.69 443 LEU A CA 1
ATOM 3441 C C . LEU A 1 443 ? 14.318 -20.734 9.101 1.00 94.69 443 LEU A C 1
ATOM 3443 O O . LEU A 1 443 ? 14.573 -21.556 8.218 1.00 94.69 443 LEU A O 1
ATOM 3447 N N . SER A 1 444 ? 13.228 -20.807 9.862 1.00 97.94 444 SER A N 1
ATOM 3448 C CA . SER A 1 444 ? 12.104 -21.694 9.581 1.00 97.94 444 SER A CA 1
ATOM 3449 C C . SER A 1 444 ? 11.034 -20.918 8.819 1.00 97.94 444 SER A C 1
ATOM 3451 O O . SER A 1 444 ? 10.612 -19.841 9.238 1.00 97.94 444 SER A O 1
ATOM 3453 N N . VAL A 1 445 ? 10.595 -21.451 7.678 1.00 98.50 445 VAL A N 1
ATOM 3454 C CA . VAL A 1 445 ? 9.557 -20.821 6.855 1.00 98.50 445 VAL A CA 1
ATOM 3455 C C . VAL A 1 445 ? 8.480 -21.839 6.527 1.00 98.50 445 VAL A C 1
ATOM 3457 O O . VAL A 1 445 ? 8.730 -22.817 5.817 1.00 98.50 445 VAL A O 1
ATOM 3460 N N . LYS A 1 446 ? 7.251 -21.592 6.988 1.00 98.56 446 LYS A N 1
ATOM 3461 C CA . LYS A 1 446 ? 6.085 -22.360 6.545 1.00 98.56 446 LYS A CA 1
ATOM 3462 C C . LYS A 1 446 ? 5.490 -21.685 5.315 1.00 98.56 446 LYS A C 1
ATOM 3464 O O . LYS A 1 446 ? 5.119 -20.518 5.351 1.00 98.56 446 LYS A O 1
ATOM 3469 N N . THR A 1 447 ? 5.398 -22.424 4.214 1.00 98.56 447 THR A N 1
ATOM 3470 C CA . THR A 1 447 ? 4.763 -21.943 2.980 1.00 98.56 447 THR A CA 1
ATOM 3471 C C . THR A 1 447 ? 3.328 -22.444 2.923 1.00 98.56 447 THR A C 1
ATOM 3473 O O . THR A 1 447 ? 3.105 -23.652 2.864 1.00 98.56 447 THR A O 1
ATOM 3476 N N . ILE A 1 448 ? 2.366 -21.527 2.905 1.00 98.56 448 ILE A N 1
ATOM 3477 C CA . ILE A 1 448 ? 0.944 -21.825 2.753 1.00 98.56 448 ILE A CA 1
ATOM 3478 C C . ILE A 1 448 ? 0.527 -21.516 1.308 1.00 98.56 448 ILE A C 1
ATOM 3480 O O . ILE A 1 448 ? 0.613 -20.361 0.875 1.00 98.56 448 ILE A O 1
ATOM 3484 N N . PRO A 1 449 ? 0.093 -22.523 0.531 1.00 98.00 449 PRO A N 1
ATOM 3485 C CA . PRO A 1 449 ? -0.507 -22.286 -0.774 1.00 98.00 449 PRO A CA 1
ATOM 3486 C C . PRO A 1 449 ? -1.871 -21.601 -0.599 1.00 98.00 449 PRO A C 1
ATOM 3488 O O . PRO A 1 449 ? -2.683 -22.068 0.193 1.00 98.00 449 PRO A O 1
ATOM 3491 N N . ALA A 1 450 ? -2.120 -20.507 -1.322 1.00 97.56 450 ALA A N 1
ATOM 3492 C CA . ALA A 1 450 ? -3.369 -19.746 -1.247 1.00 97.56 450 ALA A CA 1
ATOM 3493 C C . ALA A 1 450 ? -3.981 -19.568 -2.650 1.00 97.56 450 ALA A C 1
ATOM 3495 O O . ALA A 1 450 ? -4.478 -20.525 -3.238 1.00 97.56 450 ALA A O 1
ATOM 3496 N N . ALA A 1 451 ? -3.936 -18.360 -3.212 1.00 95.38 451 ALA A N 1
ATOM 3497 C CA . ALA A 1 451 ? -4.424 -18.056 -4.555 1.00 95.38 451 ALA A CA 1
ATOM 3498 C C . ALA A 1 451 ? -3.488 -17.060 -5.243 1.00 95.38 451 ALA A C 1
ATOM 3500 O O . ALA A 1 451 ? -2.871 -16.228 -4.585 1.00 95.38 451 ALA A O 1
ATOM 3501 N N . ARG A 1 452 ? -3.363 -17.122 -6.571 1.00 92.06 452 ARG A N 1
ATOM 3502 C CA . ARG A 1 452 ? -2.478 -16.209 -7.310 1.00 92.06 452 ARG A CA 1
ATOM 3503 C C . ARG A 1 452 ? -2.923 -14.760 -7.204 1.00 92.06 452 ARG A C 1
ATOM 3505 O O . ARG A 1 452 ? -4.102 -14.453 -7.059 1.00 92.06 452 ARG A O 1
ATOM 3512 N N . TYR A 1 453 ? -1.951 -13.875 -7.374 1.00 91.25 453 TYR A N 1
ATOM 3513 C CA . TYR A 1 453 ? -2.101 -12.426 -7.338 1.00 91.25 453 TYR A CA 1
ATOM 3514 C C . TYR A 1 453 ? -2.464 -11.872 -5.959 1.00 91.25 453 TYR A C 1
ATOM 3516 O O . TYR A 1 453 ? -3.146 -10.851 -5.871 1.00 91.25 453 TYR A O 1
ATOM 3524 N N . LEU A 1 454 ? -1.935 -12.495 -4.897 1.00 95.00 454 LEU A N 1
ATOM 3525 C CA . LEU A 1 454 ? -1.953 -11.925 -3.546 1.00 95.00 454 LEU A CA 1
ATOM 3526 C C . LEU A 1 454 ? -1.466 -10.475 -3.569 1.00 95.00 454 LEU A C 1
ATOM 3528 O O . LEU A 1 454 ? -0.573 -10.094 -4.341 1.00 95.00 454 LEU A O 1
ATOM 3532 N N . HIS A 1 455 ? -2.084 -9.643 -2.750 1.00 92.94 455 HIS A N 1
ATOM 3533 C CA . HIS A 1 455 ? -1.788 -8.227 -2.683 1.00 92.94 455 HIS A CA 1
ATOM 3534 C C . HIS A 1 455 ? -1.746 -7.780 -1.221 1.00 92.94 455 HIS A C 1
ATOM 3536 O O . HIS A 1 455 ? -0.807 -8.128 -0.503 1.00 92.94 455 HIS A O 1
ATOM 3542 N N . ASP A 1 456 ? -2.743 -7.017 -0.808 1.00 92.75 456 ASP A N 1
ATOM 3543 C CA . ASP A 1 456 ? -2.920 -6.392 0.487 1.00 92.75 456 ASP A CA 1
ATOM 3544 C C . ASP A 1 456 ? -3.905 -7.171 1.364 1.00 92.75 456 ASP A C 1
ATOM 3546 O O . ASP A 1 456 ? -4.539 -8.140 0.937 1.00 92.75 456 ASP A O 1
ATOM 3550 N N . GLY A 1 457 ? -3.960 -6.809 2.638 1.00 97.38 457 GLY A N 1
ATOM 3551 C CA . GLY A 1 457 ? -4.718 -7.518 3.652 1.00 97.38 457 GLY A CA 1
ATOM 3552 C C . GLY A 1 457 ? -4.437 -6.978 5.044 1.00 97.38 457 GLY A C 1
ATOM 3553 O O . GLY A 1 457 ? -3.510 -6.189 5.249 1.00 97.38 457 GLY A O 1
ATOM 3554 N N . GLY A 1 458 ? -5.232 -7.430 5.998 1.00 98.50 458 GLY A N 1
ATOM 3555 C CA . GLY A 1 458 ? -5.078 -7.108 7.406 1.00 98.50 458 GLY A CA 1
ATOM 3556 C C . GLY A 1 458 ? -5.651 -8.212 8.276 1.00 98.50 458 GLY A C 1
ATOM 3557 O O . GLY A 1 458 ? -6.284 -9.150 7.803 1.00 98.50 458 GLY A O 1
ATOM 3558 N N . TRP A 1 459 ? -5.377 -8.108 9.558 1.00 98.88 459 TRP A N 1
ATOM 3559 C CA . TRP A 1 459 ? -5.960 -8.922 10.599 1.00 98.88 459 TRP A CA 1
ATOM 3560 C C . TRP A 1 459 ? -7.460 -8.679 10.770 1.00 98.88 459 TRP A C 1
ATOM 3562 O O . TRP A 1 459 ? -7.966 -7.565 10.602 1.00 98.88 459 TRP A O 1
ATOM 3572 N N . ASP A 1 460 ? -8.154 -9.726 11.197 1.00 98.75 460 ASP A N 1
ATOM 3573 C CA . ASP A 1 460 ? -9.430 -9.578 11.878 1.00 98.75 460 ASP A CA 1
ATOM 3574 C C . ASP A 1 460 ? -9.258 -8.835 13.226 1.00 98.75 460 ASP A C 1
ATOM 3576 O O . ASP A 1 460 ? -8.144 -8.656 13.730 1.00 98.75 460 ASP A O 1
ATOM 3580 N N . LYS A 1 461 ? -10.371 -8.449 13.861 1.00 97.81 461 LYS A N 1
ATOM 3581 C CA . LYS A 1 461 ? -10.370 -7.711 15.139 1.00 97.81 461 LYS A CA 1
ATOM 3582 C C . LYS A 1 461 ? -9.634 -8.410 16.292 1.00 97.81 461 LYS A C 1
ATOM 3584 O O . LYS A 1 461 ? -9.339 -7.751 17.284 1.00 97.81 461 LYS A O 1
ATOM 3589 N N . THR A 1 462 ? -9.438 -9.729 16.226 1.00 98.31 462 THR A N 1
ATOM 3590 C CA . THR A 1 462 ? -8.751 -10.514 17.264 1.00 98.31 462 THR A CA 1
ATOM 3591 C C . THR A 1 462 ? -7.248 -10.626 17.035 1.00 98.31 462 THR A C 1
ATOM 3593 O O . THR A 1 462 ? -6.558 -11.183 17.884 1.00 98.31 462 THR A O 1
ATOM 3596 N N . HIS A 1 463 ? -6.745 -10.097 15.913 1.00 98.62 463 HIS A N 1
ATOM 3597 C CA . HIS A 1 463 ? -5.346 -10.205 15.490 1.00 98.62 463 HIS A CA 1
ATOM 3598 C C . HIS A 1 463 ? -4.855 -11.642 15.264 1.00 98.62 463 HIS A C 1
ATOM 3600 O O . HIS A 1 463 ? -3.650 -11.887 15.246 1.00 98.62 463 HIS A O 1
ATOM 3606 N N . ARG A 1 464 ? -5.773 -12.592 15.035 1.00 98.56 464 ARG A N 1
ATOM 3607 C CA . ARG A 1 464 ? -5.442 -14.005 14.795 1.00 98.56 464 ARG A CA 1
ATOM 3608 C C . ARG A 1 464 ? -5.494 -14.372 13.320 1.00 98.56 464 ARG A C 1
ATOM 3610 O O . ARG A 1 464 ? -4.618 -15.096 12.843 1.00 98.56 464 ARG A O 1
ATOM 3617 N N . TYR A 1 465 ? -6.506 -13.909 12.596 1.00 98.88 465 TYR A N 1
ATOM 3618 C CA . TYR A 1 465 ? -6.751 -14.314 11.218 1.00 98.88 465 TYR A CA 1
ATOM 3619 C C . TYR A 1 465 ? -6.312 -13.226 10.251 1.00 98.88 465 TYR A C 1
ATOM 3621 O O . TYR A 1 465 ? -6.850 -12.121 10.252 1.00 98.88 465 TYR A O 1
ATOM 3629 N N . PHE A 1 466 ? -5.338 -13.534 9.402 1.00 98.81 466 PHE A N 1
ATOM 3630 C CA . PHE A 1 466 ? -4.901 -12.628 8.352 1.00 98.81 466 PHE A CA 1
ATOM 3631 C C . PHE A 1 466 ? -5.796 -12.793 7.123 1.00 98.81 466 PHE A C 1
ATOM 3633 O O . PHE A 1 466 ? -5.822 -13.851 6.491 1.00 98.81 466 PHE A O 1
ATOM 3640 N N . MET A 1 467 ? -6.527 -11.732 6.792 1.00 98.62 467 MET A N 1
ATOM 3641 C CA . MET A 1 467 ? -7.451 -11.643 5.668 1.00 98.62 467 MET A CA 1
ATOM 3642 C C . MET A 1 467 ? -6.788 -10.886 4.522 1.00 98.62 467 MET A C 1
ATOM 3644 O O . MET A 1 467 ? -6.501 -9.695 4.641 1.00 98.62 467 MET A O 1
ATOM 3648 N N . THR A 1 468 ? -6.533 -11.555 3.397 1.00 98.31 468 THR A N 1
ATOM 3649 C CA . THR A 1 468 ? -5.782 -10.949 2.290 1.00 98.31 468 THR A CA 1
ATOM 3650 C C . THR A 1 468 ? -6.387 -11.180 0.915 1.00 98.31 468 THR A C 1
ATOM 3652 O O . THR A 1 468 ? -6.825 -12.275 0.575 1.00 98.31 468 THR A O 1
ATOM 3655 N N . ALA A 1 469 ? -6.385 -10.129 0.097 1.00 96.38 469 ALA A N 1
ATOM 3656 C CA . ALA A 1 469 ? -6.912 -10.146 -1.253 1.00 96.38 469 ALA A CA 1
ATOM 3657 C C . ALA A 1 469 ? -5.937 -10.794 -2.248 1.00 96.38 469 ALA A C 1
ATOM 3659 O O . ALA A 1 469 ? -4.824 -10.318 -2.481 1.00 96.38 469 ALA A O 1
ATOM 3660 N N . ALA A 1 470 ? -6.409 -11.834 -2.928 1.00 93.12 470 ALA A N 1
ATOM 3661 C CA . ALA A 1 470 ? -5.888 -12.311 -4.201 1.00 93.12 470 ALA A CA 1
ATOM 3662 C C . ALA A 1 470 ? -6.647 -11.591 -5.326 1.00 93.12 470 ALA A C 1
ATOM 3664 O O . ALA A 1 470 ? -7.584 -12.127 -5.920 1.00 93.12 470 ALA A O 1
ATOM 3665 N N . ASN A 1 471 ? -6.286 -10.329 -5.569 1.00 79.06 471 ASN A N 1
ATOM 3666 C CA . ASN A 1 471 ? -7.172 -9.369 -6.229 1.00 79.06 471 ASN A CA 1
ATOM 3667 C C . ASN A 1 471 ? -7.588 -9.769 -7.656 1.00 79.06 471 ASN A C 1
ATOM 3669 O O . ASN A 1 471 ? -8.775 -9.840 -7.945 1.00 79.06 471 ASN A O 1
ATOM 3673 N N . LYS A 1 472 ? -6.649 -10.137 -8.533 1.00 83.88 472 LYS A N 1
ATOM 3674 C CA . LYS A 1 472 ? -6.961 -10.611 -9.898 1.00 83.88 472 LYS A CA 1
ATOM 3675 C C . LYS A 1 472 ? -7.602 -12.001 -9.941 1.00 83.88 472 LYS A C 1
ATOM 3677 O O . LYS A 1 472 ? -8.011 -12.437 -11.012 1.00 83.88 472 LYS A O 1
ATOM 3682 N N . SER A 1 473 ? -7.677 -12.679 -8.800 1.00 87.25 473 SER A N 1
ATOM 3683 C CA . SER A 1 473 ? -8.378 -13.951 -8.639 1.00 87.25 473 SER A CA 1
ATOM 3684 C C . SER A 1 473 ? -9.748 -13.783 -7.976 1.00 87.25 473 SER A C 1
ATOM 3686 O O . SER A 1 473 ? -10.425 -14.787 -7.790 1.00 87.25 473 SER A O 1
ATOM 3688 N N . ASN A 1 474 ? -10.155 -12.554 -7.621 1.00 89.62 474 ASN A N 1
ATOM 3689 C CA . ASN A 1 474 ? -11.428 -12.248 -6.958 1.00 89.62 474 ASN A CA 1
ATOM 3690 C C . ASN A 1 474 ? -11.663 -13.077 -5.680 1.00 89.62 474 ASN A C 1
ATOM 3692 O O . ASN A 1 474 ? -12.757 -13.584 -5.445 1.00 89.62 474 ASN A O 1
ATOM 3696 N N . LYS A 1 475 ? -10.615 -13.253 -4.864 1.00 95.12 475 LYS A N 1
ATOM 3697 C CA . LYS A 1 475 ? -10.662 -14.061 -3.635 1.00 95.12 475 LYS A CA 1
ATOM 3698 C C . LYS A 1 475 ? -10.043 -13.342 -2.444 1.00 95.12 475 LYS A C 1
ATOM 3700 O O . LYS A 1 475 ? -9.083 -12.592 -2.615 1.00 95.12 475 LYS A O 1
ATOM 3705 N N . ILE A 1 476 ? -10.535 -13.645 -1.247 1.00 98.25 476 ILE A N 1
ATOM 3706 C CA . ILE A 1 476 ? -9.906 -13.334 0.037 1.00 98.25 476 ILE A CA 1
ATOM 3707 C C . ILE A 1 476 ? -9.407 -14.638 0.663 1.00 98.25 476 ILE A C 1
ATOM 3709 O O . ILE A 1 476 ? -10.196 -15.535 0.953 1.00 98.25 476 ILE A O 1
ATOM 3713 N N . ALA A 1 477 ? -8.098 -14.752 0.865 1.00 98.44 477 ALA A N 1
ATOM 3714 C CA . ALA A 1 477 ? -7.508 -15.834 1.639 1.00 98.44 477 ALA A CA 1
ATOM 3715 C C . ALA A 1 477 ? -7.543 -15.498 3.131 1.00 98.44 477 ALA A C 1
ATOM 3717 O O . ALA A 1 477 ? -7.231 -14.371 3.518 1.00 98.44 477 ALA A O 1
ATOM 3718 N N . VAL A 1 478 ? -7.910 -16.485 3.945 1.00 98.75 478 VAL A N 1
ATOM 3719 C CA . VAL A 1 478 ? -7.971 -16.386 5.405 1.00 98.75 478 VAL A CA 1
ATOM 3720 C C . VAL A 1 478 ? -6.925 -17.307 6.002 1.00 98.75 478 VAL A C 1
ATOM 3722 O O . VAL A 1 478 ? -7.026 -18.525 5.860 1.00 98.75 478 VAL A O 1
ATOM 3725 N N . ILE A 1 479 ? -5.927 -16.734 6.665 1.00 98.75 479 ILE A N 1
ATOM 3726 C CA . ILE A 1 479 ? -4.860 -17.488 7.321 1.00 98.75 479 ILE A CA 1
ATOM 3727 C C . ILE A 1 479 ? -5.038 -17.416 8.828 1.00 98.75 479 ILE A C 1
ATOM 3729 O O . ILE A 1 479 ? -4.971 -16.329 9.394 1.00 98.75 479 ILE A O 1
ATOM 3733 N N . ASP A 1 480 ? -5.204 -18.558 9.485 1.00 98.75 480 ASP A N 1
ATOM 3734 C CA . ASP A 1 480 ? -5.068 -18.646 10.935 1.00 98.75 480 ASP A CA 1
ATOM 3735 C C . ASP A 1 480 ? -3.583 -18.577 11.285 1.00 98.75 480 ASP A C 1
ATOM 3737 O O . ASP A 1 480 ? -2.824 -19.515 11.019 1.00 98.75 480 ASP A O 1
ATOM 3741 N N . SER A 1 481 ? -3.146 -17.453 11.852 1.00 98.56 481 SER A N 1
ATOM 3742 C CA . SER A 1 481 ? -1.747 -17.296 12.248 1.00 98.56 481 SER A CA 1
ATOM 3743 C C . SER A 1 481 ? -1.385 -18.185 13.431 1.00 98.56 481 SER A C 1
ATOM 3745 O O . SER A 1 481 ? -0.261 -18.670 13.485 1.00 98.56 481 SER A O 1
ATOM 3747 N N . LYS A 1 482 ? -2.331 -18.498 14.322 1.00 98.44 482 LYS A N 1
ATOM 3748 C CA . LYS A 1 482 ? -2.092 -19.344 15.493 1.00 98.44 482 LYS A CA 1
ATOM 3749 C C . LYS A 1 482 ? -1.864 -20.797 15.104 1.00 98.44 482 LYS A C 1
ATOM 3751 O O . LYS A 1 482 ? -0.858 -21.386 15.498 1.00 98.44 482 LYS A O 1
ATOM 3756 N N . ASP A 1 483 ? -2.757 -21.353 14.293 1.00 98.38 483 ASP A N 1
ATOM 3757 C CA . ASP A 1 483 ? -2.650 -22.741 13.821 1.00 98.38 483 ASP A CA 1
ATOM 3758 C C . ASP A 1 483 ? -1.768 -22.853 12.556 1.00 98.38 483 ASP A C 1
ATOM 3760 O O . ASP A 1 483 ? -1.436 -23.945 12.075 1.00 98.38 483 ASP A O 1
ATOM 3764 N N . ARG A 1 484 ? -1.294 -21.702 12.055 1.00 98.44 484 ARG A N 1
ATOM 3765 C CA . ARG A 1 484 ? -0.382 -21.537 10.914 1.00 98.44 484 ARG A CA 1
ATOM 3766 C C . ARG A 1 484 ? -0.979 -22.170 9.648 1.00 98.44 484 ARG A C 1
ATOM 3768 O O . ARG A 1 484 ? -0.318 -22.964 8.979 1.00 98.44 484 ARG A O 1
ATOM 3775 N N . SER A 1 485 ? -2.245 -21.889 9.352 1.00 98.44 485 SER A N 1
ATOM 3776 C CA . SER A 1 485 ? -3.129 -22.695 8.491 1.00 98.44 485 SER A CA 1
ATOM 3777 C C . SER A 1 485 ? -3.955 -21.827 7.525 1.00 98.44 485 SER A C 1
ATOM 3779 O O . SER A 1 485 ? -4.237 -20.674 7.833 1.00 98.44 485 SER A O 1
ATOM 3781 N N . LEU A 1 486 ? -4.319 -22.349 6.343 1.00 98.44 486 LEU A N 1
ATOM 3782 C CA . LEU A 1 486 ? -5.315 -21.715 5.461 1.00 98.44 486 LEU A CA 1
ATOM 3783 C C . LEU A 1 486 ? -6.706 -22.183 5.891 1.00 98.44 486 LEU A C 1
ATOM 3785 O O . LEU A 1 486 ? -7.035 -23.353 5.709 1.00 98.44 486 LEU A O 1
ATOM 3789 N N . GLU A 1 487 ? -7.527 -21.262 6.381 1.00 98.25 487 GLU A N 1
ATOM 3790 C CA . GLU A 1 487 ? -8.886 -21.562 6.842 1.00 98.25 487 GLU A CA 1
ATOM 3791 C C . GLU A 1 487 ? -9.903 -21.505 5.706 1.00 98.25 487 GLU A C 1
ATOM 3793 O O . GLU A 1 487 ? -10.801 -22.343 5.617 1.00 98.25 487 GLU A O 1
ATOM 3798 N N . ALA A 1 488 ? -9.771 -20.519 4.816 1.00 98.19 488 ALA A N 1
ATOM 3799 C CA . ALA A 1 488 ? -10.716 -20.329 3.725 1.00 98.19 488 ALA A CA 1
ATOM 3800 C C . ALA A 1 488 ? -10.137 -19.540 2.546 1.00 98.19 488 ALA A C 1
ATOM 3802 O O . ALA A 1 488 ? -9.236 -18.711 2.688 1.00 98.19 488 ALA A O 1
ATOM 3803 N N . LEU A 1 489 ? -10.732 -19.771 1.375 1.00 97.81 489 LEU A N 1
ATOM 3804 C CA . LEU A 1 489 ? -10.645 -18.907 0.199 1.00 97.81 489 LEU A CA 1
ATOM 3805 C C . LEU A 1 489 ? -12.057 -18.414 -0.117 1.00 97.81 489 LEU A C 1
ATOM 3807 O O . LEU A 1 489 ? -12.845 -19.127 -0.736 1.00 97.81 489 LEU A O 1
ATOM 3811 N N . VAL A 1 490 ? -12.374 -17.211 0.343 1.00 97.44 490 VAL A N 1
ATOM 3812 C CA . VAL A 1 490 ? -13.696 -16.593 0.206 1.00 97.44 490 VAL A CA 1
ATOM 3813 C C . VAL A 1 490 ? -13.776 -15.878 -1.138 1.00 97.44 490 VAL A C 1
ATOM 3815 O O . VAL A 1 490 ? -12.855 -15.144 -1.492 1.00 97.44 490 VAL A O 1
ATOM 3818 N N . ASP A 1 491 ? -14.851 -16.070 -1.896 1.00 91.69 491 ASP A N 1
ATOM 3819 C CA . ASP A 1 491 ? -15.076 -15.295 -3.119 1.00 91.69 491 ASP A CA 1
ATOM 3820 C C . ASP A 1 491 ? -15.408 -13.834 -2.780 1.00 91.69 491 ASP A C 1
ATOM 3822 O O . ASP A 1 491 ? -16.125 -13.550 -1.819 1.00 91.69 491 ASP A O 1
ATOM 3826 N N . ALA A 1 492 ? -14.876 -12.906 -3.571 1.00 86.38 492 ALA A N 1
ATOM 3827 C CA . ALA A 1 492 ? -15.083 -11.471 -3.417 1.00 86.38 492 ALA A CA 1
ATOM 3828 C C . ALA A 1 492 ? -15.380 -10.811 -4.763 1.00 86.38 492 ALA A C 1
ATOM 3830 O O . ALA A 1 492 ? -15.033 -11.334 -5.823 1.00 86.38 492 ALA A O 1
ATOM 3831 N N . THR A 1 493 ? -16.005 -9.638 -4.728 1.00 80.69 493 THR A N 1
ATOM 3832 C CA . THR A 1 493 ? -16.382 -8.928 -5.951 1.00 80.69 493 THR A CA 1
ATOM 3833 C C . THR A 1 493 ? -15.166 -8.346 -6.678 1.00 80.69 493 THR A C 1
ATOM 3835 O O . THR A 1 493 ? -14.235 -7.844 -6.053 1.00 80.69 493 THR A O 1
ATOM 3838 N N . GLU A 1 494 ? -15.206 -8.426 -8.013 1.00 83.44 494 GLU A N 1
ATOM 3839 C CA . GLU A 1 494 ? -14.246 -7.947 -9.018 1.00 83.44 494 GLU A CA 1
ATOM 3840 C C . GLU A 1 494 ? -13.123 -7.021 -8.501 1.00 83.44 494 GLU A C 1
ATOM 3842 O O . GLU A 1 494 ? -13.287 -5.808 -8.355 1.00 83.44 494 GLU A O 1
ATOM 3847 N N . ILE A 1 495 ? -11.938 -7.609 -8.304 1.00 86.19 495 ILE A N 1
ATOM 3848 C CA . ILE A 1 495 ? -10.698 -6.963 -7.859 1.00 86.19 495 ILE A CA 1
ATOM 3849 C C . ILE A 1 495 ? -10.851 -6.337 -6.459 1.00 86.19 495 ILE A C 1
ATOM 3851 O O . ILE A 1 495 ? -10.826 -5.110 -6.334 1.00 86.19 495 ILE A O 1
ATOM 3855 N N . PRO A 1 496 ? -10.974 -7.148 -5.388 1.00 91.81 496 PRO A N 1
ATOM 3856 C CA . PRO A 1 496 ? -10.998 -6.626 -4.024 1.00 91.81 496 PRO A CA 1
ATOM 3857 C C . PRO A 1 496 ? -9.704 -5.865 -3.710 1.00 91.81 496 PRO A C 1
ATOM 3859 O O . PRO A 1 496 ? -8.604 -6.324 -4.036 1.00 91.81 496 PRO A O 1
ATOM 3862 N N . HIS A 1 497 ? -9.846 -4.702 -3.076 1.00 92.81 497 HIS A N 1
ATOM 3863 C CA . HIS A 1 497 ? -8.742 -3.837 -2.665 1.00 92.81 497 HIS A CA 1
ATOM 3864 C C . HIS A 1 497 ? -9.029 -3.257 -1.266 1.00 92.81 497 HIS A C 1
ATOM 3866 O O . HIS A 1 497 ? -9.602 -2.172 -1.141 1.00 92.81 497 HIS A O 1
ATOM 3872 N N . PRO A 1 498 ? -8.696 -3.995 -0.193 1.00 93.38 498 PRO A N 1
ATOM 3873 C CA . PRO A 1 498 ? -8.996 -3.589 1.180 1.00 93.38 498 PRO A CA 1
ATOM 3874 C C . PRO A 1 498 ? -8.066 -2.515 1.762 1.00 93.38 498 PRO A C 1
ATOM 3876 O O . PRO A 1 498 ? -8.416 -1.878 2.757 1.00 93.38 498 PRO A O 1
ATOM 3879 N N . GLY A 1 499 ? -6.838 -2.373 1.261 1.00 94.44 499 GLY A N 1
ATOM 3880 C CA . GLY A 1 499 ? -5.742 -1.907 2.103 1.00 94.44 499 GLY A CA 1
ATOM 3881 C C . GLY A 1 499 ? -5.509 -2.912 3.239 1.00 94.44 499 GLY A C 1
ATOM 3882 O O . GLY A 1 499 ? -5.145 -4.058 2.995 1.00 94.44 499 GLY A O 1
ATOM 3883 N N . ARG A 1 500 ? -5.759 -2.498 4.488 1.00 98.25 500 ARG A N 1
ATOM 3884 C CA . ARG A 1 500 ? -5.837 -3.417 5.647 1.00 98.25 500 ARG A CA 1
ATOM 3885 C C . ARG A 1 500 ? -7.259 -3.949 5.895 1.00 98.25 500 ARG A C 1
ATOM 3887 O O . ARG A 1 500 ? -7.438 -4.886 6.663 1.00 98.25 500 ARG A O 1
ATOM 3894 N N . GLY A 1 501 ? -8.253 -3.380 5.214 1.00 98.31 501 GLY A N 1
ATOM 3895 C CA . GLY A 1 501 ? -9.673 -3.581 5.480 1.00 98.31 501 GLY A CA 1
ATOM 3896 C C . GLY A 1 501 ? -10.160 -2.738 6.654 1.00 98.31 501 GLY A C 1
ATOM 3897 O O . GLY A 1 501 ? -9.437 -1.869 7.145 1.00 98.31 501 GLY A O 1
ATOM 3898 N N . ALA A 1 502 ? -11.395 -2.996 7.074 1.00 98.75 502 ALA A N 1
ATOM 3899 C CA . ALA A 1 502 ? -11.996 -2.390 8.257 1.00 98.75 502 ALA A CA 1
ATOM 3900 C C . ALA A 1 502 ? -12.683 -3.465 9.097 1.00 98.75 502 ALA A C 1
ATOM 3902 O O . ALA A 1 502 ? -13.484 -4.238 8.568 1.00 98.75 502 ALA A O 1
ATOM 3903 N N . ASN A 1 503 ? -12.385 -3.506 10.393 1.00 98.81 503 ASN A N 1
ATOM 3904 C CA . ASN A 1 503 ? -13.048 -4.410 11.322 1.00 98.81 503 ASN A CA 1
ATOM 3905 C C . ASN A 1 503 ? -14.221 -3.700 11.995 1.00 98.81 503 ASN A C 1
ATOM 3907 O O . ASN A 1 503 ? -14.043 -2.676 12.653 1.00 98.81 503 ASN A O 1
ATOM 3911 N N . ILE A 1 504 ? -15.423 -4.261 11.878 1.00 98.06 504 ILE A N 1
ATOM 3912 C CA . ILE A 1 504 ? -16.623 -3.721 12.529 1.00 98.06 504 ILE A CA 1
ATOM 3913 C C . ILE A 1 504 ? -17.424 -4.845 13.190 1.00 98.06 504 ILE A C 1
ATOM 3915 O O . ILE A 1 504 ? -17.192 -6.031 12.957 1.00 98.06 504 ILE A O 1
ATOM 3919 N N . THR A 1 505 ? -18.371 -4.471 14.045 1.00 97.69 505 THR A N 1
ATOM 3920 C CA . THR A 1 505 ? -19.380 -5.408 14.553 1.00 97.69 505 THR A CA 1
ATOM 3921 C C . THR A 1 505 ? -20.681 -5.121 13.816 1.00 97.69 505 THR A C 1
ATOM 3923 O O . THR A 1 505 ? -21.306 -4.094 14.064 1.00 97.69 505 THR A O 1
ATOM 3926 N N . ASP A 1 506 ? -21.043 -5.993 12.877 1.00 97.50 506 ASP A N 1
ATOM 3927 C CA . ASP A 1 506 ? -22.326 -5.939 12.179 1.00 97.50 506 ASP A CA 1
ATOM 3928 C C . ASP A 1 506 ? -23.455 -6.265 13.182 1.00 97.50 506 ASP A C 1
ATOM 3930 O O . ASP A 1 506 ? -23.322 -7.237 13.937 1.00 97.50 506 ASP A O 1
ATOM 3934 N N . PRO A 1 507 ? -24.549 -5.477 13.232 1.00 94.88 507 PRO A N 1
ATOM 3935 C CA . PRO A 1 507 ? -25.642 -5.696 14.185 1.00 94.88 507 PRO A CA 1
ATOM 3936 C C . PRO A 1 507 ? -26.335 -7.059 14.064 1.00 94.88 507 PRO A C 1
ATOM 3938 O O . PRO A 1 507 ? -26.925 -7.529 15.035 1.00 94.88 507 PRO A O 1
ATOM 3941 N N . GLU A 1 508 ? -26.291 -7.673 12.882 1.00 95.88 508 GLU A N 1
ATOM 3942 C CA . GLU A 1 508 ? -26.944 -8.945 12.576 1.00 95.88 508 GLU A CA 1
ATOM 3943 C C . GLU A 1 508 ? -25.944 -10.106 12.591 1.00 95.88 508 GLU A C 1
ATOM 3945 O O . GLU A 1 508 ? -26.220 -11.153 13.172 1.00 95.88 508 GLU A O 1
ATOM 3950 N N . PHE A 1 509 ? -24.766 -9.910 11.991 1.00 97.62 509 PHE A N 1
ATOM 3951 C CA . PHE A 1 509 ? -23.809 -10.994 11.734 1.00 97.62 509 PHE A CA 1
ATOM 3952 C C . PHE A 1 509 ? -22.610 -11.040 12.690 1.00 97.62 509 PHE A C 1
ATOM 3954 O O . PHE A 1 509 ? -21.757 -11.921 12.561 1.00 97.62 509 PHE A O 1
ATOM 3961 N N . GLY A 1 510 ? -22.526 -10.113 13.648 1.00 97.38 510 GLY A N 1
ATOM 3962 C CA . GLY A 1 510 ? -21.426 -10.055 14.606 1.00 97.38 510 GLY A CA 1
ATOM 3963 C C . GLY A 1 510 ? -20.126 -9.513 13.992 1.00 97.38 510 GLY A C 1
ATOM 3964 O O . GLY A 1 510 ? -20.164 -8.639 13.125 1.00 97.38 510 GLY A O 1
ATOM 3965 N N . PRO A 1 511 ? -18.944 -9.950 14.467 1.00 98.50 511 PRO A N 1
ATOM 3966 C CA . PRO A 1 511 ? -17.662 -9.498 13.933 1.00 98.50 511 PRO A CA 1
ATOM 3967 C C . PRO A 1 511 ? -17.489 -9.786 12.441 1.00 98.50 511 PRO A C 1
ATOM 3969 O O . PRO A 1 511 ? -17.570 -10.935 11.999 1.00 98.50 511 PRO A O 1
ATOM 3972 N N . VAL A 1 512 ? -17.184 -8.735 11.683 1.00 98.75 512 VAL A N 1
ATOM 3973 C CA . VAL A 1 512 ? -16.898 -8.823 10.252 1.00 98.75 512 VAL A CA 1
ATOM 3974 C C . VAL A 1 512 ? -15.665 -8.003 9.889 1.00 98.75 512 VAL A C 1
ATOM 3976 O O . VAL A 1 512 ? -15.364 -6.976 10.504 1.00 98.75 512 VAL A O 1
ATOM 3979 N N . TRP A 1 513 ? -14.980 -8.447 8.843 1.00 98.81 513 TRP A N 1
ATOM 3980 C CA . TRP A 1 513 ? -13.934 -7.701 8.160 1.00 98.81 513 TRP A CA 1
ATOM 3981 C C . TRP A 1 513 ? -14.447 -7.265 6.788 1.00 98.81 513 TRP A C 1
ATOM 3983 O O . TRP A 1 513 ? -15.083 -8.040 6.068 1.00 98.81 513 TRP A O 1
ATOM 3993 N N . VAL A 1 514 ? -14.202 -6.006 6.441 1.00 98.50 514 VAL A N 1
ATOM 3994 C CA . VAL A 1 514 ? -14.799 -5.351 5.276 1.00 98.50 514 VAL A CA 1
ATOM 3995 C C . VAL A 1 514 ? -13.737 -5.030 4.230 1.00 98.50 514 VAL A C 1
ATOM 3997 O O . VAL A 1 514 ? -12.640 -4.572 4.553 1.00 98.50 514 VAL A O 1
ATOM 4000 N N . THR A 1 515 ? -14.092 -5.211 2.957 1.00 98.00 515 THR A N 1
ATOM 4001 C CA . THR A 1 515 ? -13.289 -4.804 1.799 1.00 98.00 515 THR A CA 1
ATOM 4002 C C . THR A 1 515 ? -14.152 -4.137 0.734 1.00 98.00 515 THR A C 1
ATOM 4004 O O . THR A 1 515 ? -15.287 -4.543 0.493 1.00 98.00 515 THR A O 1
ATOM 4007 N N . SER A 1 516 ? -13.608 -3.114 0.078 1.00 94.56 516 SER A N 1
ATOM 4008 C CA . SER A 1 516 ? -14.167 -2.554 -1.154 1.00 94.56 516 SER A CA 1
ATOM 4009 C C . SER A 1 516 ? -13.557 -3.206 -2.392 1.00 94.56 516 SER A C 1
ATOM 4011 O O . SER A 1 516 ? -12.446 -3.735 -2.341 1.00 94.56 516 SER A O 1
ATOM 4013 N N . ALA A 1 517 ? -14.233 -3.083 -3.528 1.00 86.38 517 ALA A N 1
ATOM 4014 C CA . ALA A 1 517 ? -13.716 -3.507 -4.821 1.00 86.38 517 ALA A CA 1
ATOM 4015 C C . ALA A 1 517 ? -13.174 -2.334 -5.655 1.00 86.38 517 ALA A C 1
ATOM 4017 O O . ALA A 1 517 ? -13.716 -1.228 -5.663 1.00 86.38 517 ALA A O 1
ATOM 4018 N N . LEU A 1 518 ? -12.111 -2.595 -6.416 1.00 82.38 518 LEU A N 1
ATOM 4019 C CA . LEU A 1 518 ? -11.611 -1.665 -7.423 1.00 82.38 518 LEU A CA 1
ATOM 4020 C C . LEU A 1 518 ? -12.467 -1.729 -8.697 1.00 82.38 518 LEU A C 1
ATOM 4022 O O . LEU A 1 518 ? -12.737 -0.693 -9.304 1.00 82.38 518 LEU A O 1
ATOM 4026 N N . GLY A 1 519 ? -12.879 -2.934 -9.108 1.00 78.19 519 GLY A N 1
ATOM 4027 C CA . GLY A 1 519 ? -13.600 -3.177 -10.362 1.00 78.19 519 GLY A CA 1
ATOM 4028 C C . GLY A 1 519 ? -15.111 -2.956 -10.290 1.00 78.19 519 GLY A C 1
ATOM 4029 O O . GLY A 1 519 ? -15.760 -2.878 -11.327 1.00 78.19 519 GLY A O 1
ATOM 4030 N N . SER A 1 520 ? -15.679 -2.802 -9.093 1.00 88.19 520 SER A N 1
ATOM 4031 C CA . SER A 1 520 ? -17.122 -2.642 -8.895 1.00 88.19 520 SER A CA 1
ATOM 4032 C C . SER A 1 520 ? -17.434 -1.664 -7.767 1.00 88.19 520 SER A C 1
ATOM 4034 O O . SER A 1 520 ? -16.552 -1.255 -7.020 1.00 88.19 520 SER A O 1
ATOM 4036 N N . ASP A 1 521 ? -18.702 -1.295 -7.639 1.00 92.12 521 ASP A N 1
ATOM 4037 C CA . ASP A 1 521 ? -19.219 -0.464 -6.554 1.00 92.12 521 ASP A CA 1
ATOM 4038 C C . ASP A 1 521 ? -19.549 -1.256 -5.279 1.00 92.12 521 ASP A C 1
ATOM 4040 O O . ASP A 1 521 ? -20.178 -0.719 -4.371 1.00 92.12 521 ASP A O 1
ATOM 4044 N N . GLU A 1 522 ? -19.155 -2.527 -5.201 1.00 95.00 522 GLU A N 1
ATOM 4045 C CA . GLU A 1 522 ? -19.498 -3.404 -4.087 1.00 95.00 522 GLU A CA 1
ATOM 4046 C C . GLU A 1 522 ? -18.516 -3.299 -2.921 1.00 95.00 522 GLU A C 1
ATOM 4048 O O . GLU A 1 522 ? -17.296 -3.187 -3.083 1.00 95.00 522 GLU A O 1
ATOM 4053 N N . ILE A 1 523 ? -19.081 -3.381 -1.719 1.00 97.50 523 ILE A N 1
ATOM 4054 C CA . ILE A 1 523 ? -18.368 -3.454 -0.450 1.00 97.50 523 ILE A CA 1
ATOM 4055 C C . ILE A 1 523 ? -18.809 -4.753 0.225 1.00 97.50 523 ILE A C 1
ATOM 4057 O O . ILE A 1 523 ? -19.986 -4.923 0.544 1.00 97.50 523 ILE A O 1
ATOM 4061 N N . THR A 1 524 ? -17.869 -5.677 0.407 1.00 97.31 524 THR A N 1
ATOM 4062 C CA . THR A 1 524 ? -18.110 -7.035 0.912 1.00 97.31 524 THR A CA 1
ATOM 4063 C C . THR A 1 524 ? -17.732 -7.136 2.385 1.00 97.31 524 THR A C 1
ATOM 4065 O O . THR A 1 524 ? -16.641 -6.724 2.778 1.00 97.31 524 THR A O 1
ATOM 4068 N N . PHE A 1 525 ? -18.628 -7.710 3.186 1.00 98.19 525 PHE A N 1
ATOM 4069 C CA . PHE A 1 525 ? -18.476 -7.928 4.620 1.00 98.19 525 PHE A CA 1
ATOM 4070 C C . PHE A 1 525 ? -18.332 -9.431 4.839 1.00 98.19 525 PHE A C 1
ATOM 4072 O O . PHE A 1 525 ? -19.207 -10.204 4.440 1.00 98.19 525 PHE A O 1
ATOM 4079 N N . ILE A 1 526 ? -17.230 -9.851 5.453 1.00 98.69 526 ILE A N 1
ATOM 4080 C CA . ILE A 1 526 ? -16.901 -11.261 5.668 1.00 98.69 526 ILE A CA 1
ATOM 4081 C C . ILE A 1 526 ? -16.937 -11.545 7.165 1.00 98.69 526 ILE A C 1
ATOM 4083 O O . ILE A 1 526 ? -16.260 -10.853 7.920 1.00 98.69 526 ILE A O 1
ATOM 4087 N N . GLY A 1 527 ? -17.703 -12.549 7.599 1.00 98.69 527 GLY A N 1
ATOM 4088 C CA . GLY A 1 527 ? -17.745 -12.959 9.008 1.00 98.69 527 GLY A CA 1
ATOM 4089 C C . GLY A 1 527 ? -16.401 -13.509 9.487 1.00 98.69 527 GLY A C 1
ATOM 4090 O O . GLY A 1 527 ? -15.782 -14.310 8.784 1.00 98.69 527 GLY A O 1
ATOM 4091 N N . THR A 1 528 ? -15.951 -13.107 10.679 1.00 98.69 528 THR A N 1
ATOM 4092 C CA . THR A 1 528 ? -14.602 -13.436 11.190 1.00 98.69 528 THR A CA 1
ATOM 4093 C C . THR A 1 528 ? -14.570 -14.141 12.545 1.00 98.69 528 THR A C 1
ATOM 4095 O O . THR A 1 528 ? -13.490 -14.395 13.070 1.00 98.69 528 THR A O 1
ATOM 4098 N N . ASP A 1 529 ? -15.724 -14.499 13.115 1.00 98.31 529 ASP A N 1
ATOM 4099 C CA . ASP A 1 529 ? -15.799 -15.168 14.421 1.00 98.31 529 ASP A CA 1
ATOM 4100 C C . ASP A 1 529 ? -16.242 -16.642 14.302 1.00 98.31 529 ASP A C 1
ATOM 4102 O O . ASP A 1 529 ? -17.433 -16.951 14.417 1.00 98.31 529 ASP A O 1
ATOM 4106 N N . PRO A 1 530 ? -15.300 -17.590 14.127 1.00 98.00 530 PRO A N 1
ATOM 4107 C CA . PRO A 1 530 ? -15.600 -19.022 14.069 1.00 98.00 530 PRO A CA 1
ATOM 4108 C C . PRO A 1 530 ? -15.930 -19.644 15.435 1.00 98.00 530 PRO A C 1
ATOM 4110 O O . PRO A 1 530 ? -16.133 -20.856 15.520 1.00 98.00 530 PRO A O 1
ATOM 4113 N N . VAL A 1 531 ? -15.968 -18.869 16.524 1.00 96.94 531 VAL A N 1
ATOM 4114 C CA . VAL A 1 531 ? -16.313 -19.377 17.859 1.00 96.94 531 VAL A CA 1
ATOM 4115 C C . VAL A 1 531 ? -17.774 -19.088 18.172 1.00 96.94 531 VAL A C 1
ATOM 4117 O O . VAL A 1 531 ? -18.515 -20.029 18.470 1.00 96.94 531 VAL A O 1
ATOM 4120 N N . ASN A 1 532 ? -18.190 -17.823 18.079 1.00 97.44 532 ASN A N 1
ATOM 4121 C CA . ASN A 1 532 ? -19.538 -17.403 18.473 1.00 97.44 532 ASN A CA 1
ATOM 4122 C C . ASN A 1 532 ? -20.508 -17.257 17.290 1.00 97.44 532 ASN A C 1
ATOM 4124 O O . ASN A 1 532 ? -21.707 -17.383 17.509 1.00 97.44 532 ASN A O 1
ATOM 4128 N N . TYR A 1 533 ? -20.007 -17.056 16.063 1.00 97.44 533 TYR A N 1
ATOM 4129 C CA . TYR A 1 533 ? -20.804 -16.866 14.837 1.00 97.44 533 TYR A CA 1
ATOM 4130 C C . TYR A 1 533 ? -20.380 -17.866 13.744 1.00 97.44 533 TYR A C 1
ATOM 4132 O O . TYR A 1 533 ? -20.064 -17.516 12.602 1.00 97.44 533 TYR A O 1
ATOM 4140 N N . LYS A 1 534 ? -20.335 -19.152 14.110 1.00 96.81 534 LYS A N 1
ATOM 4141 C CA . LYS A 1 534 ? -19.807 -20.263 13.290 1.00 96.81 534 LYS A CA 1
ATOM 4142 C C . LYS A 1 534 ? -20.437 -20.368 11.905 1.00 96.81 534 LYS A C 1
ATOM 4144 O O . LYS A 1 534 ? -19.771 -20.712 10.934 1.00 96.81 534 LYS A O 1
ATOM 4149 N N . GLU A 1 535 ? -21.730 -20.113 11.817 1.00 97.25 535 GLU A N 1
ATOM 4150 C CA . GLU A 1 535 ? -22.521 -20.165 10.597 1.00 97.25 535 GLU A CA 1
ATOM 4151 C C . GLU A 1 535 ? -22.137 -19.072 9.589 1.00 97.25 535 GLU A C 1
ATOM 4153 O O . GLU A 1 535 ? -22.358 -19.259 8.388 1.00 97.25 535 GLU A O 1
ATOM 4158 N N . HIS A 1 536 ? -21.528 -17.984 10.066 1.00 97.88 536 HIS A N 1
ATOM 4159 C CA . HIS A 1 536 ? -21.148 -16.792 9.307 1.00 97.88 536 HIS A CA 1
ATOM 4160 C C . HIS A 1 536 ? -19.645 -16.694 9.041 1.00 97.88 536 HIS A C 1
ATOM 4162 O O . HIS A 1 536 ? -19.240 -16.036 8.081 1.00 97.88 536 HIS A O 1
ATOM 4168 N N . ALA A 1 537 ? -18.825 -17.351 9.863 1.00 98.00 537 ALA A N 1
ATOM 4169 C CA . ALA A 1 537 ? -17.379 -17.343 9.718 1.00 98.00 537 ALA A CA 1
ATOM 4170 C C . ALA A 1 537 ? -16.946 -17.736 8.297 1.00 98.00 537 ALA A C 1
ATOM 4172 O O . ALA A 1 537 ? -17.389 -18.746 7.742 1.00 98.00 537 ALA A O 1
ATOM 4173 N N . TRP A 1 538 ? -16.074 -16.907 7.722 1.00 98.19 538 TRP A N 1
ATOM 4174 C CA . TRP A 1 538 ? -15.467 -17.082 6.402 1.00 98.19 538 TRP A CA 1
ATOM 4175 C C . TRP A 1 538 ? -16.457 -17.082 5.236 1.00 98.19 538 TRP A C 1
ATOM 4177 O O . TRP A 1 538 ? -16.204 -17.688 4.194 1.00 98.19 538 TRP A O 1
ATOM 4187 N N . LYS A 1 539 ? -17.584 -16.384 5.390 1.00 97.69 539 LYS A N 1
ATOM 4188 C CA . LYS A 1 539 ? -18.576 -16.190 4.328 1.00 97.69 539 LYS A CA 1
ATOM 4189 C C . LYS A 1 539 ? -18.827 -14.707 4.085 1.00 97.69 539 LYS A C 1
ATOM 4191 O O . LYS A 1 539 ? -18.799 -13.935 5.046 1.00 97.69 539 LYS A O 1
ATOM 4196 N N . PRO A 1 540 ? -19.117 -14.303 2.836 1.00 96.81 540 PRO A N 1
ATOM 4197 C CA . PRO A 1 540 ? -19.659 -12.981 2.571 1.00 96.81 540 PRO A CA 1
ATOM 4198 C C . PRO A 1 540 ? -21.078 -12.931 3.151 1.00 96.81 540 PRO A C 1
ATOM 4200 O O . PRO A 1 540 ? -21.992 -13.569 2.630 1.00 96.81 540 PRO A O 1
ATOM 4203 N N . VAL A 1 541 ? -21.249 -12.229 4.269 1.00 97.25 541 VAL A N 1
ATOM 4204 C CA . VAL A 1 541 ? -22.535 -12.135 4.984 1.00 97.25 541 VAL A CA 1
ATOM 4205 C C . VAL A 1 541 ? -23.369 -10.948 4.523 1.00 97.25 541 VAL A C 1
ATOM 4207 O O . VAL A 1 541 ? -24.593 -10.982 4.597 1.00 97.25 541 VAL A O 1
ATOM 4210 N N . ARG A 1 542 ? -22.711 -9.909 3.999 1.00 95.56 542 ARG A N 1
ATOM 4211 C CA . ARG A 1 542 ? -23.362 -8.713 3.470 1.00 95.56 542 ARG A CA 1
ATOM 4212 C C . ARG A 1 542 ? -22.554 -8.151 2.305 1.00 95.56 542 ARG A C 1
ATOM 4214 O O . ARG A 1 542 ? -21.324 -8.122 2.347 1.00 95.56 542 ARG A O 1
ATOM 4221 N N . VAL A 1 543 ? -23.257 -7.684 1.278 1.00 95.75 543 VAL A N 1
ATOM 4222 C CA . VAL A 1 543 ? -22.682 -6.903 0.179 1.00 95.75 543 VAL A CA 1
ATOM 4223 C C . VAL A 1 543 ? -23.542 -5.662 -0.008 1.00 95.75 543 VAL A C 1
ATOM 4225 O O . VAL A 1 543 ? -24.741 -5.773 -0.258 1.00 95.75 543 VAL A O 1
ATOM 4228 N N . ILE A 1 544 ? -22.940 -4.484 0.136 1.00 96.38 544 ILE A N 1
ATOM 4229 C CA . ILE A 1 544 ? -23.612 -3.190 -0.056 1.00 96.38 544 ILE A CA 1
ATOM 4230 C C . ILE A 1 544 ? -22.967 -2.414 -1.204 1.00 96.38 544 ILE A C 1
ATOM 4232 O O . ILE A 1 544 ? -21.880 -2.760 -1.670 1.00 96.38 544 ILE A O 1
ATOM 4236 N N . LYS A 1 545 ? -23.641 -1.358 -1.664 1.00 96.50 545 LYS A N 1
ATOM 4237 C CA . LYS A 1 545 ? -23.181 -0.504 -2.765 1.00 96.50 545 LYS A CA 1
ATOM 4238 C C . LYS A 1 545 ? -22.591 0.807 -2.237 1.00 96.50 545 LYS A C 1
ATOM 4240 O O . LYS A 1 545 ? -23.230 1.487 -1.439 1.00 96.50 545 LYS A O 1
ATOM 4245 N N . GLY A 1 546 ? -21.382 1.146 -2.683 1.00 95.38 546 GLY A N 1
ATOM 4246 C CA . GLY A 1 546 ? -20.704 2.425 -2.450 1.00 95.38 546 GLY A CA 1
ATOM 4247 C C . GLY A 1 546 ? -20.958 3.448 -3.563 1.00 95.38 546 GLY A C 1
ATOM 4248 O O . GLY A 1 546 ? -21.896 3.320 -4.346 1.00 95.38 546 GLY A O 1
ATOM 4249 N N . MET A 1 547 ? -20.101 4.473 -3.661 1.00 92.56 547 MET A N 1
ATOM 4250 C CA . MET A 1 547 ? -20.236 5.525 -4.688 1.00 92.56 547 MET A CA 1
ATOM 4251 C C . MET A 1 547 ? -20.013 5.006 -6.118 1.00 92.56 547 MET A C 1
ATOM 4253 O O . MET A 1 547 ? -20.513 5.584 -7.080 1.00 92.56 547 MET A O 1
ATOM 4257 N N . GLY A 1 548 ? -19.226 3.944 -6.282 1.00 88.81 548 GLY A N 1
ATOM 4258 C CA . GLY A 1 548 ? -18.805 3.433 -7.580 1.00 88.81 548 GLY A CA 1
ATOM 4259 C C . GLY A 1 548 ? -17.523 2.608 -7.474 1.00 88.81 548 GLY A C 1
ATOM 4260 O O . GLY A 1 548 ? -16.915 2.547 -6.409 1.00 88.81 548 GLY A O 1
ATOM 4261 N N . GLY A 1 549 ? -17.076 2.038 -8.597 1.00 86.25 549 GLY A N 1
ATOM 4262 C CA . GLY A 1 549 ? -15.746 1.425 -8.689 1.00 86.25 549 GLY A CA 1
ATOM 4263 C C . GLY A 1 549 ? -14.604 2.424 -8.492 1.00 86.25 549 GLY A C 1
ATOM 4264 O O . GLY A 1 549 ? -14.798 3.643 -8.517 1.00 86.25 549 GLY A O 1
ATOM 4265 N N . GLY A 1 550 ? -13.391 1.908 -8.325 1.00 82.38 550 GLY A N 1
ATOM 4266 C CA . GLY A 1 550 ? -12.197 2.718 -8.091 1.00 82.38 550 GLY A CA 1
ATOM 4267 C C . GLY A 1 550 ? -11.914 3.039 -6.619 1.00 82.38 550 GLY A C 1
ATOM 4268 O O . GLY A 1 550 ? -11.124 3.953 -6.361 1.00 82.38 550 GLY A O 1
ATOM 4269 N N . SER A 1 551 ? -12.542 2.323 -5.680 1.00 92.94 551 SER A N 1
ATOM 4270 C CA . SER A 1 551 ? -12.185 2.366 -4.255 1.00 92.94 551 SER A CA 1
ATOM 4271 C C . SER A 1 551 ? -10.813 1.744 -4.020 1.00 92.94 551 SER A C 1
ATOM 4273 O O . SER A 1 551 ? -10.444 0.761 -4.668 1.00 92.94 551 SER A O 1
ATOM 4275 N N . LEU A 1 552 ? -10.054 2.325 -3.092 1.00 90.69 552 LEU A N 1
ATOM 4276 C CA . LEU A 1 552 ? -8.768 1.799 -2.641 1.00 90.69 552 LEU A CA 1
ATOM 4277 C C . LEU A 1 552 ? -8.771 1.465 -1.150 1.00 90.69 552 LEU A C 1
ATOM 4279 O O . LEU A 1 552 ? -8.023 0.578 -0.735 1.00 90.69 552 LEU A O 1
ATOM 4283 N N . PHE A 1 553 ? -9.564 2.173 -0.346 1.00 98.19 553 PHE A N 1
ATOM 4284 C CA . PHE A 1 553 ? -9.558 2.016 1.099 1.00 98.19 553 PHE A CA 1
ATOM 4285 C C . PHE A 1 553 ? -10.965 2.059 1.685 1.00 98.19 553 PHE A C 1
ATOM 4287 O O . PHE A 1 553 ? -11.749 2.978 1.439 1.00 98.19 553 PHE A O 1
ATOM 4294 N N . VAL A 1 554 ? -11.210 1.098 2.572 1.00 98.50 554 VAL A N 1
ATOM 4295 C CA . VAL A 1 554 ? -12.248 1.177 3.599 1.00 98.50 554 VAL A CA 1
ATOM 4296 C C . VAL A 1 554 ? -11.593 1.454 4.951 1.00 98.50 554 VAL A C 1
ATOM 4298 O O . VAL A 1 554 ? -10.428 1.103 5.165 1.00 98.50 554 VAL A O 1
ATOM 4301 N N . LYS A 1 555 ? -12.307 2.108 5.868 1.00 98.88 555 LYS A N 1
ATOM 4302 C CA . LYS A 1 555 ? -11.796 2.372 7.218 1.00 98.88 555 LYS A CA 1
ATOM 4303 C C . LYS A 1 555 ? -12.918 2.467 8.244 1.00 98.88 555 LYS A C 1
ATOM 4305 O O . LYS A 1 555 ? -13.956 3.061 7.956 1.00 98.88 555 LYS A O 1
ATOM 4310 N N . SER A 1 556 ? -12.667 1.954 9.442 1.00 98.69 556 SER A N 1
ATOM 4311 C CA . SER A 1 556 ? -13.437 2.244 10.650 1.00 98.69 556 SER A CA 1
ATOM 4312 C C . SER A 1 556 ? -12.477 2.414 11.838 1.00 98.69 556 SER A C 1
ATOM 4314 O O . SER A 1 556 ? -11.259 2.498 11.663 1.00 98.69 556 SER A O 1
ATOM 4316 N N . HIS A 1 557 ? -13.024 2.543 13.041 1.00 98.75 557 HIS A N 1
ATOM 4317 C CA . HIS A 1 557 ? -12.283 2.549 14.294 1.00 98.75 557 HIS A CA 1
ATOM 4318 C C . HIS A 1 557 ? -13.156 1.945 15.406 1.00 98.75 557 HIS A C 1
ATOM 4320 O O . HIS A 1 557 ? -14.364 2.181 15.397 1.00 98.75 557 HIS A O 1
ATOM 4326 N N . PRO A 1 558 ? -12.597 1.243 16.414 1.00 98.25 558 PRO A N 1
ATOM 4327 C CA . PRO A 1 558 ? -13.382 0.640 17.501 1.00 98.25 558 PRO A CA 1
ATOM 4328 C C . PRO A 1 558 ? -14.285 1.597 18.295 1.00 98.25 558 PRO A C 1
ATOM 4330 O O . PRO A 1 558 ? -15.204 1.152 18.977 1.00 98.25 558 PRO A O 1
ATOM 4333 N N . THR A 1 559 ? -14.012 2.903 18.248 1.00 97.94 559 THR A N 1
ATOM 4334 C CA . THR A 1 559 ? -14.803 3.952 18.918 1.00 97.94 559 THR A CA 1
ATOM 4335 C C . THR A 1 559 ? -15.777 4.674 17.982 1.00 97.94 559 THR A C 1
ATOM 4337 O O . THR A 1 559 ? -16.519 5.544 18.440 1.00 97.94 559 THR A O 1
ATOM 4340 N N . SER A 1 560 ? -15.792 4.318 16.695 1.00 98.38 560 SER A N 1
ATOM 4341 C CA . SER A 1 560 ? -16.644 4.925 15.678 1.00 98.38 560 SER A CA 1
ATOM 4342 C C . SER A 1 560 ? -17.812 4.019 15.293 1.00 98.38 560 SER A C 1
ATOM 4344 O O . SER A 1 560 ? -17.712 2.795 15.293 1.00 98.38 560 SER A O 1
ATOM 4346 N N . ASN A 1 561 ? -18.917 4.650 14.900 1.00 97.94 561 ASN A N 1
ATOM 4347 C CA . ASN A 1 561 ? -20.050 3.993 14.246 1.00 97.94 561 ASN A CA 1
ATOM 4348 C C . ASN A 1 561 ? -20.045 4.212 12.723 1.00 97.94 561 ASN A C 1
ATOM 4350 O O . ASN A 1 561 ? -21.037 3.918 12.060 1.00 97.94 561 ASN A O 1
ATOM 4354 N N . ASN A 1 562 ? -18.967 4.761 12.162 1.00 98.69 562 ASN A N 1
ATOM 4355 C CA . ASN A 1 562 ? -18.871 5.068 10.743 1.00 98.69 562 ASN A CA 1
ATOM 4356 C C . ASN A 1 562 ? -18.019 4.037 10.003 1.00 98.69 562 ASN A C 1
ATOM 4358 O O . ASN A 1 562 ? -16.931 3.679 10.444 1.00 98.69 562 ASN A O 1
ATOM 4362 N N . LEU A 1 563 ? -18.479 3.635 8.821 1.00 98.81 563 LEU A N 1
ATOM 4363 C CA . LEU A 1 563 ? -17.643 2.976 7.821 1.00 98.81 563 LEU A CA 1
ATOM 4364 C C . LEU A 1 563 ? -17.379 3.958 6.676 1.00 98.81 563 LEU A C 1
ATOM 4366 O O . LEU A 1 563 ? -18.311 4.394 5.999 1.00 98.81 563 LEU A O 1
ATOM 4370 N N . TRP A 1 564 ? -16.109 4.291 6.461 1.00 98.81 564 TRP A N 1
ATOM 4371 C CA . TRP A 1 564 ? -15.653 5.231 5.436 1.00 98.81 564 TRP A CA 1
ATOM 4372 C C . TRP A 1 564 ? -15.149 4.480 4.212 1.00 98.81 564 TRP A C 1
ATOM 4374 O O . TRP A 1 564 ? -14.332 3.571 4.355 1.00 98.81 564 TRP A O 1
ATOM 4384 N N . VAL A 1 565 ? -15.589 4.882 3.019 1.00 98.69 565 VAL A N 1
ATOM 4385 C CA . VAL A 1 565 ? -15.196 4.247 1.751 1.00 98.69 565 VAL A CA 1
ATOM 4386 C C . VAL A 1 565 ? -14.846 5.312 0.721 1.00 98.69 565 VAL A C 1
ATOM 4388 O O . VAL A 1 565 ? -15.655 6.199 0.429 1.00 98.69 565 VAL A O 1
ATOM 4391 N N . ASP A 1 566 ? -13.626 5.243 0.190 1.00 98.06 566 ASP A N 1
ATOM 4392 C CA . ASP A 1 566 ? -13.159 6.159 -0.848 1.00 98.06 566 ASP A CA 1
ATOM 4393 C C . ASP A 1 566 ? -13.450 5.654 -2.265 1.00 98.06 566 ASP A C 1
ATOM 4395 O O . ASP A 1 566 ? -13.927 4.546 -2.477 1.00 98.06 566 ASP A O 1
ATOM 4399 N N . ALA A 1 567 ? -13.258 6.520 -3.259 1.00 94.06 567 ALA A N 1
ATOM 4400 C CA . ALA A 1 567 ? -13.337 6.133 -4.666 1.00 94.06 567 ALA A CA 1
ATOM 4401 C C . ALA A 1 567 ? -12.325 6.919 -5.518 1.00 94.06 567 ALA A C 1
ATOM 4403 O O . ALA A 1 567 ? -12.688 7.475 -6.561 1.00 94.06 567 ALA A O 1
ATOM 4404 N N . PRO A 1 568 ? -11.048 7.025 -5.096 1.00 86.62 568 PRO A N 1
ATOM 4405 C CA . PRO A 1 568 ? -10.080 7.929 -5.699 1.00 86.62 568 PRO A CA 1
ATOM 4406 C C . PRO A 1 568 ? -9.853 7.643 -7.174 1.00 86.62 568 PRO A C 1
ATOM 4408 O O . PRO A 1 568 ? -9.521 8.578 -7.889 1.00 86.62 568 PRO A O 1
ATOM 4411 N N . LEU A 1 569 ? -10.012 6.401 -7.643 1.00 82.56 569 LEU A N 1
ATOM 4412 C CA . LEU A 1 569 ? -9.796 6.013 -9.041 1.00 82.56 569 LEU A CA 1
ATOM 4413 C C . LEU A 1 569 ? -11.077 6.031 -9.883 1.00 82.56 569 LEU A C 1
ATOM 4415 O O . LEU A 1 569 ? -11.032 5.692 -11.066 1.00 82.56 569 LEU A O 1
ATOM 4419 N N . ASN A 1 570 ? -12.203 6.462 -9.314 1.00 84.25 570 ASN A N 1
ATOM 4420 C CA . ASN A 1 570 ? -13.438 6.616 -10.067 1.00 84.25 570 ASN A CA 1
ATOM 4421 C C . ASN A 1 570 ? -13.264 7.666 -11.188 1.00 84.25 570 ASN A C 1
ATOM 4423 O O . ASN A 1 570 ? -12.618 8.697 -10.971 1.00 84.25 570 ASN A O 1
ATOM 4427 N N . PRO A 1 571 ? -13.824 7.440 -12.391 1.00 77.69 571 PRO A N 1
ATOM 4428 C CA . PRO A 1 571 ? -13.743 8.407 -13.486 1.00 77.69 571 PRO A CA 1
ATOM 4429 C C . PRO A 1 571 ? -14.652 9.630 -13.293 1.00 77.69 571 PRO A C 1
ATOM 4431 O O . PRO A 1 571 ? -14.440 10.650 -13.946 1.00 77.69 571 PRO A O 1
ATOM 4434 N N . LYS A 1 572 ? -15.674 9.554 -12.429 1.00 82.00 572 LYS A N 1
ATOM 4435 C CA . LYS A 1 572 ? -16.529 10.699 -12.103 1.00 82.00 572 LYS A CA 1
ATOM 4436 C C . LYS A 1 572 ? -15.854 11.542 -11.028 1.00 82.00 572 LYS A C 1
ATOM 4438 O O . LYS A 1 572 ? -15.662 11.076 -9.906 1.00 82.00 572 LYS A O 1
ATOM 4443 N N . GLU A 1 573 ? -15.569 12.802 -11.357 1.00 85.88 573 GLU A N 1
ATOM 4444 C CA . GLU A 1 573 ? -14.934 13.749 -10.431 1.00 85.88 573 GLU A CA 1
ATOM 4445 C C . GLU A 1 573 ? -15.697 13.882 -9.110 1.00 85.88 573 GLU A C 1
ATOM 4447 O O . GLU A 1 573 ? -15.072 13.943 -8.060 1.00 85.88 573 GLU A O 1
ATOM 4452 N N . GLU A 1 574 ? -17.032 13.872 -9.148 1.00 91.12 574 GLU A N 1
ATOM 4453 C CA . GLU A 1 574 ? -17.879 13.925 -7.949 1.00 91.12 574 GLU A CA 1
ATOM 4454 C C . GLU A 1 574 ? -17.524 12.831 -6.933 1.00 91.12 574 GLU A C 1
ATOM 4456 O O . GLU A 1 574 ? -17.457 13.105 -5.736 1.00 91.12 574 GLU A O 1
ATOM 4461 N N . PHE A 1 575 ? -17.245 11.612 -7.402 1.00 92.44 575 PHE A N 1
ATOM 4462 C CA . PHE A 1 575 ? -16.938 10.469 -6.543 1.00 92.44 575 PHE A CA 1
ATOM 4463 C C . PHE A 1 575 ? -15.459 10.410 -6.183 1.00 92.44 575 PHE A C 1
ATOM 4465 O O . PHE A 1 575 ? -15.127 10.184 -5.022 1.00 92.44 575 PHE A O 1
ATOM 4472 N N . SER A 1 576 ? -14.562 10.704 -7.130 1.00 88.25 576 SER A N 1
ATOM 4473 C CA . SER A 1 576 ? -13.127 10.749 -6.829 1.00 88.25 576 SER A CA 1
ATOM 4474 C C . SER A 1 576 ? -12.755 11.875 -5.863 1.00 88.25 576 SER A C 1
ATOM 4476 O O . SER A 1 576 ? -11.695 11.820 -5.248 1.00 88.25 576 SER A O 1
ATOM 4478 N N . GLN A 1 577 ? -13.601 12.901 -5.727 1.00 96.88 577 GLN A N 1
ATOM 4479 C CA . GLN A 1 577 ? -13.399 14.069 -4.863 1.00 96.88 577 GLN A CA 1
ATOM 4480 C C . GLN A 1 577 ? -14.204 14.036 -3.552 1.00 96.88 577 GLN A C 1
ATOM 4482 O O . GLN A 1 577 ? -14.199 15.027 -2.810 1.00 96.88 577 GLN A O 1
ATOM 4487 N N . SER A 1 578 ? -14.858 12.914 -3.248 1.00 98.25 578 SER A N 1
ATOM 4488 C CA . SER A 1 578 ? -15.726 12.749 -2.076 1.00 98.25 578 SER A CA 1
ATOM 4489 C C . SER A 1 578 ? -15.382 11.482 -1.285 1.00 98.25 578 SER A C 1
ATOM 4491 O O . SER A 1 578 ? -14.495 10.719 -1.665 1.00 98.25 578 SER A O 1
ATOM 4493 N N . ILE A 1 579 ? -16.074 11.270 -0.164 1.00 98.69 579 ILE A N 1
ATOM 4494 C CA . ILE A 1 579 ? -16.040 10.028 0.619 1.00 98.69 579 ILE A CA 1
ATOM 4495 C C . ILE A 1 579 ? -17.476 9.573 0.905 1.00 98.69 579 ILE A C 1
ATOM 4497 O O . ILE A 1 579 ? -18.328 10.414 1.202 1.00 98.69 579 ILE A O 1
ATOM 4501 N N . ALA A 1 580 ? -17.739 8.267 0.822 1.00 98.75 580 ALA A N 1
ATOM 4502 C CA . ALA A 1 580 ? -18.975 7.674 1.325 1.00 98.75 580 ALA A CA 1
ATOM 4503 C C . ALA A 1 580 ? -18.825 7.311 2.802 1.00 98.75 580 ALA A C 1
ATOM 4505 O O . ALA A 1 580 ? -17.786 6.793 3.218 1.00 98.75 580 ALA A O 1
ATOM 4506 N N . VAL A 1 581 ? -19.879 7.559 3.577 1.00 98.81 581 VAL A N 1
ATOM 4507 C CA . VAL A 1 581 ? -19.933 7.271 5.013 1.00 98.81 581 VAL A CA 1
ATOM 4508 C C . VAL A 1 581 ? -21.218 6.533 5.334 1.00 98.81 581 VAL A C 1
ATOM 4510 O O . VAL A 1 581 ? -22.311 7.079 5.177 1.00 98.81 581 VAL A O 1
ATOM 4513 N N . PHE A 1 582 ? -21.086 5.302 5.806 1.00 98.81 582 PHE A N 1
ATOM 4514 C CA . PHE A 1 582 ? -22.206 4.493 6.272 1.00 98.81 582 PHE A CA 1
ATOM 4515 C C . PHE A 1 582 ? -22.308 4.573 7.794 1.00 98.81 582 PHE A C 1
ATOM 4517 O O . PHE A 1 582 ? -21.289 4.644 8.480 1.00 98.81 582 PHE A O 1
ATOM 4524 N N . ASP A 1 583 ? -23.531 4.538 8.324 1.00 98.50 583 ASP A N 1
ATOM 4525 C CA . ASP A 1 583 ? -23.763 4.221 9.736 1.00 98.50 583 ASP A CA 1
ATOM 4526 C C . ASP A 1 583 ? -23.773 2.697 9.901 1.00 98.50 583 ASP A C 1
ATOM 4528 O O . ASP A 1 583 ? -24.635 2.015 9.348 1.00 98.50 583 ASP A O 1
ATOM 4532 N N . ILE A 1 584 ? -22.817 2.162 10.660 1.00 98.06 584 ILE A N 1
ATOM 4533 C CA . ILE A 1 584 ? -22.671 0.723 10.921 1.00 98.06 584 ILE A CA 1
ATOM 4534 C C . ILE A 1 584 ? -23.934 0.146 11.576 1.00 98.06 584 ILE A C 1
ATOM 4536 O O . ILE A 1 584 ? -24.274 -1.012 11.346 1.00 98.06 584 ILE A O 1
ATOM 4540 N N . ASN A 1 585 ? -24.665 0.955 12.347 1.00 97.25 585 ASN A N 1
ATOM 4541 C CA . ASN A 1 585 ? -25.885 0.519 13.024 1.00 97.25 585 ASN A CA 1
ATOM 4542 C C . ASN A 1 585 ? -27.130 0.574 12.124 1.00 97.25 585 ASN A C 1
ATOM 4544 O O . ASN A 1 585 ? -28.201 0.141 12.547 1.00 97.25 585 ASN A O 1
ATOM 4548 N N . ASN A 1 586 ? -27.019 1.126 10.911 1.00 97.38 586 ASN A N 1
ATOM 4549 C CA . ASN A 1 586 ? -28.132 1.266 9.975 1.00 97.38 586 ASN A CA 1
ATOM 4550 C C . ASN A 1 586 ? -27.648 1.280 8.514 1.00 97.38 586 ASN A C 1
ATOM 4552 O O . ASN A 1 586 ? -27.836 2.254 7.782 1.00 97.38 586 ASN A O 1
ATOM 4556 N N . LEU A 1 587 ? -27.011 0.187 8.088 1.00 96.56 587 LEU A N 1
ATOM 4557 C CA . LEU A 1 587 ? -26.439 0.056 6.741 1.00 96.56 587 LEU A CA 1
ATOM 4558 C C . LEU A 1 587 ? -27.495 0.155 5.623 1.00 96.56 587 LEU A C 1
ATOM 4560 O O . LEU A 1 587 ? -27.180 0.614 4.525 1.00 96.56 587 LEU A O 1
ATOM 4564 N N . ASP A 1 588 ? -28.750 -0.208 5.909 1.00 95.31 588 ASP A N 1
ATOM 4565 C CA . ASP A 1 588 ? -29.867 -0.144 4.955 1.00 95.31 588 ASP A CA 1
ATOM 4566 C C . ASP A 1 588 ? -30.278 1.295 4.603 1.00 95.31 588 ASP A C 1
ATOM 4568 O O . ASP A 1 588 ? -30.890 1.529 3.560 1.00 95.31 588 ASP A O 1
ATOM 4572 N N . ALA A 1 589 ? -29.910 2.283 5.429 1.00 97.19 589 ALA A N 1
ATOM 4573 C CA . ALA A 1 589 ? -30.107 3.695 5.105 1.00 97.19 589 ALA A CA 1
ATOM 4574 C C . ALA A 1 589 ? -29.211 4.181 3.949 1.00 97.19 589 ALA A C 1
ATOM 4576 O O . ALA A 1 589 ? -29.422 5.280 3.431 1.00 97.19 589 ALA A O 1
ATOM 4577 N N . GLY A 1 590 ? -28.225 3.378 3.538 1.00 97.50 590 GLY A N 1
ATOM 4578 C CA . GLY A 1 590 ? -27.224 3.750 2.546 1.00 97.50 590 GLY A CA 1
ATOM 4579 C C . GLY A 1 590 ? -26.118 4.627 3.135 1.00 97.50 590 GLY A C 1
ATOM 4580 O O . GLY A 1 590 ? -25.856 4.615 4.338 1.00 97.50 590 GLY A O 1
ATOM 4581 N N . PHE A 1 591 ? -25.436 5.376 2.268 1.00 98.25 591 PHE A N 1
ATOM 4582 C CA . PHE A 1 591 ? -24.321 6.239 2.655 1.00 98.25 591 PHE A CA 1
ATOM 4583 C C . PHE A 1 591 ? -24.631 7.722 2.478 1.00 98.25 591 PHE A C 1
ATOM 4585 O O . PHE A 1 591 ? -25.352 8.143 1.574 1.00 98.25 591 PHE A O 1
ATOM 4592 N N . GLU A 1 592 ? -23.990 8.528 3.315 1.00 98.50 592 GLU A N 1
ATOM 4593 C CA . GLU A 1 592 ? -23.835 9.961 3.110 1.00 98.50 592 GLU A CA 1
ATOM 4594 C C . GLU A 1 592 ? -22.585 10.231 2.261 1.00 98.50 592 GLU A C 1
ATOM 4596 O O . GLU A 1 592 ? -21.556 9.579 2.440 1.00 98.50 592 GLU A O 1
ATOM 4601 N N . VAL A 1 593 ? -22.654 11.205 1.350 1.00 98.44 593 VAL A N 1
ATOM 4602 C CA . VAL A 1 593 ? -21.497 11.656 0.561 1.00 98.44 593 VAL A CA 1
ATOM 4603 C C . VAL A 1 593 ? -20.966 12.958 1.144 1.00 98.44 593 VAL A C 1
ATOM 4605 O O . VAL A 1 593 ? -21.650 13.983 1.093 1.00 98.44 593 VAL A O 1
ATOM 4608 N N . LEU A 1 594 ? -19.730 12.948 1.651 1.00 98.75 594 LEU A N 1
ATOM 4609 C CA . LEU A 1 594 ? -19.081 14.169 2.132 1.00 98.75 594 LEU A CA 1
ATOM 4610 C C . LEU A 1 594 ? -18.139 14.752 1.068 1.00 98.75 594 LEU A C 1
ATOM 4612 O O . LEU A 1 594 ? -17.270 14.040 0.553 1.00 98.75 594 LEU A O 1
ATOM 4616 N N . PRO A 1 595 ? -18.240 16.059 0.762 1.00 98.19 595 PRO A N 1
ATOM 4617 C CA . PRO A 1 595 ? -17.502 16.681 -0.331 1.00 98.19 595 PRO A CA 1
ATOM 4618 C C . PRO A 1 595 ? -16.096 17.121 0.120 1.00 98.19 595 PRO A C 1
ATOM 4620 O O . PRO A 1 595 ? -15.781 18.314 0.172 1.00 98.19 595 PRO A O 1
ATOM 4623 N N . ILE A 1 596 ? -15.236 16.158 0.459 1.00 98.75 596 ILE A N 1
ATOM 4624 C CA . ILE A 1 596 ? -13.916 16.391 1.071 1.00 98.75 596 ILE A CA 1
ATOM 4625 C C . ILE A 1 596 ? -13.036 17.338 0.236 1.00 98.75 596 ILE A C 1
ATOM 4627 O O . ILE A 1 596 ? -12.480 18.296 0.777 1.00 98.75 596 ILE A O 1
ATOM 4631 N N . ALA A 1 597 ? -12.934 17.150 -1.086 1.00 97.31 597 ALA A N 1
ATOM 4632 C CA . ALA A 1 597 ? -12.104 18.038 -1.909 1.00 97.31 597 ALA A CA 1
ATOM 4633 C C . ALA A 1 597 ? -12.684 19.459 -2.022 1.00 97.31 597 ALA A C 1
ATOM 4635 O O . ALA A 1 597 ? -11.931 20.425 -2.170 1.00 97.31 597 ALA A O 1
ATOM 4636 N N . LYS A 1 598 ? -14.015 19.607 -1.925 1.00 97.81 598 LYS A N 1
ATOM 4637 C CA . LYS A 1 598 ? -14.675 20.920 -1.875 1.00 97.81 598 LYS A CA 1
ATOM 4638 C C . LYS A 1 598 ? -14.332 21.640 -0.575 1.00 97.81 598 LYS A C 1
ATOM 4640 O O . LYS A 1 598 ? -14.025 22.827 -0.611 1.00 97.81 598 LYS A O 1
ATOM 4645 N N . TRP A 1 599 ? -14.337 20.928 0.554 1.00 98.69 599 TRP A N 1
ATOM 4646 C CA . TRP A 1 599 ? -13.915 21.476 1.846 1.00 98.69 599 TRP A CA 1
ATOM 4647 C C . TRP A 1 599 ? -12.457 21.935 1.845 1.00 98.69 599 TRP A C 1
ATOM 4649 O O . TRP A 1 599 ? -12.154 22.961 2.446 1.00 98.69 599 TRP A O 1
ATOM 4659 N N . ALA A 1 600 ? -11.575 21.236 1.126 1.00 98.06 600 ALA A N 1
ATOM 4660 C CA . ALA A 1 600 ? -10.173 21.629 0.986 1.00 98.06 600 ALA A CA 1
ATOM 4661 C C . ALA A 1 600 ? -9.959 22.943 0.208 1.00 98.06 600 ALA A C 1
ATOM 4663 O O . ALA A 1 600 ? -8.920 23.576 0.370 1.00 98.06 600 ALA A O 1
ATOM 4664 N N . ASN A 1 601 ? -10.921 23.364 -0.625 1.00 96.81 601 ASN A N 1
ATOM 4665 C CA . ASN A 1 601 ? -10.893 24.630 -1.369 1.00 96.81 601 ASN A CA 1
ATOM 4666 C C . ASN A 1 601 ? -9.592 24.875 -2.177 1.00 96.81 601 ASN A C 1
ATOM 4668 O O . ASN A 1 601 ? -8.948 25.922 -2.083 1.00 96.81 601 ASN A O 1
ATOM 4672 N N . LEU A 1 602 ? -9.201 23.889 -2.988 1.00 93.75 602 LEU A N 1
ATOM 4673 C CA . LEU A 1 602 ? -7.933 23.894 -3.737 1.00 93.75 602 LEU A CA 1
ATOM 4674 C C . LEU A 1 602 ? -8.038 24.430 -5.177 1.00 93.75 602 LEU A C 1
ATOM 4676 O O . LEU A 1 602 ? -7.046 24.434 -5.901 1.00 93.75 602 LEU A O 1
ATOM 4680 N N . GLY A 1 603 ? -9.219 24.897 -5.595 1.00 90.25 603 GLY A N 1
ATOM 4681 C CA . GLY A 1 603 ? -9.480 25.339 -6.968 1.00 90.25 603 GLY A CA 1
ATOM 4682 C C . GLY A 1 603 ? -9.706 24.186 -7.955 1.00 90.25 603 GLY A C 1
ATOM 4683 O O . GLY A 1 603 ? -10.027 23.056 -7.567 1.00 90.25 603 GLY A O 1
ATOM 4684 N N . GLU A 1 604 ? -9.584 24.483 -9.249 1.00 79.81 604 GLU A N 1
ATOM 4685 C CA . GLU A 1 604 ? -9.738 23.499 -10.328 1.00 79.81 604 GLU A CA 1
ATOM 4686 C C . GLU A 1 604 ? -8.594 22.474 -10.343 1.00 79.81 604 GLU A C 1
ATOM 4688 O O . GLU A 1 604 ? -7.484 22.748 -9.896 1.00 79.81 604 GLU A O 1
ATOM 4693 N N . GLY A 1 605 ? -8.868 21.275 -10.860 1.00 74.31 605 GLY A N 1
ATOM 4694 C CA . GLY A 1 605 ? -7.891 20.187 -10.953 1.00 74.31 605 GLY A CA 1
ATOM 4695 C C . GLY A 1 605 ? -8.502 18.835 -10.606 1.00 74.31 605 GLY A C 1
ATOM 4696 O O . GLY A 1 605 ? -9.474 18.768 -9.843 1.00 74.31 605 GLY A O 1
ATOM 4697 N N . ALA A 1 606 ? -7.919 17.770 -11.160 1.00 77.00 606 ALA A N 1
ATOM 4698 C CA . ALA A 1 606 ? -8.356 16.384 -11.000 1.00 77.00 606 ALA A CA 1
ATOM 4699 C C . ALA A 1 606 ? -7.933 15.816 -9.632 1.00 77.00 606 ALA A C 1
ATOM 4701 O O . ALA A 1 606 ? -7.127 14.893 -9.533 1.00 77.00 606 ALA A O 1
ATOM 4702 N N . LYS A 1 607 ? -8.476 16.410 -8.567 1.00 88.69 607 LYS A N 1
ATOM 4703 C CA . LYS A 1 607 ? -8.209 16.034 -7.177 1.00 88.69 607 LYS A CA 1
ATOM 4704 C C . LYS A 1 607 ? -8.769 14.643 -6.892 1.00 88.69 607 LYS A C 1
ATOM 4706 O O . LYS A 1 607 ? -9.848 14.291 -7.374 1.00 88.69 607 LYS A O 1
ATOM 4711 N N . ARG A 1 608 ? -8.064 13.879 -6.064 1.00 89.81 608 ARG A N 1
ATOM 4712 C CA . ARG A 1 608 ? -8.486 12.553 -5.609 1.00 89.81 608 ARG A CA 1
ATOM 4713 C C . ARG A 1 608 ? -8.440 12.492 -4.087 1.00 89.81 608 ARG A C 1
ATOM 4715 O O . ARG A 1 608 ? -7.419 12.804 -3.482 1.00 89.81 608 ARG A O 1
ATOM 4722 N N . VAL A 1 609 ? -9.554 12.122 -3.471 1.00 98.00 609 VAL A N 1
ATOM 4723 C CA . VAL A 1 609 ? -9.675 11.916 -2.027 1.00 98.00 609 VAL A CA 1
ATOM 4724 C C . VAL A 1 609 ? -9.317 10.475 -1.734 1.00 98.00 609 VAL A C 1
ATOM 4726 O O . VAL A 1 609 ? -9.931 9.568 -2.289 1.00 98.00 609 VAL A O 1
ATOM 4729 N N . VAL A 1 610 ? -8.297 10.266 -0.906 1.00 97.31 610 VAL A N 1
ATOM 4730 C CA . VAL A 1 610 ? -7.738 8.930 -0.691 1.00 97.31 610 VAL A CA 1
ATOM 4731 C C . VAL A 1 610 ? -7.398 8.663 0.769 1.00 97.31 610 VAL A C 1
ATOM 4733 O O . VAL A 1 610 ? -6.849 9.524 1.472 1.00 97.31 610 VAL A O 1
ATOM 4736 N N . GLN A 1 611 ? -7.672 7.420 1.165 1.00 98.25 611 GLN A N 1
ATOM 4737 C CA . GLN A 1 611 ? -7.295 6.765 2.408 1.00 98.25 611 GLN A CA 1
ATOM 4738 C C . GLN A 1 611 ? -7.787 7.526 3.650 1.00 98.25 611 GLN A C 1
ATOM 4740 O O . GLN A 1 611 ? -7.083 8.409 4.130 1.00 98.25 611 GLN A O 1
ATOM 4745 N N . PRO A 1 612 ? -8.952 7.189 4.219 1.00 98.75 612 PRO A N 1
ATOM 4746 C CA . PRO A 1 612 ? -9.313 7.654 5.554 1.00 98.75 612 PRO A CA 1
ATOM 4747 C C . PRO A 1 612 ? -8.314 7.089 6.574 1.00 98.75 612 PRO A C 1
ATOM 4749 O O . PRO A 1 612 ? -7.995 5.900 6.517 1.00 98.75 612 PRO A O 1
ATOM 4752 N N . GLU A 1 613 ? -7.827 7.897 7.512 1.00 98.94 613 GLU A N 1
ATOM 4753 C CA . GLU A 1 613 ? -6.983 7.441 8.627 1.00 98.94 613 GLU A CA 1
ATOM 4754 C C . GLU A 1 613 ? -7.383 8.152 9.920 1.00 98.94 613 GLU A C 1
ATOM 4756 O O . GLU A 1 613 ? -7.470 9.379 9.951 1.00 98.94 613 GLU A O 1
ATOM 4761 N N . TYR A 1 614 ? -7.636 7.383 10.977 1.00 98.94 614 TYR A N 1
ATOM 4762 C CA . TYR A 1 614 ? -8.025 7.920 12.277 1.00 98.94 614 TYR A CA 1
ATOM 4763 C C . TYR A 1 614 ? -6.830 8.425 13.081 1.00 98.94 614 TYR A C 1
ATOM 4765 O O . TYR A 1 614 ? -5.713 7.922 12.940 1.00 98.94 614 TYR A O 1
ATOM 4773 N N . ASN A 1 615 ? -7.092 9.392 13.959 1.00 98.88 615 ASN A N 1
ATOM 4774 C CA . ASN A 1 615 ? -6.190 9.748 15.053 1.00 98.88 615 ASN A CA 1
ATOM 4775 C C . ASN A 1 615 ? -6.209 8.679 16.161 1.00 98.88 615 ASN A C 1
ATOM 4777 O O . ASN A 1 615 ? -7.000 7.735 16.111 1.00 98.88 615 ASN A O 1
ATOM 4781 N N . LYS A 1 616 ? -5.367 8.838 17.185 1.00 98.62 616 LYS A N 1
ATOM 4782 C CA . LYS A 1 616 ? -5.266 7.900 18.317 1.00 98.62 616 LYS A CA 1
ATOM 4783 C C . LYS A 1 616 ? -6.592 7.708 19.061 1.00 98.62 616 LYS A C 1
ATOM 4785 O O . LYS A 1 616 ? -6.890 6.616 19.532 1.00 98.62 616 LYS A O 1
ATOM 4790 N N . ALA A 1 617 ? -7.372 8.778 19.216 1.00 98.50 617 ALA A N 1
ATOM 4791 C CA . ALA A 1 617 ? -8.633 8.745 19.959 1.00 98.50 617 ALA A CA 1
ATOM 4792 C C . ALA A 1 617 ? -9.798 8.132 19.156 1.00 98.50 617 ALA A C 1
ATOM 4794 O O . ALA A 1 617 ? -10.823 7.760 19.734 1.00 98.50 617 ALA A O 1
ATOM 4795 N N . GLY A 1 618 ? -9.654 8.032 17.832 1.00 98.62 618 GLY A N 1
ATOM 4796 C CA . GLY A 1 618 ? -10.715 7.585 16.938 1.00 98.62 618 GLY A CA 1
ATOM 4797 C C . GLY A 1 618 ? -11.875 8.571 16.786 1.00 98.62 618 GLY A C 1
ATOM 4798 O O . GLY A 1 618 ? -12.942 8.179 16.328 1.00 98.62 618 GLY A O 1
ATOM 4799 N N . ASP A 1 619 ? -11.701 9.830 17.196 1.00 98.69 619 ASP A N 1
ATOM 4800 C CA . ASP A 1 619 ? -12.728 10.878 17.127 1.00 98.69 619 ASP A CA 1
ATOM 4801 C C . ASP A 1 619 ? -12.537 11.837 15.939 1.00 98.69 619 ASP A C 1
ATOM 4803 O O . ASP A 1 619 ? -13.431 12.626 15.616 1.00 98.69 619 ASP A O 1
ATOM 4807 N N . GLU A 1 620 ? -11.405 11.733 15.241 1.00 98.88 620 GLU A N 1
ATOM 4808 C CA . GLU A 1 620 ? -11.117 12.458 14.010 1.00 98.88 620 GLU A CA 1
ATOM 4809 C C . GLU A 1 620 ? -10.599 11.517 12.921 1.00 98.88 620 GLU A C 1
ATOM 4811 O O . GLU A 1 620 ? -9.712 10.695 13.155 1.00 98.88 620 GLU A O 1
ATOM 4816 N N . VAL A 1 621 ? -11.089 11.710 11.695 1.00 98.88 621 VAL A N 1
ATOM 4817 C CA . VAL A 1 621 ? -10.627 10.992 10.502 1.00 98.88 621 VAL A CA 1
ATOM 4818 C C . VAL A 1 621 ? -10.022 11.963 9.490 1.00 98.88 621 VAL A C 1
ATOM 4820 O O . VAL A 1 621 ? -10.555 13.042 9.216 1.00 98.88 621 VAL A O 1
ATOM 4823 N N . TRP A 1 622 ? -8.860 11.593 8.961 1.00 98.88 622 TRP A N 1
ATOM 4824 C CA . TRP A 1 622 ? -8.039 12.410 8.079 1.00 98.88 622 TRP A CA 1
ATOM 4825 C C . TRP A 1 622 ? -8.075 11.859 6.658 1.00 98.88 622 TRP A C 1
ATOM 4827 O O . TRP A 1 622 ? -7.920 10.659 6.438 1.00 98.88 622 TRP A O 1
ATOM 4837 N N . PHE A 1 623 ? -8.184 12.754 5.681 1.00 98.88 623 PHE A N 1
ATOM 4838 C CA . PHE A 1 623 ? -8.190 12.435 4.258 1.00 98.88 623 PHE A CA 1
ATOM 4839 C C . PHE A 1 623 ? -7.094 13.204 3.538 1.00 98.88 623 PHE A C 1
ATOM 4841 O O . PHE A 1 623 ? -6.900 14.396 3.783 1.00 98.88 623 PHE A O 1
ATOM 4848 N N . SER A 1 624 ? -6.420 12.544 2.599 1.00 98.69 624 SER A N 1
ATOM 4849 C CA . SER A 1 624 ? -5.549 13.241 1.655 1.00 98.69 624 SER A CA 1
ATOM 4850 C C . SER A 1 624 ? -6.377 13.707 0.469 1.00 98.69 624 SER A C 1
ATOM 4852 O O . SER A 1 624 ? -7.057 12.894 -0.154 1.00 98.69 624 SER A O 1
ATOM 4854 N N . VAL A 1 625 ? -6.297 14.993 0.134 1.00 97.81 625 VAL A N 1
ATOM 4855 C CA . VAL A 1 625 ? -6.787 15.527 -1.141 1.00 97.81 625 VAL A CA 1
ATOM 4856 C C . VAL A 1 625 ? -5.583 15.643 -2.064 1.00 97.81 625 VAL A C 1
ATOM 4858 O O . VAL A 1 625 ? -4.881 16.655 -2.082 1.00 97.81 625 VAL A O 1
ATOM 4861 N N . TRP A 1 626 ? -5.317 14.543 -2.765 1.00 86.12 626 TRP A N 1
ATOM 4862 C CA . TRP A 1 626 ? -4.167 14.349 -3.636 1.00 86.12 626 TRP A CA 1
ATOM 4863 C C . TRP A 1 626 ? -4.396 15.037 -4.981 1.00 86.12 626 TRP A C 1
ATOM 4865 O O . TRP A 1 626 ? -5.404 14.804 -5.650 1.00 86.12 626 TRP A O 1
ATOM 4875 N N . ASN A 1 627 ? -3.447 15.883 -5.373 1.00 83.06 627 ASN A N 1
ATOM 4876 C CA . ASN A 1 627 ? -3.416 16.535 -6.673 1.00 83.06 627 ASN A CA 1
ATOM 4877 C C . ASN A 1 627 ? -2.072 16.301 -7.389 1.00 83.06 627 ASN A C 1
ATOM 4879 O O . ASN A 1 627 ? -1.145 15.748 -6.793 1.00 83.06 627 ASN A O 1
ATOM 4883 N N . ALA A 1 628 ? -1.965 16.730 -8.649 1.00 76.56 628 ALA A N 1
ATOM 4884 C CA . ALA A 1 628 ? -0.708 16.695 -9.404 1.00 76.56 628 ALA A CA 1
ATOM 4885 C C . ALA A 1 628 ? 0.407 17.478 -8.683 1.00 76.56 628 ALA A C 1
ATOM 4887 O O . ALA A 1 628 ? 0.130 18.433 -7.953 1.00 76.56 628 ALA A O 1
ATOM 4888 N N . GLN A 1 629 ? 1.673 17.112 -8.911 1.00 76.62 629 GLN A N 1
ATOM 4889 C CA . GLN A 1 629 ? 2.827 17.669 -8.185 1.00 76.62 629 GLN A CA 1
ATOM 4890 C C . GLN A 1 629 ? 2.929 19.201 -8.243 1.00 76.62 629 GLN A C 1
ATOM 4892 O O . GLN A 1 629 ? 3.342 19.840 -7.275 1.00 76.62 629 GLN A O 1
ATOM 4897 N N . ASN A 1 630 ? 2.552 19.802 -9.370 1.00 77.88 630 ASN A N 1
ATOM 4898 C CA . ASN A 1 630 ? 2.580 21.249 -9.586 1.00 77.88 630 ASN A CA 1
ATOM 4899 C C . ASN A 1 630 ? 1.302 21.972 -9.117 1.00 77.88 630 ASN A C 1
ATOM 4901 O O . ASN A 1 630 ? 1.167 23.176 -9.339 1.00 77.88 630 ASN A O 1
ATOM 4905 N N . GLN A 1 631 ? 0.362 21.263 -8.488 1.00 84.06 631 GLN A N 1
ATOM 4906 C CA . GLN A 1 631 ? -0.892 21.810 -7.985 1.00 84.06 631 GLN A CA 1
ATOM 4907 C C . GLN A 1 631 ? -0.978 21.710 -6.459 1.00 84.06 631 GLN A C 1
ATOM 4909 O O . GLN A 1 631 ? -0.364 20.860 -5.815 1.00 84.06 631 GLN A O 1
ATOM 4914 N N . ARG A 1 632 ? -1.780 22.597 -5.859 1.00 92.25 632 ARG A N 1
ATOM 4915 C CA . ARG A 1 632 ? -2.016 22.579 -4.411 1.00 92.25 632 ARG A CA 1
ATOM 4916 C C . ARG A 1 632 ? -2.765 21.308 -4.015 1.00 92.25 632 ARG A C 1
ATOM 4918 O O . ARG A 1 632 ? -3.716 20.902 -4.685 1.00 92.25 632 ARG A O 1
ATOM 4925 N N . SER A 1 633 ? -2.327 20.726 -2.908 1.00 94.75 633 SER A N 1
ATOM 4926 C CA . SER A 1 633 ? -2.942 19.590 -2.223 1.00 94.75 633 SER A CA 1
ATOM 4927 C C . SER A 1 633 ? -3.196 19.963 -0.760 1.00 94.75 633 SER A C 1
ATOM 4929 O O . SER A 1 633 ? -2.673 20.968 -0.283 1.00 94.75 633 SER A O 1
ATOM 4931 N N . ALA A 1 634 ? -3.987 19.172 -0.040 1.00 98.38 634 ALA A N 1
ATOM 4932 C CA . ALA A 1 634 ? -4.250 19.401 1.381 1.00 98.38 634 ALA A CA 1
ATOM 4933 C C . ALA A 1 634 ? -4.571 18.098 2.114 1.00 98.38 634 ALA A C 1
ATOM 4935 O O . ALA A 1 634 ? -4.880 17.078 1.494 1.00 98.38 634 ALA A O 1
ATOM 4936 N N . LEU A 1 635 ? -4.555 18.166 3.443 1.00 98.88 635 LEU A N 1
ATOM 4937 C CA . LEU A 1 635 ? -5.210 17.184 4.302 1.00 98.88 635 LEU A CA 1
ATOM 4938 C C . LEU A 1 635 ? -6.502 17.781 4.857 1.00 98.88 635 LEU A C 1
ATOM 4940 O O . LEU A 1 635 ? -6.533 18.943 5.265 1.00 98.88 635 LEU A O 1
ATOM 4944 N N . VAL A 1 636 ? -7.564 16.986 4.895 1.00 98.94 636 VAL A N 1
ATOM 4945 C CA . VAL A 1 636 ? -8.852 17.375 5.477 1.00 98.94 636 VAL A CA 1
ATOM 4946 C C . VAL A 1 636 ? -9.119 16.502 6.689 1.00 98.94 636 VAL A C 1
ATOM 4948 O O . VAL A 1 636 ? -9.076 15.282 6.590 1.00 98.94 636 VAL A O 1
ATOM 4951 N N . VAL A 1 637 ? -9.403 17.138 7.820 1.00 98.94 637 VAL A N 1
ATOM 4952 C CA . VAL A 1 637 ? -9.756 16.488 9.082 1.00 98.94 637 VAL A CA 1
ATOM 4953 C C . VAL A 1 637 ? -11.249 16.653 9.306 1.00 98.94 637 VAL A C 1
ATOM 4955 O O . VAL A 1 637 ? -11.773 17.773 9.250 1.00 98.94 637 VAL A O 1
ATOM 4958 N N . VAL A 1 638 ? -11.923 15.544 9.576 1.00 98.94 638 VAL A N 1
ATOM 4959 C CA . VAL A 1 638 ? -13.361 15.470 9.831 1.00 98.94 638 VAL A CA 1
ATOM 4960 C C . VAL A 1 638 ? -13.579 14.973 11.251 1.00 98.94 638 VAL A C 1
ATOM 4962 O O . VAL A 1 638 ? -12.911 14.046 11.701 1.00 98.94 638 VAL A O 1
ATOM 4965 N N . ASP A 1 639 ? -14.503 15.617 11.953 1.00 98.81 639 ASP A N 1
ATOM 4966 C CA . ASP A 1 639 ? -15.001 15.165 13.250 1.00 98.81 639 ASP A CA 1
ATOM 4967 C C . ASP A 1 639 ? -15.885 13.933 13.024 1.00 98.81 639 ASP A C 1
ATOM 4969 O O . ASP A 1 639 ? -16.914 14.032 12.352 1.00 98.81 639 ASP A O 1
ATOM 4973 N N . ASP A 1 640 ? -15.467 12.774 13.533 1.00 98.75 640 ASP A N 1
ATOM 4974 C CA . ASP A 1 640 ? -16.089 11.481 13.225 1.00 98.75 640 ASP A CA 1
ATOM 4975 C C . ASP A 1 640 ? -17.562 11.444 13.655 1.00 98.75 640 ASP A C 1
ATOM 4977 O O . ASP A 1 640 ? -18.450 11.063 12.890 1.00 98.75 640 ASP A O 1
ATOM 4981 N N . LYS A 1 641 ? -17.844 11.941 14.862 1.00 98.25 641 LYS A N 1
ATOM 4982 C CA . LYS A 1 641 ? -19.184 11.908 15.452 1.00 98.25 641 LYS A CA 1
ATOM 4983 C C . LYS A 1 641 ? -20.183 12.775 14.694 1.00 98.25 641 LYS A C 1
ATOM 4985 O O . LYS A 1 641 ? -21.349 12.409 14.571 1.00 98.25 641 LYS A O 1
ATOM 4990 N N . THR A 1 642 ? -19.760 13.956 14.250 1.00 98.50 642 THR A N 1
ATOM 4991 C CA . THR A 1 642 ? -20.655 14.907 13.576 1.00 98.50 642 THR A CA 1
ATOM 4992 C C . THR A 1 642 ? -20.587 14.835 12.056 1.00 98.50 642 THR A C 1
ATOM 4994 O O . THR A 1 642 ? -21.431 15.457 11.410 1.00 98.50 642 THR A O 1
ATOM 4997 N N . ARG A 1 643 ? -19.597 14.122 11.494 1.00 98.44 643 ARG A N 1
ATOM 4998 C CA . ARG A 1 643 ? -19.273 14.063 10.058 1.00 98.44 643 ARG A CA 1
ATOM 4999 C C . ARG A 1 643 ? -19.042 15.441 9.431 1.00 98.44 643 ARG A C 1
ATOM 5001 O O . ARG A 1 643 ? -19.247 15.652 8.238 1.00 98.44 643 ARG A O 1
ATOM 5008 N N . LYS A 1 644 ? -18.612 16.418 10.236 1.00 98.75 644 LYS A N 1
ATOM 5009 C CA . LYS A 1 644 ? -18.375 17.801 9.798 1.00 98.75 644 LYS A CA 1
ATOM 5010 C C . LYS A 1 644 ? -16.891 18.090 9.661 1.00 98.75 644 LYS A C 1
ATOM 5012 O O . LYS A 1 644 ? -16.062 17.579 10.412 1.00 98.75 644 LYS A O 1
ATOM 5017 N N . LEU A 1 645 ? -16.572 18.984 8.727 1.00 98.81 645 LEU A N 1
ATOM 5018 C CA . LEU A 1 645 ? -15.235 19.546 8.585 1.00 98.81 645 LEU A CA 1
ATOM 5019 C C . LEU A 1 645 ? -14.743 20.112 9.924 1.00 98.81 645 LEU A C 1
ATOM 5021 O O . LEU A 1 645 ? -15.359 21.017 10.488 1.00 98.81 645 LEU A O 1
ATOM 5025 N N . LYS A 1 646 ? -13.596 19.616 10.388 1.00 98.56 646 LYS A N 1
ATOM 5026 C CA . LYS A 1 646 ? -12.908 20.103 11.585 1.00 98.56 646 LYS A CA 1
ATOM 5027 C C . LYS A 1 646 ? -11.777 21.058 11.228 1.00 98.56 646 LYS A C 1
ATOM 5029 O O . LYS A 1 646 ? -11.651 22.130 11.820 1.00 98.56 646 LYS A O 1
ATOM 5034 N N . LYS A 1 647 ? -10.934 20.667 10.267 1.00 98.69 647 LYS A N 1
ATOM 5035 C CA . LYS A 1 647 ? -9.739 21.421 9.875 1.00 98.69 647 LYS A CA 1
ATOM 5036 C C . LYS A 1 647 ? -9.313 21.074 8.451 1.00 98.69 647 LYS A C 1
ATOM 5038 O O . LYS A 1 647 ? -9.437 19.935 8.024 1.00 98.69 647 LYS A O 1
ATOM 5043 N N . VAL A 1 648 ? -8.748 22.052 7.750 1.00 98.75 648 VAL A N 1
ATOM 5044 C CA . VAL A 1 648 ? -7.946 21.830 6.541 1.00 98.75 648 VAL A CA 1
ATOM 5045 C C . VAL A 1 648 ? -6.496 22.166 6.878 1.00 98.75 648 VAL A C 1
ATOM 5047 O O . VAL A 1 648 ? -6.227 23.223 7.459 1.00 98.75 648 VAL A O 1
ATOM 5050 N N . ILE A 1 649 ? -5.582 21.256 6.552 1.00 98.69 649 ILE A N 1
ATOM 5051 C CA . ILE A 1 649 ? -4.136 21.460 6.624 1.00 98.69 649 ILE A CA 1
ATOM 5052 C C . ILE A 1 649 ? -3.663 21.706 5.197 1.00 98.69 649 ILE A C 1
ATOM 5054 O O . ILE A 1 649 ? -3.602 20.792 4.377 1.00 98.69 649 ILE A O 1
ATOM 5058 N N . ASP A 1 650 ? -3.376 22.967 4.912 1.00 96.25 650 ASP A N 1
ATOM 5059 C CA . ASP A 1 650 ? -2.963 23.463 3.606 1.00 96.25 650 ASP A CA 1
ATOM 5060 C C . ASP A 1 650 ? -1.649 24.221 3.792 1.00 96.25 650 ASP A C 1
ATOM 5062 O O . ASP A 1 650 ? -1.594 25.276 4.425 1.00 96.25 650 ASP A O 1
ATOM 5066 N N . ASP A 1 651 ? -0.571 23.616 3.312 1.00 97.25 651 ASP A N 1
ATOM 5067 C CA . ASP A 1 651 ? 0.788 24.126 3.422 1.00 97.25 651 ASP A CA 1
ATOM 5068 C C . ASP A 1 651 ? 1.493 23.838 2.098 1.00 97.25 651 ASP A C 1
ATOM 5070 O O . ASP A 1 651 ? 1.389 22.738 1.558 1.00 97.25 651 ASP A O 1
ATOM 5074 N N . LYS A 1 652 ? 2.249 24.810 1.578 1.00 95.38 652 LYS A N 1
ATOM 5075 C CA . LYS A 1 652 ? 2.990 24.677 0.312 1.00 95.38 652 LYS A CA 1
ATOM 5076 C C . LYS A 1 652 ? 3.941 23.476 0.280 1.00 95.38 652 LYS A C 1
ATOM 5078 O O . LYS A 1 652 ? 4.329 23.036 -0.796 1.00 95.38 652 LYS A O 1
ATOM 5083 N N . ARG A 1 653 ? 4.363 22.995 1.452 1.00 95.62 653 ARG A N 1
ATOM 5084 C CA . ARG A 1 653 ? 5.250 21.842 1.601 1.00 95.62 653 ARG A CA 1
ATOM 5085 C C . ARG A 1 653 ? 4.506 20.510 1.467 1.00 95.62 653 ARG A C 1
ATOM 5087 O O . ARG A 1 653 ? 5.159 19.501 1.242 1.00 95.62 653 ARG A O 1
ATOM 5094 N N . LEU A 1 654 ? 3.172 20.483 1.570 1.00 95.75 654 LEU A N 1
ATOM 5095 C CA . LEU A 1 654 ? 2.349 19.284 1.366 1.00 95.75 654 LEU A CA 1
ATOM 5096 C C . LEU A 1 654 ? 2.195 18.975 -0.129 1.00 95.75 654 LEU A C 1
ATOM 5098 O O . LEU A 1 654 ? 1.120 19.101 -0.714 1.00 95.75 654 LEU A O 1
ATOM 5102 N N . VAL A 1 655 ? 3.295 18.568 -0.756 1.00 88.56 655 VAL A N 1
ATOM 5103 C CA . VAL A 1 655 ? 3.327 18.173 -2.165 1.00 88.56 655 VAL A CA 1
ATOM 5104 C C . VAL A 1 655 ? 2.864 16.724 -2.284 1.00 88.56 655 VAL A C 1
ATOM 5106 O O . VAL A 1 655 ? 3.508 15.813 -1.765 1.00 88.56 655 VAL A O 1
ATOM 5109 N N . THR A 1 656 ? 1.763 16.490 -2.999 1.00 89.38 656 THR A N 1
ATOM 5110 C CA . THR A 1 656 ? 1.210 15.143 -3.265 1.00 89.38 656 THR A CA 1
ATOM 5111 C C . THR A 1 656 ? 1.047 14.258 -2.008 1.00 89.38 656 THR A C 1
ATOM 5113 O O . THR A 1 656 ? 1.586 13.146 -1.955 1.00 89.38 656 THR A O 1
ATOM 5116 N N . PRO A 1 657 ? 0.331 14.728 -0.965 1.00 96.88 657 PRO A N 1
ATOM 5117 C CA . PRO A 1 657 ? 0.043 13.922 0.210 1.00 96.88 657 PRO A CA 1
ATOM 5118 C C . PRO A 1 657 ? -0.806 12.710 -0.191 1.00 96.88 657 PRO A C 1
ATOM 5120 O O . PRO A 1 657 ? -1.820 12.859 -0.872 1.00 96.88 657 PRO A O 1
ATOM 5123 N N . THR A 1 658 ? -0.403 11.508 0.219 1.00 94.25 658 THR A N 1
ATOM 5124 C CA . THR A 1 658 ? -1.107 10.256 -0.124 1.00 94.25 658 THR A CA 1
ATOM 5125 C C . THR A 1 658 ? -1.349 9.401 1.118 1.00 94.25 658 THR A C 1
ATOM 5127 O O . THR A 1 658 ? -2.336 9.640 1.816 1.00 94.25 658 THR A O 1
ATOM 5130 N N . GLY A 1 659 ? -0.470 8.438 1.408 1.00 96.19 659 GLY A N 1
ATOM 5131 C CA . GLY A 1 659 ? -0.541 7.597 2.600 1.00 96.19 659 GLY A CA 1
ATOM 5132 C C . GLY A 1 659 ? -0.362 8.408 3.883 1.00 96.19 659 GLY A C 1
ATOM 5133 O O . GLY A 1 659 ? 0.491 9.291 3.954 1.00 96.19 659 GLY A O 1
ATOM 5134 N N . LYS A 1 660 ? -1.185 8.113 4.884 1.00 98.75 660 LYS A N 1
ATOM 5135 C CA . LYS A 1 660 ? -1.177 8.698 6.227 1.00 98.75 660 LYS A CA 1
ATOM 5136 C C . LYS A 1 660 ? -1.201 7.554 7.228 1.00 98.75 660 LYS A C 1
ATOM 5138 O O . LYS A 1 660 ? -2.025 6.652 7.088 1.00 98.75 660 LYS A O 1
ATOM 5143 N N . PHE A 1 661 ? -0.312 7.592 8.207 1.00 98.81 661 PHE A N 1
ATOM 5144 C CA . PHE A 1 661 ? -0.181 6.537 9.205 1.00 98.81 661 PHE A CA 1
ATOM 5145 C C . PHE A 1 661 ? -0.124 7.188 10.578 1.00 98.81 661 PHE A C 1
ATOM 5147 O O . PHE A 1 661 ? 0.861 7.857 10.893 1.00 98.81 661 PHE A O 1
ATOM 5154 N N . ASN A 1 662 ? -1.183 7.035 11.370 1.00 98.88 662 ASN A N 1
ATOM 5155 C CA . ASN A 1 662 ? -1.131 7.414 12.779 1.00 98.88 662 ASN A CA 1
ATOM 5156 C C . ASN A 1 662 ? -0.265 6.390 13.528 1.00 98.88 662 ASN A C 1
ATOM 5158 O O . ASN A 1 662 ? -0.416 5.183 13.304 1.00 98.88 662 ASN A O 1
ATOM 5162 N N . ILE A 1 663 ? 0.660 6.857 14.373 1.00 98.75 663 ILE A N 1
ATOM 5163 C CA . ILE A 1 663 ? 1.629 5.975 15.039 1.00 98.75 663 ILE A CA 1
ATOM 5164 C C . ILE A 1 663 ? 0.913 4.943 15.912 1.00 98.75 663 ILE A C 1
ATOM 5166 O O . ILE A 1 663 ? 1.143 3.748 15.729 1.00 98.75 663 ILE A O 1
ATOM 5170 N N . PHE A 1 664 ? -0.010 5.363 16.776 1.00 98.75 664 PHE A N 1
ATOM 5171 C CA . PHE A 1 664 ? -0.728 4.450 17.664 1.00 98.75 664 PHE A CA 1
ATOM 5172 C C . PHE A 1 664 ? -1.531 3.391 16.904 1.00 98.75 664 PHE A C 1
ATOM 5174 O O . PHE A 1 664 ? -1.392 2.195 17.169 1.00 98.75 664 PHE A O 1
ATOM 5181 N N . ASN A 1 665 ? -2.332 3.811 15.924 1.00 98.81 665 ASN A N 1
ATOM 5182 C CA . ASN A 1 665 ? -3.186 2.899 15.162 1.00 98.81 665 ASN A CA 1
ATOM 5183 C C . ASN A 1 665 ? -2.367 1.930 14.300 1.00 98.81 665 ASN A C 1
ATOM 5185 O O . ASN A 1 665 ? -2.741 0.771 14.124 1.00 98.81 665 ASN A O 1
ATOM 5189 N N . THR A 1 666 ? -1.231 2.376 13.760 1.00 98.69 666 THR A N 1
ATOM 5190 C CA . THR A 1 666 ? -0.372 1.523 12.925 1.00 98.69 666 THR A CA 1
ATOM 5191 C C . THR A 1 666 ? 0.465 0.562 13.766 1.00 98.69 666 THR A C 1
ATOM 5193 O O . THR A 1 666 ? 0.618 -0.593 13.378 1.00 98.69 666 THR A O 1
ATOM 5196 N N . MET A 1 667 ? 0.966 1.000 14.923 1.00 97.56 667 MET A N 1
ATOM 5197 C CA . MET A 1 667 ? 1.699 0.157 15.872 1.00 97.56 667 MET A CA 1
ATOM 5198 C C . MET A 1 667 ? 0.817 -0.989 16.374 1.00 97.56 667 MET A C 1
ATOM 5200 O O . MET A 1 667 ? 1.221 -2.148 16.313 1.00 97.56 667 MET A O 1
ATOM 5204 N N . ASN A 1 668 ? -0.416 -0.670 16.771 1.00 98.31 668 ASN A N 1
ATOM 5205 C CA . ASN A 1 668 ? -1.352 -1.617 17.377 1.00 98.31 668 ASN A CA 1
ATOM 5206 C C . ASN A 1 668 ? -2.289 -2.311 16.376 1.00 98.31 668 ASN A C 1
ATOM 5208 O O . ASN A 1 668 ? -3.210 -2.994 16.804 1.00 98.31 668 ASN A O 1
ATOM 5212 N N . ASP A 1 669 ? -2.107 -2.123 15.064 1.00 98.50 669 ASP A N 1
ATOM 5213 C CA . ASP A 1 669 ? -2.971 -2.720 14.034 1.00 98.50 669 ASP A CA 1
ATOM 5214 C C . ASP A 1 669 ? -4.480 -2.463 14.260 1.00 98.50 669 ASP A C 1
ATOM 5216 O O . ASP A 1 669 ? -5.301 -3.378 14.202 1.00 98.50 669 ASP A O 1
ATOM 5220 N N . ILE A 1 670 ? -4.846 -1.199 14.504 1.00 98.69 670 ILE A N 1
ATOM 5221 C CA . ILE A 1 670 ? -6.231 -0.743 14.710 1.00 98.69 670 ILE A CA 1
ATOM 5222 C C . ILE A 1 670 ? -6.784 -0.161 13.398 1.00 98.69 670 ILE A C 1
ATOM 5224 O O . ILE A 1 670 ? -6.232 0.820 12.887 1.00 98.69 670 ILE A O 1
ATOM 5228 N N . TYR A 1 671 ? -7.845 -0.761 12.836 1.00 98.12 671 TYR A N 1
ATOM 5229 C CA . TYR A 1 671 ? -8.496 -0.328 11.581 1.00 98.12 671 TYR A CA 1
ATOM 5230 C C . TYR A 1 671 ? -9.882 -0.932 11.335 1.00 98.12 671 TYR A C 1
ATOM 5232 O O . TYR A 1 671 ? -10.160 -2.049 11.836 1.00 98.12 671 TYR A O 1
#

Sequence (671 aa):
MSSPLLAADISASDDYKKGQDLYGKHCVACHQANGQGMAPVFPPLAKSDYLMADTERAIGIVINGLSGKVMVNDVEYNNAMPPMNYLKDDEIANILTYVKNSWGNKADAVTADEVSNVRSAGGTVVKPNKGKNIIYEETKSAISPDVTVDFIDSEGPKITKAEYGKAKKMYFERCAGCHGVLRKGATGKPLTTDITRQKGTDYLKTMINYGSPAGMPNWGTSGDFSDSEIDLLARFLQHEPPQPPEWGRAEMLQTWKVYVKPEDRPTKPMHDYDIDDIFVVTLRDAGQVALIDGKSKKIINILNTGYAVHISRPSATGRYVYTIGRDAKIDVIDMWMDLPQIVAEIKIGLEARSVETSKYKGYEDKIAIAGAYWPPQYVLMEPETLEPINIVSTRGYTVDTHEYHPEPRVAAIVSSHEHPEFIVNVKETGKILLVDYSNPLELSVKTIPAARYLHDGGWDKTHRYFMTAANKSNKIAVIDSKDRSLEALVDATEIPHPGRGANITDPEFGPVWVTSALGSDEITFIGTDPVNYKEHAWKPVRVIKGMGGGSLFVKSHPTSNNLWVDAPLNPKEEFSQSIAVFDINNLDAGFEVLPIAKWANLGEGAKRVVQPEYNKAGDEVWFSVWNAQNQRSALVVVDDKTRKLKKVIDDKRLVTPTGKFNIFNTMNDIY

Foldseek 3Di:
DDDDDDDDDLCPDPLLVLLLVLCVVQPCLQLNNLQCGDPPAGHRLAVWPVLQVDPLVVLVCQAQWDAAWDATPNGIHGYIGHHNNVDALSNSQSNSSNSCVGNPHDDDGRDSVSSVCSVVVPPDDPDDPPQPPPQPPFDQALFQLVQFADFDDPLFDDDDPVLLSLLSRCCRGQPCSAQNQQQCGDVDHRLALVPLVVCALSNQLCCCQQPDPSNGDNCNVVVVDDSVSSSSNSRSSNTGGTGHDAQDLVNFVVFKDFQADPVRDDPAAPDDAPLLQWKWWWQFQQQWTWTARNPVRDTLDIARQDHGWQDWFAFLVSQWIWIAHQQQKIFIWGNRPHRIYTRIITHRFRGFREKYYANAPPCTQPWIKTWGQPPQWMFIARRNRRNTDDIGHPFAAALPPRDTDRGFGWAYWDHAHQARWIWIARAARQWTWTWRVPPVNPIDIDIARHHHGWHAEADFPVSQWTWTDNFCVQWTWIAGVNVRYTPDTEGHPHGWAARHFEWDQQPVQGIWTWIAHQQWQKIFTARPDCPPRVVRHGYRPDIDGHPIHQWRHWYAFPVAQKIKIARCGDSDLQRQQWIWIARSHCCVVPTDIGRQNVVLVFDDFSWGWADWDAGPVRQKTKIWRFGAQPGWTWIWIAGRVVRDTDDIGTDPVSGGTYDMDSSNCSSVVTD

Secondary structure (DSSP, 8-state):
-PPPPPPP-GGGSHHHHHHHHHHHHHTHHHH-TTS--BTTTB---TT-HHHHT-HHHHHHHHHH-B-S-EEETTEEE--PBPP-TTS-HHHHHHHHHHHTTSTT---PPPPHHHHHHHHHTT----PPP------------SS-GGGSBP---SSSPP--HHHHHHHHHHHHHHTHHHH-TTSS-SSSPP--HHHHHHH-HHHHHHHHHH-BTTTB--TTTTTSS-HHHHHHHHHHTTSPPPBPPP--HHHHHHH-EESS-GGGS-SS-SS---GGGEEEEEETTTTEEEEEETTT--EEEEEE-SS-EEEEEE-TTSSEEEEEETTSEEEEEETTSSS-EEEEEEE--SEEEEEEE--STT-TTS-EEEEEEETTEEEEE-TTT--EEEEEE--EE-TTT--EES---EEEEEE-SSSSEEEEEETTTTEEEEEE-SSSSS-EEEEEE--TTEEEEEE-TTS-EEEEEEGGGTEEEEEETTTTEEEEEEE-SSSB--TT-EEEEETTTEEEEEEEBSSSSEEEEEE--TTT-TTTBTSEEEEEE-S-S----EE--TT--EEEE--TT-SSHHHHT-EEEEETT-GGG-EEEE-HHHHHT--SS--EEEEEEE-TTSSEEEEEEE--TTS--EEEEEETTTTEEEEEE--TT--SEEEEEEHHHHHTT--